Protein AF-A0A7V8E1P2-F1 (afdb_monomer)

Foldseek 3Di:
DVVVVVVVLVVLCPDLNVLLVVLLVVLLVVLVPDPVLVVLLVVLLVQLVVLVVDDDPDLQLSLLSSLLSNLVSLLVSLLLLLLQSLLAPLQVCVVVVVVVVVVVDVHDPLSNLSSSLSNSLVVSVVSLVVSLVSSVVVSVVSCVVRVHDLFFWAWAFFPDKDKDFDDPFWDFDFDQDPVFGFGGKTAFQGKMKIKGKHFQDDLVQADQKKKKKAFKQKDFPDDKDWFKKKKKKFQPAQDDDPVQLVVQVWDKDFPDPDDPPDDPPDDHTGIITIDIDTDIGRDMDMGIDGSNSQDPRRIIMMMMIGPGNRMIITDTRSRIIIIGDTDRNSVLSSLLSLLSSLLSSLLSLLLNLVSLPDHSVVSSVVSVCLVVVLQCLVVLVSCLVVLVVVLVVVVVVVVVVVVDDDDDDDDDDPSVVSVVVSVVSVVVSVPRHNSVLSDSSVSSSVSHRDDPVSSVVSNVSSVVSNVVSSVSSVVSNVVVVVD

pLDDT: mean 76.51, std 14.58, range [42.22, 97.56]

Solvent-accessible surface area (backbone atoms only — not comparable to full-atom values): 25573 Å² total; per-residue (Å²): 110,71,67,60,53,52,51,48,52,52,50,40,58,71,33,79,67,32,49,26,54,53,43,13,54,49,46,34,58,55,47,69,70,36,65,66,52,52,51,49,53,50,52,43,55,53,52,47,59,54,48,74,73,59,87,57,97,42,65,70,52,40,59,40,51,39,51,29,53,39,51,53,48,51,47,53,44,46,42,50,48,29,26,52,54,27,8,41,58,50,17,47,32,58,74,71,48,52,54,62,67,58,60,78,44,100,65,56,70,66,47,54,56,51,10,46,50,49,11,52,51,51,50,52,49,52,48,48,50,51,52,49,54,53,49,52,54,49,52,50,54,50,30,74,77,54,76,30,79,76,47,22,22,42,71,48,54,30,73,43,68,51,74,51,70,78,67,86,59,54,54,72,56,61,62,73,42,99,89,62,53,35,64,25,42,44,40,51,72,37,62,47,38,40,37,35,34,32,62,70,45,67,71,84,52,42,37,71,66,28,38,36,43,35,44,44,49,43,47,41,97,49,94,86,40,76,42,52,34,36,38,37,37,42,48,62,34,91,78,67,62,68,68,63,44,45,74,62,60,37,50,75,42,65,78,41,79,74,64,94,80,62,56,101,84,56,86,73,54,53,47,39,34,40,37,81,44,82,43,47,54,71,46,74,47,77,48,64,46,57,41,60,31,38,24,98,61,24,26,38,40,43,33,43,30,68,69,47,45,72,49,30,42,49,43,40,47,76,26,42,23,40,41,36,39,75,40,65,37,69,60,41,50,49,52,35,49,51,29,42,50,40,50,30,46,32,49,25,26,45,14,45,22,39,18,58,80,32,52,34,73,57,13,34,53,46,25,49,49,51,51,54,52,10,52,44,40,56,64,54,59,69,47,47,60,62,55,54,50,49,53,53,50,51,56,50,49,57,63,51,48,79,70,73,64,92,79,86,86,76,95,72,73,56,69,71,56,51,53,49,50,52,52,52,50,53,53,53,60,69,73,44,63,56,50,59,69,33,62,45,47,68,41,37,60,69,41,29,46,69,58,67,65,55,49,52,52,37,49,56,53,28,51,53,48,28,54,50,23,48,52,50,21,51,52,48,53,58,59,62,71,82,110

Mean predicted aligned error: 12.34 Å

Radius of gyration: 29.22 Å; Cα contacts (8 Å, |Δi|>4): 752; chains: 1; bounding box: 78×69×92 Å

Nearest PDB structures (foldseek):
  7znq-assembly1_Y  TM=6.546E-01  e=1.662E-03  Stutzerimonas stutzeri ATCC 14405 = CCUG 16156
  7o0y-assembly1_E  TM=6.973E-01  e=4.235E-03  Stutzerimonas stutzeri ATCC 14405 = CCUG 16156
  7znq-assembly1_y  TM=6.523E-01  e=2.856E-03  Stutzerimonas stutzeri ATCC 14405 = CCUG 16156
  7o12-assembly1_E  TM=7.010E-01  e=1.948E-02  Stutzerimonas stutzeri ATCC 14405 = CCUG 16156
  7qba-assembly1_E  TM=6.867E-01  e=3.187E-02  Stutzerimonas stutzeri

Secondary structure (DSSP, 8-state):
-HHHHHHHHHHHHHSHHHHHHHHHHHHHHHHHTSHHHHHHHHHHHHHHHHGGGPPPSSTTTHHHHHHHHHHHHHHHHHHHHHHHHHHHHHHHHHHTTHHHHHTTS---HHHHHHHHHHHHHHHHHHHHHHHHHHHHHHHHHHHHHH----EEB-EEE-SEEEEEESSS--EEE--EETTEE--EEEESSS-EEEEEEE-S--TTSS-SEEEEEE---EE-SSTT--EEEEEEEE---S---HHHHHHTT-EEEESSPPPTT--TTSPPPPEEEEEEEEE-TT--EEEEEEGGGS-TTS-EEEEEEESSTT-EEEE-GGGEEEE-SPEEHHHHHHHHHHHHHHHHHHHHHHHHHHTTTS-HHHHHHHHHHHHHHHHHHHHHHHHHHHHHHHHHHHHHHHHHHTTS-----S-PPPHHHHHHHHHHHHHHHHHS--GGGG--HHHHHTTBPPPHHHHHHHHHHHHHHHHHHHHHHHHHHHHGGG-

Sequence (483 aa):
MKQRLASLALALRRSPLGALGALSGLTMRESVRKKVFIVLVVFTVVMLGATALLPSIRPEDRVILIETWALRAITFFGVLIAVFLAGVSLPDDIEERRVFTLLTKPLARWQLLAGRFAGFASLLAAFALAAFVICSVFVRIVALGGGGTLASRTEYAAREVRVEEEDGLSKVEARSTEADPLIGIITGGGQTIAFWAFRGVDLTDLPETVTARCTLEVQGRAMMSFGELEVFLRPISHDVPAPEAAALGWNVRFVKEPDPNAGPNEPLPLRLATRKITVKHMIPFEIQFPRGWLGETGGLDIAVKRAKPNLTVSVRPKSVVLLSSPHNFEWNFAKAIASTYLLWMVVLALTIAGSTVLSAPVNLLFGLAVFVTGSMVGYVRESLPTVAERIKVAESEEKEADHGHKHGGGEDFPIPVLRFSQFVSRISLAAIPDMNTFDASTPILRGVDIPADKIYEGLKFALAYVVGALLAGLAFLRMREFR

Structure (mmCIF, N/CA/C/O backbone):
data_AF-A0A7V8E1P2-F1
#
_entry.id   AF-A0A7V8E1P2-F1
#
loop_
_atom_site.group_PDB
_atom_site.id
_atom_site.type_symbol
_atom_site.label_atom_id
_atom_site.label_alt_id
_atom_site.label_comp_id
_atom_site.label_asym_id
_atom_site.label_entity_id
_atom_site.label_seq_id
_atom_site.pdbx_PDB_ins_code
_atom_site.Cartn_x
_atom_site.Cartn_y
_atom_site.Cartn_z
_atom_site.occupancy
_atom_site.B_iso_or_equiv
_atom_site.auth_seq_id
_atom_site.auth_comp_id
_atom_site.auth_asym_id
_atom_site.auth_atom_id
_atom_site.pdbx_PDB_model_num
ATOM 1 N N . MET A 1 1 ? -42.521 20.546 -0.109 1.00 55.53 1 MET A N 1
ATOM 2 C CA . MET A 1 1 ? -41.134 20.020 -0.208 1.00 55.53 1 MET A CA 1
ATOM 3 C C . MET A 1 1 ? -40.335 20.162 1.097 1.00 55.53 1 MET A C 1
ATOM 5 O O . MET A 1 1 ? -39.860 19.151 1.596 1.00 55.53 1 MET A O 1
ATOM 9 N N . LYS A 1 2 ? -40.251 21.354 1.717 1.00 50.09 2 LYS A N 1
ATOM 10 C CA . LYS A 1 2 ? -39.526 21.581 2.992 1.00 50.09 2 LYS A CA 1
ATOM 11 C C . LYS A 1 2 ? -40.005 20.725 4.183 1.00 50.09 2 LYS A C 1
ATOM 13 O O . LYS A 1 2 ? -39.173 20.188 4.901 1.00 50.09 2 LYS A O 1
ATOM 18 N N . GLN A 1 3 ? -41.315 20.519 4.357 1.00 50.34 3 GLN A N 1
ATOM 19 C CA . GLN A 1 3 ? -41.850 19.644 5.419 1.00 50.34 3 GLN A CA 1
ATOM 20 C C . GLN A 1 3 ? -41.509 18.159 5.220 1.00 50.34 3 GLN A C 1
ATOM 22 O O . GLN A 1 3 ? -41.218 17.480 6.197 1.00 50.34 3 GLN A O 1
ATOM 27 N N . ARG A 1 4 ? -41.471 17.669 3.969 1.00 47.28 4 ARG A N 1
ATOM 28 C CA . ARG A 1 4 ? -41.064 16.286 3.661 1.00 47.28 4 ARG A CA 1
ATOM 29 C C . ARG A 1 4 ? -39.571 16.059 3.906 1.00 47.28 4 ARG A C 1
ATOM 31 O O . ARG A 1 4 ? -39.207 15.008 4.408 1.00 47.28 4 ARG A O 1
ATOM 38 N N . LEU A 1 5 ? -38.723 17.049 3.615 1.00 52.59 5 LEU A N 1
ATOM 39 C CA . LEU A 1 5 ? -37.290 17.009 3.942 1.00 52.59 5 LEU A CA 1
ATOM 40 C C . LEU A 1 5 ? -37.046 17.065 5.458 1.00 52.59 5 LEU A C 1
ATOM 42 O O . LEU A 1 5 ? -36.206 16.329 5.965 1.00 52.59 5 LEU A O 1
ATOM 46 N N . ALA A 1 6 ? -37.818 17.871 6.194 1.00 51.16 6 ALA A N 1
ATOM 47 C CA . ALA A 1 6 ? -37.743 17.936 7.653 1.00 51.16 6 ALA A CA 1
ATOM 48 C C . ALA A 1 6 ? -38.215 16.633 8.325 1.00 51.16 6 ALA A C 1
ATOM 50 O O . ALA A 1 6 ? -37.576 16.169 9.269 1.00 51.16 6 ALA A O 1
ATOM 51 N N . SER A 1 7 ? -39.277 15.997 7.814 1.00 48.47 7 SER A N 1
ATOM 52 C CA . SER A 1 7 ? -39.746 14.696 8.306 1.00 48.47 7 SER A CA 1
ATOM 53 C C . SER A 1 7 ? -38.794 13.553 7.942 1.00 48.47 7 SER A C 1
ATOM 55 O O . SER A 1 7 ? -38.588 12.665 8.764 1.00 48.47 7 SER A O 1
ATOM 57 N N . LEU A 1 8 ? -38.159 13.590 6.761 1.00 52.31 8 LEU A N 1
ATOM 58 C CA . LEU A 1 8 ? -37.125 12.619 6.373 1.00 52.31 8 LEU A CA 1
ATOM 59 C C . LEU A 1 8 ? -35.859 12.776 7.222 1.00 52.31 8 LEU A C 1
ATOM 61 O O . LEU A 1 8 ? -35.289 11.779 7.647 1.00 52.31 8 LEU A O 1
ATOM 65 N N . ALA A 1 9 ? -35.455 14.011 7.532 1.00 50.72 9 ALA A N 1
ATOM 66 C CA . ALA A 1 9 ? -34.338 14.291 8.431 1.00 50.72 9 ALA A CA 1
ATOM 67 C C . ALA A 1 9 ? -34.621 13.810 9.866 1.00 50.72 9 ALA A C 1
ATOM 69 O O . ALA A 1 9 ? -33.733 13.266 10.519 1.00 50.72 9 ALA A O 1
ATOM 70 N N . LEU A 1 10 ? -35.863 13.942 10.347 1.00 53.22 10 LEU A N 1
ATOM 71 C CA . LEU A 1 10 ? -36.303 13.412 11.646 1.00 53.22 10 LEU A CA 1
ATOM 72 C C . LEU A 1 10 ? -36.401 11.878 11.666 1.00 53.22 10 LEU A C 1
ATOM 74 O O . LEU A 1 10 ? -36.042 11.262 12.670 1.00 53.22 10 LEU A O 1
ATOM 78 N N . ALA A 1 11 ? -36.840 11.260 10.567 1.00 52.78 11 ALA A N 1
ATOM 79 C CA . ALA A 1 11 ? -36.903 9.807 10.412 1.00 52.78 11 ALA A CA 1
ATOM 80 C C . ALA A 1 11 ? -35.504 9.179 10.289 1.00 52.78 11 ALA A C 1
ATOM 82 O O . ALA A 1 11 ? -35.214 8.187 10.955 1.00 52.78 11 ALA A O 1
ATOM 83 N N . LEU A 1 12 ? -34.597 9.807 9.531 1.00 51.62 12 LEU A N 1
ATOM 84 C CA . LEU A 1 12 ? -33.180 9.438 9.476 1.00 51.62 12 LEU A CA 1
ATOM 85 C C . LEU A 1 12 ? -32.524 9.586 10.851 1.00 51.62 12 LEU A C 1
ATOM 87 O O . LEU A 1 12 ? -31.797 8.692 11.259 1.00 51.62 12 LEU A O 1
ATOM 91 N N . ARG A 1 13 ? -32.844 10.638 11.616 1.00 52.75 13 ARG A N 1
ATOM 92 C CA . ARG A 1 13 ? -32.340 10.846 12.987 1.00 52.75 13 ARG A CA 1
ATOM 93 C C . ARG A 1 13 ? -32.822 9.795 14.000 1.00 52.75 13 ARG A C 1
ATOM 95 O O . ARG A 1 13 ? -32.188 9.642 15.039 1.00 52.75 13 ARG A O 1
ATOM 102 N N . ARG A 1 14 ? -33.916 9.077 13.714 1.00 60.06 14 ARG A N 1
ATOM 103 C CA . ARG A 1 14 ? -34.409 7.934 14.510 1.00 60.06 14 ARG A CA 1
ATOM 104 C C . ARG A 1 14 ? -33.876 6.577 14.031 1.00 60.06 14 ARG A C 1
ATOM 106 O O . ARG A 1 14 ? -34.045 5.594 14.745 1.00 60.06 14 ARG A O 1
ATOM 113 N N . SER A 1 15 ? -33.247 6.499 12.856 1.00 67.94 15 SER A N 1
ATOM 114 C CA . SER A 1 15 ? -32.712 5.246 12.314 1.00 67.94 15 SER A CA 1
ATOM 115 C C . SER A 1 15 ? -31.332 4.915 12.912 1.00 67.94 15 SER A C 1
ATOM 117 O O . SER A 1 15 ? -30.585 5.827 13.287 1.00 67.94 15 SER A O 1
ATOM 119 N N . PRO A 1 16 ? -30.939 3.626 12.976 1.00 68.12 16 PRO A N 1
ATOM 120 C CA . PRO A 1 16 ? -29.612 3.231 13.459 1.00 68.12 16 PRO A CA 1
ATOM 121 C C . PRO A 1 16 ? -28.472 3.867 12.644 1.00 68.12 16 PRO A C 1
ATOM 123 O O . PRO A 1 16 ? -27.403 4.133 13.186 1.00 68.12 16 PRO A O 1
ATOM 126 N N . LEU A 1 17 ? -28.713 4.175 11.364 1.00 72.94 17 LEU A N 1
ATOM 127 C CA . LEU A 1 17 ? -27.755 4.834 10.472 1.00 72.94 17 LEU A CA 1
ATOM 128 C C . LEU A 1 17 ? -27.603 6.335 10.765 1.00 72.94 17 LEU A C 1
ATOM 130 O O . LEU A 1 17 ? -26.493 6.861 10.703 1.00 72.94 17 LEU A O 1
ATOM 134 N N . GLY A 1 18 ? -28.680 7.036 11.137 1.00 74.25 18 GLY A N 1
ATOM 135 C CA . GLY A 1 18 ? -28.576 8.446 11.528 1.00 74.25 18 GLY A CA 1
ATOM 136 C C . GLY A 1 18 ? -27.898 8.646 12.880 1.00 74.25 18 GLY A C 1
ATOM 137 O O . GLY A 1 18 ? -27.178 9.630 13.058 1.00 74.25 18 GLY A O 1
ATOM 138 N N . ALA A 1 19 ? -28.058 7.698 13.809 1.00 73.50 19 ALA A N 1
ATOM 139 C CA . ALA A 1 19 ? -27.315 7.688 15.070 1.00 73.50 19 ALA A CA 1
ATOM 140 C C . ALA A 1 19 ? -25.800 7.527 14.840 1.00 73.50 19 ALA A C 1
ATOM 142 O O . ALA A 1 19 ? -25.011 8.268 15.429 1.00 73.50 19 ALA A O 1
ATOM 143 N N . LEU A 1 20 ? -25.399 6.631 13.928 1.00 81.56 20 LEU A N 1
ATOM 144 C CA . LEU A 1 20 ? -24.001 6.459 13.512 1.00 81.56 20 LEU A CA 1
ATOM 145 C C . LEU A 1 20 ? -23.416 7.739 12.909 1.00 81.56 20 LEU A C 1
ATOM 147 O O . LEU A 1 20 ? -22.348 8.180 13.331 1.00 81.56 20 LEU A O 1
ATOM 151 N N . GLY A 1 21 ? -24.123 8.358 11.959 1.00 78.75 21 GLY A N 1
ATOM 152 C CA . GLY A 1 21 ? -23.668 9.595 11.318 1.00 78.75 21 GLY A CA 1
ATOM 153 C C . GLY A 1 21 ? -23.524 10.755 12.307 1.00 78.75 21 GLY A C 1
ATOM 154 O O . GLY A 1 21 ? -22.536 11.488 12.270 1.00 78.75 21 GLY A O 1
ATOM 155 N N . ALA A 1 22 ? -24.464 10.891 13.247 1.00 78.69 22 ALA A N 1
ATOM 156 C CA . ALA A 1 22 ? -24.389 11.908 14.294 1.00 78.69 22 ALA A CA 1
ATOM 157 C C . ALA A 1 22 ? -23.196 11.684 15.241 1.00 78.69 22 ALA A C 1
ATOM 159 O O . ALA A 1 22 ? -22.500 12.641 15.587 1.00 78.69 22 ALA A O 1
ATOM 160 N N . LEU A 1 23 ? -22.937 10.433 15.637 1.00 79.06 23 LEU A N 1
ATOM 161 C CA . LEU A 1 23 ? -21.823 10.085 16.521 1.00 79.06 23 LEU A CA 1
ATOM 162 C C . LEU A 1 23 ? -20.461 10.251 15.833 1.00 79.06 23 LEU A C 1
ATOM 164 O O . LEU A 1 23 ? -19.524 10.783 16.432 1.00 79.06 23 LEU A O 1
ATOM 168 N N . SER A 1 24 ? -20.365 9.840 14.569 1.00 81.69 24 SER A N 1
ATOM 169 C CA . SER A 1 24 ? -19.184 10.056 13.731 1.00 81.69 24 SER A CA 1
ATOM 170 C C . SER A 1 24 ? -18.881 11.551 13.594 1.00 81.69 24 SER A C 1
ATOM 172 O O . SER A 1 24 ? -17.767 11.980 13.892 1.00 81.69 24 SER A O 1
ATOM 174 N N . GLY A 1 25 ? -19.888 12.371 13.270 1.00 80.81 25 GLY A N 1
ATOM 175 C CA . GLY A 1 25 ? -19.733 13.823 13.158 1.00 80.81 25 GLY A CA 1
ATOM 176 C C . GLY A 1 25 ? -19.333 14.507 14.470 1.00 80.81 25 GLY A C 1
ATOM 177 O O . GLY A 1 25 ? -18.552 15.462 14.457 1.00 80.81 25 GLY A O 1
ATOM 178 N N . LEU A 1 26 ? -19.824 14.016 15.612 1.00 82.31 26 LEU A N 1
ATOM 179 C CA . LEU A 1 26 ? -19.397 14.494 16.929 1.00 82.31 26 LEU A CA 1
ATOM 180 C C . LEU A 1 26 ? -17.925 14.156 17.187 1.00 82.31 26 LEU A C 1
ATOM 182 O O . LEU A 1 26 ? -17.136 15.053 17.478 1.00 82.31 26 LEU A O 1
ATOM 186 N N . THR A 1 27 ? -17.563 12.884 17.014 1.00 83.19 27 THR A N 1
ATOM 187 C CA . THR A 1 27 ? -16.198 12.375 17.224 1.00 83.19 27 THR A CA 1
ATOM 188 C C . THR A 1 27 ? -15.197 13.111 16.331 1.00 83.19 27 THR A C 1
ATOM 190 O O . THR A 1 27 ? -14.114 13.496 16.777 1.00 83.19 27 THR A O 1
ATOM 193 N N . MET A 1 28 ? -15.583 13.377 15.081 1.00 83.69 28 MET A N 1
ATOM 194 C CA . MET A 1 28 ? -14.797 14.149 14.124 1.00 83.69 28 MET A CA 1
ATOM 195 C C . MET A 1 28 ? -14.518 15.567 14.643 1.00 83.69 28 MET A C 1
ATOM 197 O O . MET A 1 28 ? -13.367 15.995 14.707 1.00 83.69 28 MET A O 1
ATOM 201 N N . ARG A 1 29 ? -15.562 16.295 15.060 1.00 83.50 29 ARG A N 1
ATOM 202 C CA . ARG A 1 29 ? -15.434 17.672 15.573 1.00 83.50 29 ARG A CA 1
ATOM 203 C C . ARG A 1 29 ? -14.625 17.754 16.860 1.00 83.50 29 ARG A C 1
ATOM 205 O O . ARG A 1 29 ? -13.888 18.718 17.048 1.00 83.50 29 ARG A O 1
ATOM 212 N N . GLU A 1 30 ? -14.781 16.774 17.739 1.00 83.50 30 GLU A N 1
ATOM 213 C CA . GLU A 1 30 ? -14.018 16.686 18.980 1.00 83.50 30 GLU A CA 1
ATOM 214 C C . GLU A 1 30 ? -12.526 16.494 18.695 1.00 83.50 30 GLU A C 1
ATOM 216 O O . GLU A 1 30 ? -11.682 17.211 19.227 1.00 83.50 30 GLU A O 1
ATOM 221 N N . SER A 1 31 ? -12.205 15.578 17.788 1.00 85.06 31 SER A N 1
ATOM 222 C CA . SER A 1 31 ? -10.826 15.199 17.484 1.00 85.06 31 SER A CA 1
ATOM 223 C C . SER A 1 31 ? -10.041 16.285 16.755 1.00 85.06 31 SER A C 1
ATOM 225 O O . SER A 1 31 ? -8.878 16.501 17.078 1.00 85.06 31 SER A O 1
ATOM 227 N N . VAL A 1 32 ? -10.671 17.026 15.835 1.00 86.75 32 VAL A N 1
ATOM 228 C CA . VAL A 1 32 ? -10.026 18.157 15.129 1.00 86.75 32 VAL A CA 1
ATOM 229 C C . VAL A 1 32 ? -9.571 19.248 16.097 1.00 86.75 32 VAL A C 1
ATOM 231 O O . VAL A 1 32 ? -8.596 19.944 15.835 1.00 86.75 32 VAL A O 1
ATOM 234 N N . ARG A 1 33 ? -10.258 19.401 17.235 1.00 86.25 33 ARG A N 1
ATOM 235 C CA . ARG A 1 33 ? -9.908 20.391 18.262 1.00 86.25 33 ARG A CA 1
ATOM 236 C C . ARG A 1 33 ? -8.771 19.929 19.171 1.00 86.25 33 ARG A C 1
ATOM 238 O O . ARG A 1 33 ? -8.229 20.745 19.918 1.00 86.25 33 ARG A O 1
ATOM 245 N N . LYS A 1 34 ? -8.400 18.644 19.140 1.00 85.56 34 LYS A N 1
ATOM 246 C CA . LYS A 1 34 ? -7.286 18.131 19.942 1.00 85.56 34 LYS A CA 1
ATOM 247 C C . LYS A 1 34 ? -5.970 18.636 19.348 1.00 85.56 34 LYS A C 1
ATOM 249 O O . LYS A 1 34 ? -5.667 18.397 18.182 1.00 85.56 34 LYS A O 1
ATOM 254 N N . LYS A 1 35 ? -5.154 19.292 20.183 1.00 87.94 35 LYS A N 1
ATOM 255 C CA . LYS A 1 35 ? -3.849 19.858 19.788 1.00 87.94 35 LYS A CA 1
ATOM 256 C C . LYS A 1 35 ? -2.941 18.820 19.122 1.00 87.94 35 LYS A C 1
ATOM 258 O O . LYS A 1 35 ? -2.278 19.143 18.148 1.00 87.94 35 LYS A O 1
ATOM 263 N N . VAL A 1 36 ? -2.961 17.574 19.605 1.00 87.31 36 VAL A N 1
ATOM 264 C CA . VAL A 1 36 ? -2.139 16.470 19.079 1.00 87.31 36 VAL A CA 1
ATOM 265 C C . VAL A 1 36 ? -2.385 16.232 17.585 1.00 87.31 36 VAL A C 1
ATOM 267 O O . VAL A 1 36 ? -1.426 16.112 16.831 1.00 87.31 36 VAL A O 1
ATOM 270 N N . PHE A 1 37 ? -3.646 16.232 17.137 1.00 86.88 37 PHE A N 1
ATOM 271 C CA . PHE A 1 37 ? -3.982 16.046 15.722 1.00 86.88 37 PHE A CA 1
ATOM 272 C C . PHE A 1 37 ? -3.387 17.164 14.858 1.00 86.88 37 PHE A C 1
ATOM 274 O O . PHE A 1 37 ? -2.703 16.891 13.876 1.00 86.88 37 PHE A O 1
ATOM 281 N N . ILE A 1 38 ? -3.589 18.421 15.266 1.00 90.69 38 ILE A N 1
ATOM 282 C CA . ILE A 1 38 ? -3.070 19.592 14.547 1.00 90.69 38 ILE A CA 1
ATOM 283 C C . ILE A 1 38 ? -1.540 19.549 14.480 1.00 90.69 38 ILE A C 1
ATOM 285 O O . ILE A 1 38 ? -0.975 19.771 13.414 1.00 90.69 38 ILE A O 1
ATOM 289 N N . VAL A 1 39 ? -0.873 19.220 15.591 1.00 93.50 39 VAL A N 1
ATOM 290 C CA . VAL A 1 39 ? 0.591 19.105 15.647 1.00 93.50 39 VAL A CA 1
ATOM 291 C C . VAL A 1 39 ? 1.092 18.060 14.646 1.00 93.50 39 VAL A C 1
ATOM 293 O O . VAL A 1 39 ? 1.977 18.372 13.856 1.00 93.50 39 VAL A O 1
ATOM 296 N N . LEU A 1 40 ? 0.501 16.861 14.603 1.00 92.81 40 LEU A N 1
ATOM 297 C CA . LEU A 1 40 ? 0.911 15.809 13.660 1.00 92.81 40 LEU A CA 1
ATOM 298 C C . LEU A 1 40 ? 0.703 16.213 12.190 1.00 92.81 40 LEU A C 1
ATOM 300 O O . LEU A 1 40 ? 1.565 15.951 11.348 1.00 92.81 40 LEU A O 1
ATOM 304 N N . VAL A 1 41 ? -0.401 16.898 11.875 1.00 92.81 41 VAL A N 1
ATOM 305 C CA . VAL A 1 41 ? -0.648 17.427 10.522 1.00 92.81 41 VAL A CA 1
ATOM 306 C C . VAL A 1 41 ? 0.394 18.483 10.148 1.00 92.81 41 VAL A C 1
ATOM 308 O O . VAL A 1 41 ? 0.956 18.423 9.057 1.00 92.81 41 VAL A O 1
ATOM 311 N N . VAL A 1 42 ? 0.706 19.415 11.053 1.00 94.88 42 VAL A N 1
ATOM 312 C CA . VAL A 1 42 ? 1.736 20.441 10.824 1.00 94.88 42 VAL A CA 1
ATOM 313 C C . VAL A 1 42 ? 3.103 19.800 10.592 1.00 94.88 42 VAL A C 1
ATOM 315 O O . VAL A 1 42 ? 3.768 20.143 9.618 1.00 94.88 42 VAL A O 1
ATOM 318 N N . PHE A 1 43 ? 3.501 18.828 11.417 1.00 94.69 43 PHE A N 1
ATOM 319 C CA . PHE A 1 43 ? 4.750 18.087 11.219 1.00 94.69 43 PHE A CA 1
ATOM 320 C C . PHE A 1 43 ? 4.791 17.362 9.871 1.00 94.69 43 PHE A C 1
ATOM 322 O O . PHE A 1 43 ? 5.834 17.364 9.220 1.00 94.69 43 PHE A O 1
ATOM 329 N N . THR A 1 44 ? 3.660 16.818 9.410 1.00 92.88 44 THR A N 1
ATOM 330 C CA . THR A 1 44 ? 3.564 16.220 8.070 1.00 92.88 44 THR A CA 1
ATOM 331 C C . THR A 1 44 ? 3.878 17.255 6.994 1.00 92.88 44 THR A C 1
ATOM 333 O O . THR A 1 44 ? 4.731 17.015 6.149 1.00 92.88 44 THR A O 1
ATOM 336 N N . VAL A 1 45 ? 3.236 18.427 7.035 1.00 93.38 45 VAL A N 1
ATOM 337 C CA . VAL A 1 45 ? 3.449 19.492 6.038 1.00 93.38 45 VAL A CA 1
ATOM 338 C C . VAL A 1 45 ? 4.889 20.003 6.062 1.00 93.38 45 VAL A C 1
ATOM 340 O O . VAL A 1 45 ? 5.493 20.182 5.006 1.00 93.38 45 VAL A O 1
ATOM 343 N N . VAL A 1 46 ? 5.464 20.192 7.252 1.00 93.81 46 VAL A N 1
ATOM 344 C CA . VAL A 1 46 ? 6.867 20.603 7.413 1.00 93.81 46 VAL A CA 1
ATOM 345 C C . VAL A 1 46 ? 7.811 19.560 6.817 1.00 93.81 46 VAL A C 1
ATOM 347 O O . VAL A 1 46 ? 8.723 19.915 6.074 1.00 93.81 46 VAL A O 1
ATOM 350 N N . MET A 1 47 ? 7.579 18.274 7.090 1.00 91.31 47 MET A N 1
ATOM 351 C CA . MET A 1 47 ? 8.419 17.195 6.573 1.00 91.31 47 MET A CA 1
ATOM 352 C C . MET A 1 47 ? 8.283 17.037 5.056 1.00 91.31 47 MET A C 1
ATOM 354 O O . MET A 1 47 ? 9.291 16.850 4.381 1.00 91.31 47 MET A O 1
ATOM 358 N N . LEU A 1 48 ? 7.074 17.203 4.508 1.00 89.69 48 LEU A N 1
ATOM 359 C CA . LEU A 1 48 ? 6.851 17.277 3.062 1.00 89.69 48 LEU A CA 1
ATOM 360 C C . LEU A 1 48 ? 7.632 18.440 2.440 1.00 89.69 48 LEU A C 1
ATOM 362 O O . LEU A 1 48 ? 8.342 18.234 1.461 1.00 89.69 48 LEU A O 1
ATOM 366 N N . GLY A 1 49 ? 7.584 19.633 3.038 1.00 87.06 49 GLY A N 1
ATOM 367 C CA . GLY A 1 49 ? 8.372 20.780 2.581 1.00 87.06 49 GLY A CA 1
ATOM 368 C C . GLY A 1 49 ? 9.884 20.539 2.653 1.00 87.06 49 GLY A C 1
ATOM 369 O O . GLY A 1 49 ? 10.613 20.916 1.737 1.00 87.06 49 GLY A O 1
ATOM 370 N N . ALA A 1 50 ? 10.363 19.846 3.690 1.00 88.56 50 ALA A N 1
ATOM 371 C CA . ALA A 1 50 ? 11.777 19.509 3.846 1.00 88.56 50 ALA A CA 1
ATOM 372 C C . ALA A 1 50 ? 12.298 18.576 2.737 1.00 88.56 50 ALA A C 1
ATOM 374 O O . ALA A 1 50 ? 13.473 18.666 2.378 1.00 88.56 50 ALA A O 1
ATOM 375 N N . THR A 1 51 ? 11.439 17.743 2.131 1.00 84.44 51 THR A N 1
ATOM 376 C CA . THR A 1 51 ? 11.841 16.898 0.989 1.00 84.44 51 THR A CA 1
ATOM 377 C C . THR A 1 51 ? 12.324 17.710 -0.221 1.00 84.44 51 THR A C 1
ATOM 379 O O . THR A 1 51 ? 13.127 17.203 -1.001 1.00 84.44 51 THR A O 1
ATOM 382 N N . ALA A 1 52 ? 11.934 18.989 -0.344 1.00 76.44 52 ALA A N 1
ATOM 383 C CA . ALA A 1 52 ? 12.405 19.902 -1.395 1.00 76.44 52 ALA A CA 1
ATOM 384 C C . ALA A 1 52 ? 13.928 20.085 -1.408 1.00 76.44 52 ALA A C 1
ATOM 386 O O . ALA A 1 52 ? 14.521 20.347 -2.460 1.00 76.44 52 ALA A O 1
ATOM 387 N N . LEU A 1 53 ? 14.531 19.990 -0.220 1.00 80.38 53 LEU A N 1
ATOM 388 C CA . LEU A 1 53 ? 15.944 20.249 0.027 1.00 80.38 53 LEU A CA 1
ATOM 389 C C . LEU A 1 53 ? 16.819 19.021 -0.247 1.00 80.38 53 LEU A C 1
ATOM 391 O O . LEU A 1 53 ? 18.041 19.128 -0.177 1.00 80.38 53 LEU A O 1
ATOM 395 N N . LEU A 1 54 ? 16.220 17.862 -0.545 1.00 78.50 54 LEU A N 1
ATOM 396 C CA . LEU A 1 54 ? 16.974 16.646 -0.823 1.00 78.50 54 LEU A CA 1
ATOM 397 C C . LEU A 1 54 ? 17.722 16.778 -2.163 1.00 78.50 54 LEU A C 1
ATOM 399 O O . LEU A 1 54 ? 17.086 16.996 -3.201 1.00 78.50 54 LEU A O 1
ATOM 403 N N . PRO A 1 55 ? 19.062 16.639 -2.169 1.00 69.75 55 PRO A N 1
ATOM 404 C CA . PRO A 1 55 ? 19.835 16.664 -3.400 1.00 69.75 55 PRO A CA 1
ATOM 405 C C . PRO A 1 55 ? 19.594 15.375 -4.194 1.00 69.75 55 PRO A C 1
ATOM 407 O O . PRO A 1 55 ? 19.687 14.271 -3.658 1.00 69.75 55 PRO A O 1
ATOM 410 N N . SER A 1 56 ? 19.313 15.510 -5.488 1.00 65.31 56 SER A N 1
ATOM 411 C CA . SER A 1 56 ? 19.217 14.387 -6.422 1.00 65.31 56 SER A CA 1
ATOM 412 C C . SER A 1 56 ? 20.468 14.323 -7.293 1.00 65.31 56 SER A C 1
ATOM 414 O O . SER A 1 56 ? 20.889 15.334 -7.850 1.00 65.31 56 SER A O 1
ATOM 416 N N . ILE A 1 57 ? 21.037 13.126 -7.449 1.00 61.06 57 ILE A N 1
ATOM 417 C CA . ILE A 1 57 ? 22.223 12.892 -8.294 1.00 61.06 57 ILE A CA 1
ATOM 418 C C . ILE A 1 57 ? 21.880 13.075 -9.783 1.00 61.06 57 ILE A C 1
ATOM 420 O O . ILE A 1 57 ? 22.740 13.459 -10.572 1.00 61.06 57 ILE A O 1
ATOM 424 N N . ARG A 1 58 ? 20.621 12.824 -10.162 1.00 64.88 58 ARG A N 1
ATOM 425 C CA . ARG A 1 58 ? 20.099 12.985 -11.521 1.00 64.88 58 ARG A CA 1
ATOM 426 C C . ARG A 1 58 ? 18.844 13.861 -11.509 1.00 64.88 58 ARG A C 1
ATOM 428 O O . ARG A 1 58 ? 18.000 13.658 -10.632 1.00 64.88 58 ARG A O 1
ATOM 435 N N . PRO A 1 59 ? 18.711 14.834 -12.427 1.00 62.53 59 PRO A N 1
ATOM 436 C CA . PRO A 1 59 ? 17.529 15.690 -12.496 1.00 62.53 59 PRO A CA 1
ATOM 437 C C . PRO A 1 59 ? 16.263 14.899 -12.858 1.00 62.53 59 PRO A C 1
ATOM 439 O O . PRO A 1 59 ? 15.198 15.211 -12.323 1.00 62.53 59 PRO A O 1
ATOM 442 N N . GLU A 1 60 ? 16.377 13.840 -13.669 1.00 65.31 60 GLU A N 1
ATOM 443 C CA . GLU A 1 60 ? 15.255 12.959 -14.022 1.00 65.31 60 GLU A CA 1
ATOM 444 C C . GLU A 1 60 ? 14.654 12.202 -12.820 1.00 65.31 60 GLU A C 1
ATOM 446 O O . GLU A 1 60 ? 13.436 12.052 -12.736 1.00 65.31 60 GLU A O 1
ATOM 451 N N . ASP A 1 61 ? 15.472 11.810 -11.838 1.00 73.06 61 ASP A N 1
ATOM 452 C CA . ASP A 1 61 ? 15.033 10.995 -10.691 1.00 73.06 61 ASP A CA 1
ATOM 453 C C . ASP A 1 61 ? 14.476 11.835 -9.529 1.00 73.06 61 ASP A C 1
ATOM 455 O O . ASP A 1 61 ? 13.939 11.304 -8.550 1.00 73.06 61 ASP A O 1
ATOM 459 N N . ARG A 1 62 ? 14.600 13.166 -9.608 1.00 78.88 62 ARG A N 1
ATOM 460 C CA . ARG A 1 62 ? 14.253 14.073 -8.506 1.00 78.88 62 ARG A CA 1
ATOM 461 C C . ARG A 1 62 ? 12.781 13.977 -8.112 1.00 78.88 62 ARG A C 1
ATOM 463 O O . ARG A 1 62 ? 12.460 13.988 -6.925 1.00 78.88 62 ARG A O 1
ATOM 470 N N . VAL A 1 63 ? 11.898 13.879 -9.102 1.00 80.62 63 VAL A N 1
ATOM 471 C CA . VAL A 1 63 ? 10.444 13.808 -8.898 1.00 80.62 63 VAL A CA 1
ATOM 472 C C . VAL A 1 63 ? 10.057 12.513 -8.181 1.00 80.62 63 VAL A C 1
ATOM 474 O O . VAL A 1 63 ? 9.365 12.562 -7.166 1.00 80.62 63 VAL A O 1
ATOM 477 N N . ILE A 1 64 ? 10.573 11.378 -8.658 1.00 80.88 64 ILE A N 1
ATOM 478 C CA . ILE A 1 64 ? 10.310 10.048 -8.093 1.00 80.88 64 ILE A CA 1
ATOM 479 C C . ILE A 1 64 ? 10.813 9.958 -6.645 1.00 80.88 64 ILE A C 1
ATOM 481 O O . ILE A 1 64 ? 10.141 9.406 -5.768 1.00 80.88 64 ILE A O 1
ATOM 485 N N . LEU A 1 65 ? 11.987 10.536 -6.368 1.00 83.81 65 LEU A N 1
ATOM 486 C CA . LEU A 1 65 ? 12.547 10.568 -5.020 1.00 83.81 65 LEU A CA 1
ATOM 487 C C . LEU A 1 65 ? 11.643 11.357 -4.065 1.00 83.81 65 LEU A C 1
ATOM 489 O O . LEU A 1 65 ? 11.282 10.846 -3.004 1.00 83.81 65 LEU A O 1
ATOM 493 N N . ILE A 1 66 ? 11.243 12.571 -4.450 1.00 85.56 66 ILE A N 1
ATOM 494 C CA . ILE A 1 66 ? 10.348 13.419 -3.651 1.00 85.56 66 ILE A CA 1
ATOM 495 C C . ILE A 1 66 ? 9.031 12.697 -3.359 1.00 85.56 66 ILE A C 1
ATOM 497 O O . ILE A 1 66 ? 8.604 12.661 -2.207 1.00 85.56 66 ILE A O 1
ATOM 501 N N . GLU A 1 67 ? 8.418 12.085 -4.371 1.00 86.31 67 GLU A N 1
ATOM 502 C CA . GLU A 1 67 ? 7.163 11.344 -4.227 1.00 86.31 67 GLU A CA 1
ATOM 503 C C . GLU A 1 67 ? 7.302 10.173 -3.245 1.00 86.31 67 GLU A C 1
ATOM 505 O O . GLU A 1 67 ? 6.480 10.008 -2.340 1.00 86.31 67 GLU A O 1
ATOM 510 N N . THR A 1 68 ? 8.378 9.391 -3.369 1.00 89.50 68 THR A N 1
ATOM 511 C CA . THR A 1 68 ? 8.640 8.237 -2.497 1.00 89.50 68 THR A CA 1
ATOM 512 C C . THR A 1 68 ? 8.783 8.668 -1.037 1.00 89.50 68 THR A C 1
ATOM 514 O O . THR A 1 68 ? 8.168 8.077 -0.142 1.00 89.50 68 THR A O 1
ATOM 517 N N . TRP A 1 69 ? 9.574 9.712 -0.779 1.00 89.50 69 TRP A N 1
ATOM 518 C CA . TRP A 1 69 ? 9.773 10.247 0.569 1.00 89.50 69 TRP A CA 1
ATOM 519 C C . TRP A 1 69 ? 8.503 10.882 1.127 1.00 89.50 69 TRP A C 1
ATOM 521 O O . TRP A 1 69 ? 8.173 10.661 2.294 1.00 89.50 69 TRP A O 1
ATOM 531 N N . ALA A 1 70 ? 7.765 11.618 0.296 1.00 91.06 70 ALA A N 1
ATOM 532 C CA . ALA A 1 70 ? 6.491 12.208 0.667 1.00 91.06 70 ALA A CA 1
ATOM 533 C C . ALA A 1 70 ? 5.486 11.134 1.087 1.00 91.06 70 ALA A C 1
ATOM 535 O O . ALA A 1 70 ? 4.907 11.225 2.170 1.00 91.06 70 ALA A O 1
ATOM 536 N N . LEU A 1 71 ? 5.336 10.074 0.290 1.00 93.69 71 LEU A N 1
ATOM 537 C CA . LEU A 1 71 ? 4.458 8.957 0.619 1.00 93.69 71 LEU A CA 1
ATOM 538 C C . LEU A 1 71 ? 4.874 8.278 1.929 1.00 93.69 71 LEU A C 1
ATOM 540 O O . LEU A 1 71 ? 4.022 8.025 2.778 1.00 93.69 71 LEU A O 1
ATOM 544 N N . ARG A 1 72 ? 6.172 8.018 2.134 1.00 93.75 72 ARG A N 1
ATOM 545 C CA . ARG A 1 72 ? 6.686 7.420 3.381 1.00 93.75 72 ARG A CA 1
ATOM 546 C C . ARG A 1 72 ? 6.396 8.306 4.598 1.00 93.75 72 ARG A C 1
ATOM 548 O O . ARG A 1 72 ? 5.952 7.787 5.623 1.00 93.75 72 ARG A O 1
ATOM 555 N N . ALA A 1 73 ? 6.582 9.621 4.480 1.00 93.69 73 ALA A N 1
ATOM 556 C CA . ALA A 1 73 ? 6.258 10.579 5.536 1.00 93.69 73 ALA A CA 1
ATOM 557 C C . ALA A 1 73 ? 4.750 10.608 5.835 1.00 93.69 73 ALA A C 1
ATOM 559 O O . ALA A 1 73 ? 4.352 10.521 6.997 1.00 93.69 73 ALA A O 1
ATOM 560 N N . ILE A 1 74 ? 3.906 10.658 4.798 1.00 95.56 74 ILE A N 1
ATOM 561 C CA . ILE A 1 74 ? 2.443 10.618 4.929 1.00 95.56 74 ILE A CA 1
ATOM 562 C C . ILE A 1 74 ? 2.017 9.334 5.643 1.00 95.56 74 ILE A C 1
ATOM 564 O O . ILE A 1 74 ? 1.280 9.409 6.625 1.00 95.56 74 ILE A O 1
ATOM 568 N N . THR A 1 75 ? 2.518 8.171 5.213 1.00 96.06 75 THR A N 1
ATOM 569 C CA . THR A 1 75 ? 2.230 6.877 5.847 1.00 96.06 75 THR A CA 1
ATOM 570 C C . THR A 1 75 ? 2.600 6.887 7.327 1.00 96.06 75 THR A C 1
ATOM 572 O O . THR A 1 75 ? 1.767 6.514 8.153 1.00 96.06 75 THR A O 1
ATOM 575 N N . PHE A 1 76 ? 3.804 7.356 7.671 1.00 95.75 76 PHE A N 1
ATOM 576 C CA . PHE A 1 76 ? 4.286 7.432 9.051 1.00 95.75 76 PHE A CA 1
ATOM 577 C C . PHE A 1 76 ? 3.389 8.309 9.935 1.00 95.75 76 PHE A C 1
ATOM 579 O O . PHE A 1 76 ? 2.888 7.851 10.965 1.00 95.75 76 PHE A O 1
ATOM 586 N N . PHE A 1 77 ? 3.123 9.552 9.524 1.00 96.44 77 PHE A N 1
ATOM 587 C CA . PHE A 1 77 ? 2.296 10.459 10.321 1.00 96.44 77 PHE A CA 1
ATOM 588 C C . PHE A 1 77 ? 0.828 10.044 10.360 1.00 96.44 77 PHE A C 1
ATOM 590 O O . PHE A 1 77 ? 0.190 10.197 11.398 1.00 96.44 77 PHE A O 1
ATOM 597 N N . GLY A 1 78 ? 0.282 9.476 9.286 1.00 96.62 78 GLY A N 1
ATOM 598 C CA . GLY A 1 78 ? -1.090 8.977 9.288 1.00 96.62 78 GLY A CA 1
ATOM 599 C C . GLY A 1 78 ? -1.291 7.778 10.216 1.00 96.62 78 GLY A C 1
ATOM 600 O O . GLY A 1 78 ? -2.314 7.707 10.896 1.00 96.62 78 GLY A O 1
ATOM 601 N N . VAL A 1 79 ? -0.289 6.899 10.350 1.00 96.94 79 VAL A N 1
ATOM 602 C CA . VAL A 1 79 ? -0.282 5.843 11.377 1.00 96.94 79 VAL A CA 1
ATOM 603 C C . VAL A 1 79 ? -0.266 6.453 12.774 1.00 96.94 79 VAL A C 1
ATOM 605 O O . VAL A 1 79 ? -1.084 6.066 13.606 1.00 96.94 79 VAL A O 1
ATOM 608 N N . LEU A 1 80 ? 0.608 7.433 13.033 1.00 96.31 80 LEU A N 1
ATOM 609 C CA . LEU A 1 80 ? 0.627 8.125 14.325 1.00 96.31 80 LEU A CA 1
ATOM 610 C C . LEU A 1 80 ? -0.730 8.766 14.624 1.00 96.31 80 LEU A C 1
ATOM 612 O O . LEU A 1 80 ? -1.266 8.575 15.710 1.00 96.31 80 LEU A O 1
ATOM 616 N N . ILE A 1 81 ? -1.332 9.463 13.660 1.00 95.50 81 ILE A N 1
ATOM 617 C CA . ILE A 1 81 ? -2.664 10.055 13.812 1.00 95.50 81 ILE A CA 1
ATOM 618 C C . ILE A 1 81 ? -3.697 8.973 14.149 1.00 95.50 81 ILE A C 1
ATOM 620 O O . ILE A 1 81 ? -4.460 9.150 15.097 1.00 95.50 81 ILE A O 1
ATOM 624 N N . ALA A 1 82 ? -3.712 7.847 13.431 1.00 96.00 82 ALA A N 1
ATOM 625 C CA . ALA A 1 82 ? -4.632 6.741 13.693 1.00 96.00 82 ALA A CA 1
ATOM 626 C C . ALA A 1 82 ? -4.472 6.181 15.118 1.00 96.00 82 ALA A C 1
ATOM 628 O O . ALA A 1 82 ? -5.463 6.032 15.841 1.00 96.00 82 ALA A O 1
ATOM 629 N N . VAL A 1 83 ? -3.227 5.936 15.537 1.00 95.62 83 VAL A N 1
ATOM 630 C CA . VAL A 1 83 ? -2.891 5.408 16.864 1.00 95.62 83 VAL A CA 1
ATOM 631 C C . VAL A 1 83 ? -3.234 6.408 17.962 1.00 95.62 83 VAL A C 1
ATOM 633 O O . VAL A 1 83 ? -3.837 6.015 18.949 1.00 95.62 83 VAL A O 1
ATOM 636 N N . PHE A 1 84 ? -2.936 7.699 17.808 1.00 93.75 84 PHE A N 1
ATOM 637 C CA . PHE A 1 84 ? -3.266 8.709 18.820 1.00 93.75 84 PHE A CA 1
ATOM 638 C C . PHE A 1 84 ? -4.768 8.975 18.926 1.00 93.75 84 PHE A C 1
ATOM 640 O O . PHE A 1 84 ? -5.290 9.119 20.036 1.00 93.75 84 PHE A O 1
ATOM 647 N N . LEU A 1 85 ? -5.476 9.017 17.793 1.00 92.00 85 LEU A N 1
ATOM 648 C CA . LEU A 1 85 ? -6.925 9.198 17.779 1.00 92.00 85 LEU A CA 1
ATOM 649 C C . LEU A 1 85 ? -7.620 8.056 18.519 1.00 92.00 85 LEU A C 1
ATOM 651 O O . LEU A 1 85 ? -8.394 8.327 19.433 1.00 92.00 85 LEU A O 1
ATOM 655 N N . ALA A 1 86 ? -7.323 6.799 18.190 1.00 91.31 86 ALA A N 1
ATOM 656 C CA . ALA A 1 86 ? -7.935 5.647 18.855 1.00 91.31 86 ALA A CA 1
ATOM 657 C C . ALA A 1 86 ? -7.351 5.356 20.249 1.00 91.31 86 ALA A C 1
ATOM 659 O O . ALA A 1 86 ? -8.076 4.947 21.154 1.00 91.31 86 ALA A O 1
ATOM 660 N N . GLY A 1 87 ? -6.052 5.584 20.417 1.00 88.31 87 GLY A N 1
ATOM 661 C CA . GLY A 1 87 ? -5.262 5.282 21.608 1.00 88.31 87 GLY A CA 1
ATOM 662 C C . GLY A 1 87 ? -5.706 6.045 22.841 1.00 88.31 87 GLY A C 1
ATOM 663 O O . GLY A 1 87 ? -5.793 5.462 23.912 1.00 88.31 87 GLY A O 1
ATOM 664 N N . VAL A 1 88 ? -6.016 7.330 22.669 1.00 85.06 88 VAL A N 1
ATOM 665 C CA . VAL A 1 88 ? -6.319 8.244 23.779 1.00 85.06 88 VAL A CA 1
ATOM 666 C C . VAL A 1 88 ? -7.819 8.477 23.915 1.00 85.06 88 VAL A C 1
ATOM 668 O O . VAL A 1 88 ? -8.359 8.447 25.010 1.00 85.06 88 VAL A O 1
ATOM 671 N N . SER A 1 89 ? -8.536 8.671 22.803 1.00 80.69 89 SER A N 1
ATOM 672 C CA . SER A 1 89 ? -9.936 9.111 22.879 1.00 80.69 89 SER A CA 1
ATOM 673 C C . SER A 1 89 ? -10.877 8.128 23.574 1.00 80.69 89 SER A C 1
ATOM 675 O O . SER A 1 89 ? -11.756 8.567 24.303 1.00 80.69 89 SER A O 1
ATOM 677 N N . LEU A 1 90 ? -10.745 6.822 23.325 1.00 77.50 90 LEU A N 1
ATOM 678 C CA . LEU A 1 90 ? -11.692 5.842 23.845 1.00 77.50 90 LEU A CA 1
ATOM 679 C C . LEU A 1 90 ? -11.374 5.441 25.292 1.00 77.50 90 LEU A C 1
ATOM 681 O O . LEU A 1 90 ? -12.316 5.422 26.084 1.00 77.50 90 LEU A O 1
ATOM 685 N N . PRO A 1 91 ? -10.110 5.174 25.676 1.00 78.00 91 PRO A N 1
ATOM 686 C CA . PRO A 1 91 ? -9.793 4.868 27.066 1.00 78.00 91 PRO A CA 1
ATOM 687 C C . PRO A 1 91 ? -10.073 6.043 28.003 1.00 78.00 91 PRO A C 1
ATOM 689 O O . PRO A 1 91 ? -10.700 5.820 29.034 1.00 78.00 91 PRO A O 1
ATOM 692 N N . ASP A 1 92 ? -9.738 7.281 27.615 1.00 77.50 92 ASP A N 1
ATOM 693 C CA . ASP A 1 92 ? -10.031 8.473 28.428 1.00 77.50 92 ASP A CA 1
ATOM 694 C C . ASP A 1 92 ? -11.536 8.606 28.698 1.00 77.50 92 ASP A C 1
ATOM 696 O O . ASP A 1 92 ? -11.959 8.869 29.821 1.00 77.50 92 ASP A O 1
ATOM 700 N N . ASP A 1 93 ? -12.380 8.361 27.692 1.00 75.31 93 ASP A N 1
ATOM 701 C CA . ASP A 1 93 ? -13.830 8.444 27.874 1.00 75.31 93 ASP A CA 1
ATOM 702 C C . ASP A 1 93 ? -14.386 7.360 28.805 1.00 75.31 93 ASP A C 1
ATOM 704 O O . ASP A 1 93 ? -15.412 7.575 29.469 1.00 75.31 93 ASP A O 1
ATOM 708 N N . ILE A 1 94 ? -13.740 6.190 28.831 1.00 72.62 94 ILE A N 1
ATOM 709 C CA . ILE A 1 94 ? -14.077 5.086 29.733 1.00 72.62 94 ILE A CA 1
ATOM 710 C C . ILE A 1 94 ? -13.613 5.422 31.157 1.00 72.62 94 ILE A C 1
ATOM 712 O O . ILE A 1 94 ? -14.393 5.259 32.099 1.00 72.62 94 ILE A O 1
ATOM 716 N N . GLU A 1 95 ? -12.382 5.913 31.316 1.00 71.50 95 GLU A N 1
ATOM 717 C CA . GLU A 1 95 ? -11.783 6.285 32.604 1.00 71.50 95 GLU A CA 1
ATOM 718 C C . GLU A 1 95 ? -12.523 7.467 33.255 1.00 71.50 95 GLU A C 1
ATOM 720 O O . GLU A 1 95 ? -12.904 7.392 34.426 1.00 71.50 95 GLU A O 1
ATOM 725 N N . GLU A 1 96 ? -12.850 8.510 32.488 1.00 72.38 96 GLU A N 1
ATOM 726 C CA . GLU A 1 96 ? -13.580 9.697 32.962 1.00 72.38 96 GLU A CA 1
ATOM 727 C C . GLU A 1 96 ? -15.100 9.477 33.113 1.00 72.38 96 GLU A C 1
ATOM 729 O O . GLU A 1 96 ? -15.853 10.419 33.375 1.00 72.38 96 GLU A O 1
ATOM 734 N N . ARG A 1 97 ? -15.595 8.243 32.931 1.00 66.25 97 ARG A N 1
ATOM 735 C CA . ARG A 1 97 ? -17.026 7.872 32.978 1.00 66.25 97 ARG A CA 1
ATOM 736 C C . ARG A 1 97 ? -17.930 8.644 32.004 1.00 66.25 97 ARG A C 1
ATOM 738 O O . ARG A 1 97 ? -19.158 8.560 32.105 1.00 66.25 97 ARG A O 1
ATOM 745 N N . ARG A 1 98 ? -17.372 9.340 31.009 1.00 61.22 98 ARG A N 1
ATOM 746 C CA . ARG A 1 98 ? -18.151 10.081 30.000 1.00 61.22 98 ARG A CA 1
ATOM 747 C C . ARG A 1 98 ? -19.035 9.149 29.173 1.00 61.22 98 ARG A C 1
ATOM 749 O O . ARG A 1 98 ? -20.172 9.515 28.861 1.00 61.22 98 ARG A O 1
ATOM 756 N N . VAL A 1 99 ? -18.584 7.917 28.911 1.00 60.47 99 VAL A N 1
ATOM 757 C CA . VAL A 1 99 ? -19.376 6.881 28.212 1.00 60.47 99 VAL A CA 1
ATOM 758 C C . VAL A 1 99 ? -20.728 6.622 28.896 1.00 60.47 99 VAL A C 1
ATOM 760 O O . VAL A 1 99 ? -21.733 6.437 28.208 1.00 60.47 99 VAL A O 1
ATOM 763 N N . PHE A 1 100 ? -20.808 6.693 30.230 1.00 57.47 100 PHE A N 1
ATOM 764 C CA . PHE A 1 100 ? -22.054 6.433 30.965 1.00 57.47 100 PHE A CA 1
ATOM 765 C C . PHE A 1 100 ? -23.113 7.523 30.767 1.00 57.47 100 PHE A C 1
ATOM 767 O O . PHE A 1 100 ? -24.305 7.225 30.776 1.00 57.47 100 PHE A O 1
ATOM 774 N N . THR A 1 101 ? -22.709 8.767 30.491 1.00 63.16 101 THR A N 1
ATOM 775 C CA . THR A 1 101 ? -23.668 9.831 30.144 1.00 63.16 101 THR A CA 1
ATOM 776 C C . THR A 1 101 ? -24.266 9.645 28.749 1.00 63.16 101 THR A C 1
ATOM 778 O O . THR A 1 101 ? -25.436 9.964 28.533 1.00 63.16 101 THR A O 1
ATOM 781 N N . LEU A 1 102 ? -23.514 9.051 27.816 1.00 57.75 102 LEU A N 1
ATOM 782 C CA . LEU A 1 102 ? -23.990 8.712 26.470 1.00 57.75 102 LEU A CA 1
ATOM 783 C C . LEU A 1 102 ? -24.924 7.489 26.464 1.00 57.75 102 LEU A C 1
ATOM 785 O O . LEU A 1 102 ? -25.856 7.454 25.660 1.00 57.75 102 LEU A O 1
ATOM 789 N N . LEU A 1 103 ? -24.723 6.537 27.385 1.00 54.69 103 LEU A N 1
ATOM 790 C CA . LEU A 1 103 ? -25.562 5.339 27.556 1.00 54.69 103 LEU A CA 1
ATOM 791 C C . LEU A 1 103 ? -26.971 5.628 28.106 1.00 54.69 103 LEU A C 1
ATOM 793 O O . LEU A 1 103 ? -27.837 4.761 28.042 1.00 54.69 103 LEU A O 1
ATOM 797 N N . THR A 1 104 ? -27.238 6.842 28.601 1.00 58.44 104 THR A N 1
ATOM 798 C CA . THR A 1 104 ? -28.604 7.261 28.980 1.00 58.44 104 THR A CA 1
ATOM 799 C C . THR A 1 104 ? -29.537 7.405 27.770 1.00 58.44 104 THR A C 1
ATOM 801 O O . THR A 1 104 ? -30.759 7.419 27.916 1.00 58.44 104 THR A O 1
ATOM 804 N N . LYS A 1 105 ? -28.974 7.485 26.557 1.00 60.28 105 LYS A N 1
ATOM 805 C CA . LYS A 1 105 ? -29.708 7.410 25.289 1.00 60.28 105 LYS A CA 1
ATOM 806 C C . LYS A 1 105 ? -29.698 5.964 24.781 1.00 60.28 105 LYS A C 1
ATOM 808 O O . LYS A 1 105 ? -28.695 5.283 24.974 1.00 60.28 105 LYS A O 1
ATOM 813 N N . PRO A 1 106 ? -30.752 5.495 24.083 1.00 60.44 106 PRO A N 1
ATOM 814 C CA . PRO A 1 106 ? -30.848 4.121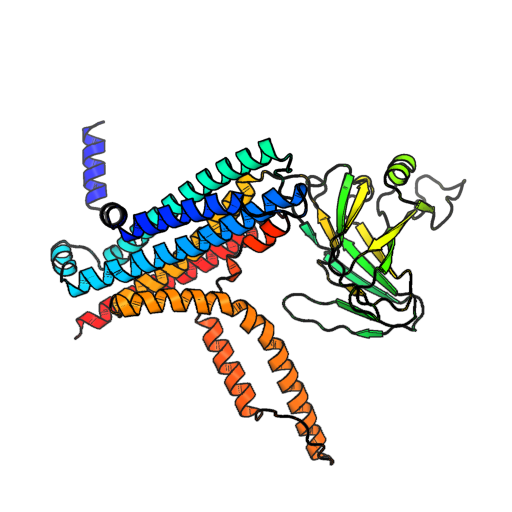 23.585 1.00 60.44 106 PRO A CA 1
ATOM 815 C C . PRO A 1 106 ? -29.884 3.881 22.406 1.00 60.44 106 PRO A C 1
ATOM 817 O O . PRO A 1 106 ? -30.301 3.776 21.254 1.00 60.44 106 PRO A O 1
ATOM 820 N N . LEU A 1 107 ? -28.580 3.845 22.685 1.00 67.88 107 LEU A N 1
ATOM 821 C CA . LEU A 1 107 ? -27.508 3.591 21.727 1.00 67.88 107 LEU A CA 1
ATOM 822 C C . LEU A 1 107 ? -26.984 2.171 21.918 1.00 67.88 107 LEU A C 1
ATOM 824 O O . LEU A 1 107 ? -26.558 1.781 23.005 1.00 67.88 107 LEU A O 1
ATOM 828 N N . ALA A 1 108 ? -26.988 1.390 20.842 1.00 76.94 108 ALA A N 1
ATOM 829 C CA . ALA A 1 108 ? -26.396 0.063 20.869 1.00 76.94 108 ALA A CA 1
ATOM 830 C C . ALA A 1 108 ? -24.862 0.168 20.898 1.00 76.94 108 ALA A C 1
ATOM 832 O O . ALA A 1 108 ? -24.264 1.024 20.251 1.00 76.94 108 ALA A O 1
ATOM 833 N N . ARG A 1 109 ? -24.190 -0.748 21.599 1.00 78.88 109 ARG A N 1
ATOM 834 C CA . ARG A 1 109 ? -22.720 -0.721 21.777 1.00 78.88 109 ARG A CA 1
ATOM 835 C C . ARG A 1 109 ? -21.950 -0.799 20.462 1.00 78.88 109 ARG A C 1
ATOM 837 O O . ARG A 1 109 ? -20.924 -0.148 20.302 1.00 78.88 109 ARG A O 1
ATOM 844 N N . TRP A 1 110 ? -22.483 -1.550 19.498 1.00 80.56 110 TRP A N 1
ATOM 845 C CA . TRP A 1 110 ? -21.907 -1.621 18.159 1.00 80.56 110 TRP A CA 1
ATOM 846 C C . TRP A 1 110 ? -21.973 -0.265 17.445 1.00 80.56 110 TRP A C 1
ATOM 848 O O . TRP A 1 110 ? -21.058 0.061 16.697 1.00 80.56 110 TRP A O 1
ATOM 858 N N . GLN A 1 111 ? -22.999 0.556 17.716 1.00 83.69 111 GLN A N 1
ATOM 859 C CA . GLN A 1 111 ? -23.118 1.903 17.152 1.00 83.69 111 GLN A CA 1
ATOM 860 C C . GLN A 1 111 ? -22.073 2.844 17.744 1.00 83.69 111 GLN A C 1
ATOM 862 O O . GLN A 1 111 ? -21.540 3.677 17.017 1.00 83.69 111 GLN A O 1
ATOM 867 N N . LEU A 1 112 ? -21.745 2.688 19.033 1.00 81.81 112 LEU A N 1
ATOM 868 C CA . LEU A 1 112 ? -20.678 3.455 19.673 1.00 81.81 112 LEU A CA 1
ATOM 869 C C . LEU A 1 112 ? -19.329 3.181 18.994 1.00 81.81 112 LEU A C 1
ATOM 871 O O . LEU A 1 112 ? -18.664 4.112 18.539 1.00 81.81 112 LEU A O 1
ATOM 875 N N . LEU A 1 113 ? -18.960 1.901 18.883 1.00 87.50 113 LEU A N 1
ATOM 876 C CA . LEU A 1 113 ? -17.675 1.486 18.318 1.00 87.50 113 LEU A CA 1
ATOM 877 C C . LEU A 1 113 ? -17.576 1.805 16.818 1.00 87.50 113 LEU A C 1
ATOM 879 O O . LEU A 1 113 ? -16.590 2.388 16.371 1.00 87.50 113 LEU A O 1
ATOM 883 N N . ALA A 1 114 ? -18.620 1.490 16.044 1.00 88.81 114 ALA A N 1
ATOM 884 C CA . ALA A 1 114 ? -18.652 1.756 14.608 1.00 88.81 114 ALA A CA 1
ATOM 885 C C . ALA A 1 114 ? -18.704 3.260 14.292 1.00 88.81 114 ALA A C 1
ATOM 887 O O . ALA A 1 114 ? -18.042 3.708 13.360 1.00 88.81 114 ALA A O 1
ATOM 888 N N . GLY A 1 115 ? -19.438 4.062 15.073 1.00 87.06 115 GLY A N 1
ATOM 889 C CA . GLY A 1 115 ? -19.479 5.516 14.894 1.00 87.06 115 GLY A CA 1
ATOM 890 C C . GLY A 1 115 ? -18.152 6.195 15.244 1.00 87.06 115 GLY A C 1
ATOM 891 O O . GLY A 1 115 ? -17.734 7.110 14.533 1.00 87.06 115 GLY A O 1
ATOM 892 N N . ARG A 1 116 ? -17.449 5.707 16.278 1.00 89.25 116 ARG A N 1
ATOM 893 C CA . ARG A 1 116 ? -16.070 6.110 16.615 1.00 89.25 116 ARG A CA 1
ATOM 894 C C . ARG A 1 116 ? -15.106 5.807 15.477 1.00 89.25 116 ARG A C 1
ATOM 896 O O . ARG A 1 116 ? -14.428 6.714 14.998 1.00 89.25 116 ARG A O 1
ATOM 903 N N . PHE A 1 117 ? -15.098 4.556 15.016 1.00 93.69 117 PHE A N 1
ATOM 904 C CA . PHE A 1 117 ? -14.276 4.137 13.886 1.00 93.69 117 PHE A CA 1
ATOM 905 C C . PHE A 1 117 ? -14.558 4.997 12.654 1.00 93.69 117 PHE A C 1
ATOM 907 O O . PHE A 1 117 ? -13.628 5.573 12.104 1.00 93.69 117 PHE A O 1
ATOM 914 N N . ALA A 1 118 ? -15.827 5.183 12.279 1.00 93.88 118 ALA A N 1
ATOM 915 C CA . ALA A 1 118 ? -16.207 6.003 11.131 1.00 93.88 118 ALA A CA 1
ATOM 916 C C . ALA A 1 118 ? -15.766 7.472 11.268 1.00 93.88 118 ALA A C 1
ATOM 918 O O . ALA A 1 118 ? -15.328 8.069 10.290 1.00 93.88 118 ALA A O 1
ATOM 919 N N . GLY A 1 119 ? -15.855 8.064 12.466 1.00 91.81 119 GLY A N 1
ATOM 920 C CA . GLY A 1 119 ? -15.392 9.434 12.728 1.00 91.81 119 GLY A CA 1
ATOM 921 C C . GLY A 1 119 ? -13.873 9.608 12.616 1.00 91.81 119 GLY A C 1
ATOM 922 O O . GLY A 1 119 ? -13.404 10.595 12.049 1.00 91.81 119 GLY A O 1
ATOM 923 N N . PHE A 1 120 ? -13.084 8.650 13.109 1.00 94.56 120 PHE A N 1
ATOM 924 C CA . PHE A 1 120 ? -11.627 8.674 12.918 1.00 94.56 120 PHE A CA 1
ATOM 925 C C . PHE A 1 120 ? -11.234 8.329 11.479 1.00 94.56 120 PHE A C 1
ATOM 927 O O . PHE A 1 120 ? -10.340 8.960 10.919 1.00 94.56 120 PHE A O 1
ATOM 934 N N . ALA A 1 121 ? -11.948 7.400 10.844 1.00 96.06 121 ALA A N 1
ATOM 935 C CA . ALA A 1 121 ? -11.762 7.042 9.445 1.00 96.06 121 ALA A CA 1
ATOM 936 C C . ALA A 1 121 ? -12.019 8.228 8.508 1.00 96.06 121 ALA A C 1
ATOM 938 O O . ALA A 1 121 ? -11.245 8.436 7.572 1.00 96.06 121 ALA A O 1
ATOM 939 N N . SER A 1 122 ? -13.047 9.044 8.770 1.00 94.62 122 SER A N 1
ATOM 940 C CA . SER A 1 122 ? -13.313 10.256 7.987 1.00 94.62 122 SER A CA 1
ATOM 941 C C . SER A 1 122 ? -12.243 11.329 8.188 1.00 94.62 122 SER A C 1
ATOM 943 O O . SER A 1 122 ? -11.917 12.052 7.250 1.00 94.62 122 SER A O 1
ATOM 945 N N . LEU A 1 123 ? -11.658 11.429 9.387 1.00 94.06 123 LEU A N 1
ATOM 946 C CA . LEU A 1 123 ? -10.535 12.340 9.636 1.00 94.06 123 LEU A CA 1
ATOM 947 C C . LEU A 1 123 ? -9.267 11.917 8.913 1.00 94.06 123 LEU A C 1
ATOM 949 O O . LEU A 1 123 ? -8.616 12.751 8.291 1.00 94.06 123 LEU A O 1
ATOM 953 N N . LEU A 1 124 ? -8.947 10.627 8.956 1.00 96.25 124 LEU A N 1
ATOM 954 C CA . LEU A 1 124 ? -7.836 10.066 8.197 1.00 96.25 124 LEU A CA 1
ATOM 955 C C . LEU A 1 124 ? -8.055 10.225 6.687 1.00 96.25 124 LEU A C 1
ATOM 957 O O . LEU A 1 124 ? -7.099 10.493 5.970 1.00 96.25 124 LEU A O 1
ATOM 961 N N . ALA A 1 125 ? -9.300 10.145 6.205 1.00 96.88 125 ALA A N 1
ATOM 962 C CA . ALA A 1 125 ? -9.622 10.386 4.799 1.00 96.88 125 ALA A CA 1
ATOM 963 C C . ALA A 1 125 ? -9.415 11.860 4.416 1.00 96.88 125 ALA A C 1
ATOM 965 O O . ALA A 1 125 ? -8.840 12.155 3.372 1.00 96.88 125 ALA A O 1
ATOM 966 N N . ALA A 1 126 ? -9.828 12.794 5.279 1.00 95.50 126 ALA A N 1
ATOM 967 C CA . ALA A 1 126 ? -9.572 14.218 5.077 1.00 95.50 126 ALA A CA 1
ATOM 968 C C . ALA A 1 126 ? -8.067 14.535 5.092 1.00 95.50 126 ALA A C 1
ATOM 970 O O . ALA A 1 126 ? -7.597 15.317 4.267 1.00 95.50 126 ALA A O 1
ATOM 971 N N . PHE A 1 127 ? -7.305 13.900 5.986 1.00 95.56 127 PHE A N 1
ATOM 972 C CA . PHE A 1 127 ? -5.847 14.002 6.020 1.00 95.56 127 PHE A CA 1
ATOM 973 C C . PHE A 1 127 ? -5.201 13.431 4.749 1.00 95.56 127 PHE A C 1
ATOM 975 O O . PHE A 1 127 ? -4.379 14.114 4.146 1.00 95.56 127 PHE A O 1
ATOM 982 N N . ALA A 1 128 ? -5.614 12.242 4.295 1.00 96.44 128 ALA A N 1
ATOM 983 C CA . ALA A 1 128 ? -5.164 11.645 3.035 1.00 96.44 128 ALA A CA 1
ATOM 984 C C . ALA A 1 128 ? -5.423 12.574 1.841 1.00 96.44 128 ALA A C 1
ATOM 986 O O . ALA A 1 128 ? -4.529 12.801 1.031 1.00 96.44 128 ALA A O 1
ATOM 987 N N . LEU A 1 129 ? -6.626 13.152 1.757 1.00 95.94 129 LEU A N 1
ATOM 988 C CA . LEU A 1 129 ? -6.993 14.077 0.687 1.00 95.94 129 LEU A CA 1
ATOM 989 C C . LEU A 1 129 ? -6.157 15.362 0.733 1.00 95.94 129 LEU A C 1
ATOM 991 O O . LEU A 1 129 ? -5.663 15.809 -0.298 1.00 95.94 129 LEU A O 1
ATOM 995 N N . ALA A 1 130 ? -5.969 15.946 1.919 1.00 94.50 130 ALA A N 1
ATOM 996 C CA . ALA A 1 130 ? -5.128 17.127 2.082 1.00 94.50 130 ALA A CA 1
ATOM 997 C C . ALA A 1 130 ? -3.671 16.833 1.693 1.00 94.50 130 ALA A C 1
ATOM 999 O O . ALA A 1 130 ? -3.069 17.605 0.953 1.00 94.50 130 ALA A O 1
ATOM 1000 N N . ALA A 1 131 ? -3.125 15.697 2.131 1.00 93.81 131 ALA A N 1
ATOM 1001 C CA . ALA A 1 131 ? -1.780 15.258 1.781 1.00 93.81 131 ALA A CA 1
ATOM 1002 C C . ALA A 1 131 ? -1.627 15.013 0.270 1.00 93.81 131 ALA A C 1
ATOM 1004 O O . ALA A 1 131 ? -0.631 15.433 -0.315 1.00 93.81 131 ALA A O 1
ATOM 1005 N N . PHE A 1 132 ? -2.635 14.412 -0.371 1.00 94.25 132 PHE A N 1
ATOM 1006 C CA . PHE A 1 132 ? -2.693 14.239 -1.822 1.00 94.25 132 PHE A CA 1
ATOM 1007 C C . PHE A 1 132 ? -2.649 15.585 -2.558 1.00 94.25 132 PHE A C 1
ATOM 1009 O O . PHE A 1 132 ? -1.817 15.778 -3.442 1.00 94.25 132 PHE A O 1
ATOM 1016 N N . VAL A 1 133 ? -3.494 16.545 -2.168 1.00 94.12 133 VAL A N 1
ATOM 1017 C CA . VAL A 1 133 ? -3.530 17.883 -2.785 1.00 94.12 133 VAL A CA 1
ATOM 1018 C C . VAL A 1 133 ? -2.216 18.638 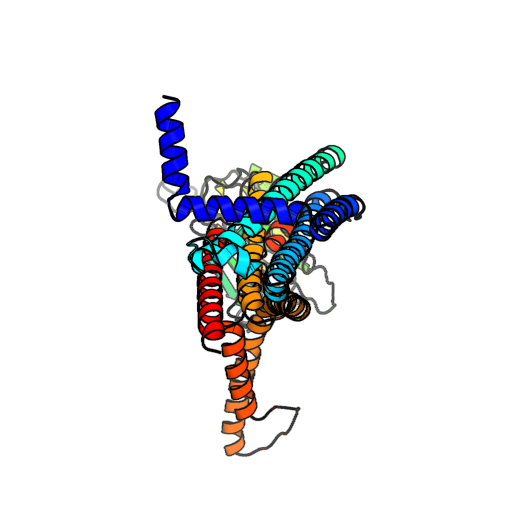-2.569 1.00 94.12 133 VAL A C 1
ATOM 1020 O O . VAL A 1 133 ? -1.672 19.209 -3.508 1.00 94.12 133 VAL A O 1
ATOM 1023 N N . ILE A 1 134 ? -1.669 18.629 -1.352 1.00 92.00 134 ILE A N 1
ATOM 1024 C CA . ILE A 1 134 ? -0.409 19.320 -1.047 1.00 92.00 134 ILE A CA 1
ATOM 1025 C C . ILE A 1 134 ? 0.746 18.710 -1.846 1.00 92.00 134 ILE A C 1
ATOM 1027 O O . ILE A 1 134 ? 1.516 19.445 -2.460 1.00 92.00 134 ILE A O 1
ATOM 1031 N N . CYS A 1 135 ? 0.854 17.380 -1.875 1.00 90.19 135 CYS A N 1
ATOM 1032 C CA . CYS A 1 135 ? 1.935 16.694 -2.576 1.00 90.19 135 CYS A CA 1
ATOM 1033 C C . CYS A 1 135 ? 1.815 16.830 -4.101 1.00 90.19 135 CYS A C 1
ATOM 1035 O O . CYS A 1 135 ? 2.817 17.104 -4.751 1.00 90.19 135 CYS A O 1
ATOM 1037 N N . SER A 1 136 ? 0.614 16.720 -4.677 1.00 88.69 136 SER A N 1
ATOM 1038 C CA . SER A 1 136 ? 0.396 16.928 -6.121 1.00 88.69 136 SER A CA 1
ATOM 1039 C C . SER A 1 136 ? 0.760 18.348 -6.561 1.00 88.69 136 SER A C 1
ATOM 1041 O O . SER A 1 136 ? 1.508 18.532 -7.523 1.00 88.69 136 SER A O 1
ATOM 1043 N N . VAL A 1 137 ? 0.316 19.369 -5.817 1.00 89.75 137 VAL A N 1
ATOM 1044 C CA . VAL A 1 137 ? 0.701 20.769 -6.065 1.00 89.75 137 VAL A CA 1
ATOM 1045 C C . VAL A 1 137 ? 2.214 20.939 -5.953 1.00 89.75 137 VAL A C 1
ATOM 1047 O O . VAL A 1 137 ? 2.836 21.544 -6.825 1.00 89.75 137 VAL A O 1
ATOM 1050 N N . PHE A 1 138 ? 2.818 20.377 -4.908 1.00 85.88 138 PHE A N 1
ATOM 1051 C CA . PHE A 1 138 ? 4.252 20.467 -4.672 1.00 85.88 138 PHE A CA 1
ATOM 1052 C C . PHE A 1 138 ? 5.074 19.811 -5.792 1.00 85.88 138 PHE A C 1
ATOM 1054 O O . PHE A 1 138 ? 5.981 20.437 -6.340 1.00 85.88 138 PHE A O 1
ATOM 1061 N N . VAL A 1 139 ? 4.713 18.594 -6.199 1.00 84.69 139 VAL A N 1
ATOM 1062 C CA . VAL A 1 139 ? 5.368 17.868 -7.293 1.00 84.69 139 VAL A CA 1
ATOM 1063 C C . VAL A 1 139 ? 5.234 18.624 -8.618 1.00 84.69 139 VAL A C 1
ATOM 1065 O O . VAL A 1 139 ? 6.218 18.735 -9.347 1.00 84.69 139 VAL A O 1
ATOM 1068 N N . ARG A 1 140 ? 4.075 19.231 -8.911 1.00 84.81 140 ARG A N 1
ATOM 1069 C CA . ARG A 1 140 ? 3.904 20.082 -10.105 1.00 84.81 140 ARG A CA 1
ATOM 1070 C C . ARG A 1 140 ? 4.820 21.299 -10.096 1.00 84.81 140 ARG A C 1
ATOM 1072 O O . ARG A 1 140 ? 5.416 21.609 -11.123 1.00 84.81 140 ARG A O 1
ATOM 1079 N N . ILE A 1 141 ? 4.959 21.973 -8.955 1.00 84.88 141 ILE A N 1
ATOM 1080 C CA . ILE A 1 141 ? 5.868 23.122 -8.820 1.00 84.88 141 ILE A CA 1
ATOM 1081 C C . ILE A 1 141 ? 7.311 22.691 -9.108 1.00 84.88 141 ILE A C 1
ATOM 1083 O O . ILE A 1 141 ? 8.022 23.360 -9.857 1.00 84.88 141 ILE A O 1
ATOM 1087 N N . VAL A 1 142 ? 7.735 21.550 -8.561 1.00 81.06 142 VAL A N 1
ATOM 1088 C CA . VAL A 1 142 ? 9.087 21.018 -8.786 1.00 81.06 142 VAL A CA 1
ATOM 1089 C C . VAL A 1 142 ? 9.290 20.587 -10.240 1.00 81.06 142 VAL A C 1
ATOM 1091 O O . VAL A 1 142 ? 10.343 20.871 -10.811 1.00 81.06 142 VAL A O 1
ATOM 1094 N N . ALA A 1 143 ? 8.294 19.953 -10.859 1.00 78.19 143 ALA A N 1
ATOM 1095 C CA . ALA A 1 143 ? 8.359 19.535 -12.256 1.00 78.19 143 ALA A CA 1
ATOM 1096 C C . ALA A 1 143 ? 8.508 20.733 -13.208 1.00 78.19 143 ALA A C 1
ATOM 1098 O O . ALA A 1 143 ? 9.342 20.691 -14.111 1.00 78.19 143 ALA A O 1
ATOM 1099 N N . LEU A 1 144 ? 7.780 21.830 -12.957 1.00 79.50 144 LEU A N 1
ATOM 1100 C CA . LEU A 1 144 ? 7.887 23.071 -13.734 1.00 79.50 144 LEU A CA 1
ATOM 1101 C C . LEU A 1 144 ? 9.274 23.722 -13.624 1.00 79.50 144 LEU A C 1
ATOM 1103 O O . LEU A 1 144 ? 9.764 24.280 -14.600 1.00 79.50 144 LEU A O 1
ATOM 1107 N N . GLY A 1 145 ? 9.911 23.651 -12.451 1.00 70.88 145 GLY A N 1
ATOM 1108 C CA . GLY A 1 145 ? 11.240 24.227 -12.226 1.00 70.88 145 GLY A CA 1
ATOM 1109 C C . GLY A 1 145 ? 12.418 23.332 -12.634 1.00 70.88 145 GLY A C 1
ATOM 1110 O O . GLY A 1 145 ? 13.532 23.835 -12.751 1.00 70.88 145 GLY A O 1
ATOM 1111 N N . GLY A 1 146 ? 12.202 22.022 -12.808 1.00 65.38 146 GLY A N 1
ATOM 1112 C CA . GLY A 1 146 ? 13.271 21.023 -12.962 1.00 65.38 146 GLY A CA 1
ATOM 1113 C C . GLY A 1 146 ? 13.209 20.142 -14.213 1.00 65.38 146 GLY A C 1
ATOM 1114 O O . GLY A 1 146 ? 14.103 19.320 -14.389 1.00 65.38 146 GLY A O 1
ATOM 1115 N N . GLY A 1 147 ? 12.183 20.270 -15.065 1.00 58.31 147 GLY A N 1
ATOM 1116 C CA . GLY A 1 147 ? 12.072 19.517 -16.326 1.00 58.31 147 GLY A CA 1
ATOM 1117 C C . GLY A 1 147 ? 11.816 18.009 -16.173 1.00 58.31 147 GLY A C 1
ATOM 1118 O O . GLY A 1 147 ? 11.955 17.265 -17.141 1.00 58.31 147 GLY A O 1
ATOM 1119 N N . GLY A 1 148 ? 11.452 17.542 -14.974 1.00 60.81 148 GLY A N 1
ATOM 1120 C CA . GLY A 1 148 ? 11.167 16.130 -14.707 1.00 60.81 148 GLY A CA 1
ATOM 1121 C C . GLY A 1 148 ? 9.870 15.659 -15.372 1.00 60.81 148 GLY A C 1
ATOM 1122 O O . GLY A 1 148 ? 8.870 16.379 -15.388 1.00 60.81 148 GLY A O 1
ATOM 1123 N N . THR A 1 149 ? 9.868 14.441 -15.915 1.00 62.12 149 THR A N 1
ATOM 1124 C CA . THR A 1 149 ? 8.688 13.856 -16.568 1.00 62.12 149 THR A CA 1
ATOM 1125 C C . THR A 1 149 ? 7.729 13.277 -15.523 1.00 62.12 149 THR A C 1
ATOM 1127 O O . THR A 1 149 ? 8.093 12.386 -14.761 1.00 62.12 149 THR A O 1
ATOM 1130 N N . LEU A 1 150 ? 6.487 13.767 -15.492 1.00 63.84 150 LEU A N 1
ATOM 1131 C CA . LEU A 1 150 ? 5.421 13.296 -14.597 1.00 63.84 150 LEU A CA 1
ATOM 1132 C C . LEU A 1 150 ? 4.663 12.121 -15.229 1.00 63.84 150 LEU A C 1
ATOM 1134 O O . LEU A 1 150 ? 3.515 12.269 -15.644 1.00 63.84 150 LEU A O 1
ATOM 1138 N N . ALA A 1 151 ? 5.319 10.971 -15.356 1.00 66.69 151 ALA A N 1
ATOM 1139 C CA . ALA A 1 151 ? 4.741 9.794 -15.995 1.00 66.69 151 ALA A CA 1
ATOM 1140 C C . ALA A 1 151 ? 4.989 8.536 -15.163 1.00 66.69 151 ALA A C 1
ATOM 1142 O O . ALA A 1 151 ? 6.141 8.180 -14.922 1.00 66.69 151 ALA A O 1
ATOM 1143 N N . SER A 1 152 ? 3.919 7.837 -14.780 1.00 72.62 152 SER A N 1
ATOM 1144 C CA . SER A 1 152 ? 4.017 6.440 -14.346 1.00 72.62 152 SER A CA 1
ATOM 1145 C C . SER A 1 152 ? 3.936 5.527 -15.567 1.00 72.62 152 SER A C 1
ATOM 1147 O O . SER A 1 152 ? 3.270 5.856 -16.548 1.00 72.62 152 SER A O 1
ATOM 1149 N N . ARG A 1 153 ? 4.624 4.386 -15.547 1.00 78.88 153 ARG A N 1
ATOM 1150 C CA . ARG A 1 153 ? 4.534 3.375 -16.614 1.00 78.88 153 ARG A CA 1
ATOM 1151 C C . ARG A 1 153 ? 4.187 2.021 -16.022 1.00 78.88 153 ARG A C 1
ATOM 1153 O O . ARG A 1 153 ? 4.667 1.685 -14.951 1.00 78.88 153 ARG A O 1
ATOM 1160 N N . THR A 1 154 ? 3.386 1.219 -16.694 1.00 75.81 154 THR A N 1
ATOM 1161 C CA . THR A 1 154 ? 3.139 -0.166 -16.291 1.00 75.81 154 THR A CA 1
ATOM 1162 C C . THR A 1 154 ? 4.331 -1.028 -16.705 1.00 75.81 154 THR A C 1
ATOM 1164 O O . THR A 1 154 ? 4.846 -0.882 -17.814 1.00 75.81 154 THR A O 1
ATOM 1167 N N . GLU A 1 155 ? 4.784 -1.916 -15.817 1.00 81.38 155 GLU A N 1
ATOM 1168 C CA . GLU A 1 155 ? 5.810 -2.919 -16.121 1.00 81.38 155 GLU A CA 1
ATOM 1169 C C . GLU A 1 155 ? 5.143 -4.252 -16.481 1.00 81.38 155 GLU A C 1
ATOM 1171 O O . GLU A 1 155 ? 4.501 -4.886 -15.642 1.00 81.38 155 GLU A O 1
ATOM 1176 N N . TYR A 1 156 ? 5.338 -4.712 -17.715 1.00 79.19 156 TYR A N 1
ATOM 1177 C CA . TYR A 1 156 ? 4.999 -6.071 -18.126 1.00 79.19 156 TYR A CA 1
ATOM 1178 C C . TYR A 1 156 ? 6.219 -6.963 -17.923 1.00 79.19 156 TYR A C 1
ATOM 1180 O O . TYR A 1 156 ? 7.216 -6.819 -18.629 1.00 79.19 156 TYR A O 1
ATOM 1188 N N . ALA A 1 157 ? 6.158 -7.875 -16.955 1.00 79.38 157 ALA A N 1
ATOM 1189 C CA . ALA A 1 157 ? 7.201 -8.875 -16.745 1.00 79.38 157 ALA A CA 1
ATOM 1190 C C . ALA A 1 157 ? 7.081 -10.033 -17.746 1.00 79.38 157 ALA A C 1
ATOM 1192 O O . ALA A 1 157 ? 6.003 -10.307 -18.281 1.00 79.38 157 ALA A O 1
ATOM 1193 N N . ALA A 1 158 ? 8.191 -10.734 -17.979 1.00 71.12 158 ALA A N 1
ATOM 1194 C CA . ALA A 1 158 ? 8.183 -11.930 -18.811 1.00 71.12 158 ALA A CA 1
ATOM 1195 C C . ALA A 1 158 ? 7.301 -13.018 -18.181 1.00 71.12 158 ALA A C 1
ATOM 1197 O O . ALA A 1 158 ? 7.375 -13.273 -16.975 1.00 71.12 158 ALA A O 1
ATOM 1198 N N . ARG A 1 159 ? 6.472 -13.669 -19.004 1.00 72.50 159 ARG A N 1
ATOM 1199 C CA . ARG A 1 159 ? 5.580 -14.746 -18.549 1.00 72.50 159 ARG A CA 1
ATOM 1200 C C . ARG A 1 159 ? 6.346 -16.042 -18.332 1.00 72.50 159 ARG A C 1
ATOM 1202 O O . ARG A 1 159 ? 5.996 -16.834 -17.464 1.00 72.50 159 ARG A O 1
ATOM 1209 N N . GLU A 1 160 ? 7.376 -16.248 -19.136 1.00 70.25 160 GLU A N 1
ATOM 1210 C CA . GLU A 1 160 ? 8.238 -17.408 -19.064 1.00 70.25 160 GLU A CA 1
ATOM 1211 C C . GLU A 1 160 ? 9.686 -16.972 -19.245 1.00 70.25 160 GLU A C 1
ATOM 1213 O O . GLU A 1 160 ? 9.992 -16.098 -20.057 1.00 70.25 160 GLU A O 1
ATOM 1218 N N . VAL A 1 161 ? 10.575 -17.576 -18.465 1.00 66.31 161 VAL A N 1
ATOM 1219 C CA . VAL A 1 161 ? 12.005 -17.320 -18.551 1.00 66.31 161 VAL A CA 1
ATOM 1220 C C . VAL A 1 161 ? 12.730 -18.651 -18.518 1.00 66.31 161 VAL A C 1
ATOM 1222 O O . VAL A 1 161 ? 12.457 -19.494 -17.664 1.00 66.31 161 VAL A O 1
ATOM 1225 N N . ARG A 1 162 ? 13.629 -18.842 -19.478 1.00 69.81 162 ARG A N 1
ATOM 1226 C CA . ARG A 1 162 ? 14.384 -20.079 -19.668 1.00 69.81 162 ARG A CA 1
ATOM 1227 C C . ARG A 1 162 ? 15.860 -19.750 -19.798 1.00 69.81 162 ARG A C 1
ATOM 1229 O O . ARG A 1 162 ? 16.227 -18.664 -20.233 1.00 69.81 162 ARG A O 1
ATOM 1236 N N . VAL A 1 163 ? 16.707 -20.691 -19.422 1.00 67.50 163 VAL A N 1
ATOM 1237 C CA . VAL A 1 163 ? 18.147 -20.608 -19.651 1.00 67.50 163 VAL A CA 1
ATOM 1238 C C . VAL A 1 163 ? 18.487 -21.787 -20.543 1.00 67.50 163 VAL A C 1
ATOM 1240 O O . VAL A 1 163 ? 18.290 -22.927 -20.129 1.00 67.50 163 VAL A O 1
ATOM 1243 N N . GLU A 1 164 ? 18.923 -21.513 -21.770 1.00 65.00 164 GLU A N 1
ATOM 1244 C CA . GLU A 1 164 ? 19.400 -22.560 -22.673 1.00 65.00 164 GLU A CA 1
ATOM 1245 C C . GLU A 1 164 ? 20.924 -22.533 -22.711 1.00 65.00 164 GLU A C 1
ATOM 1247 O O . GLU A 1 164 ? 21.575 -21.478 -22.680 1.00 65.00 164 GLU A O 1
ATOM 1252 N N . GLU A 1 165 ? 21.489 -23.729 -22.741 1.00 63.56 165 GLU A N 1
ATOM 1253 C CA . GLU A 1 165 ? 22.916 -23.957 -22.733 1.00 63.56 165 GLU A CA 1
ATOM 1254 C C . GLU A 1 165 ? 23.366 -24.365 -24.134 1.00 63.56 165 GLU A C 1
ATOM 1256 O O . GLU A 1 165 ? 22.883 -25.357 -24.672 1.00 63.56 165 GLU A O 1
ATOM 1261 N N . GLU A 1 166 ? 24.265 -23.585 -24.735 1.00 57.09 166 GLU A N 1
ATOM 1262 C CA . GLU A 1 166 ? 24.699 -23.805 -26.120 1.00 57.09 166 GLU A CA 1
ATOM 1263 C C . GLU A 1 166 ? 25.761 -24.925 -26.209 1.00 57.09 166 GLU A C 1
ATOM 1265 O O . GLU A 1 166 ? 25.774 -25.676 -27.179 1.00 57.09 166 GLU A O 1
ATOM 1270 N N . ASP A 1 167 ? 26.586 -25.101 -25.159 1.00 52.41 167 ASP A N 1
ATOM 1271 C CA . ASP A 1 167 ? 27.827 -25.901 -25.222 1.00 52.41 167 ASP A CA 1
ATOM 1272 C C . ASP A 1 167 ? 27.975 -27.031 -24.167 1.00 52.41 167 ASP A C 1
ATOM 1274 O O . ASP A 1 167 ? 28.988 -27.729 -24.162 1.00 52.41 167 ASP A O 1
ATOM 1278 N N . GLY A 1 168 ? 27.035 -27.210 -23.228 1.00 46.56 168 GLY A N 1
ATOM 1279 C CA . GLY A 1 168 ? 27.104 -28.266 -22.189 1.00 46.56 168 GLY A CA 1
ATOM 1280 C C . GLY A 1 168 ? 28.218 -28.129 -21.119 1.00 46.56 168 GLY A C 1
ATOM 1281 O O . GLY A 1 168 ? 28.547 -29.108 -20.449 1.00 46.56 168 GLY A O 1
ATOM 1282 N N . LEU A 1 169 ? 28.836 -26.947 -20.973 1.00 45.53 169 LEU A N 1
ATOM 1283 C CA . LEU A 1 169 ? 29.976 -26.630 -20.082 1.00 45.53 169 LEU A CA 1
ATOM 1284 C C . LEU A 1 169 ? 29.656 -25.646 -18.926 1.00 45.53 169 LEU A C 1
ATOM 1286 O O . LEU A 1 169 ? 30.559 -25.167 -18.232 1.00 45.53 169 LEU A O 1
ATOM 1290 N N . SER A 1 170 ? 28.391 -25.297 -18.724 1.00 43.41 170 SER A N 1
ATOM 1291 C CA . SER A 1 170 ? 27.882 -24.287 -17.788 1.00 43.41 170 SER A CA 1
ATOM 1292 C C . SER A 1 170 ? 27.075 -24.953 -16.672 1.00 43.41 170 SER A C 1
ATOM 1294 O O . SER A 1 170 ? 26.300 -25.871 -16.908 1.00 43.41 170 SER A O 1
ATOM 1296 N N . LYS A 1 171 ? 27.212 -24.475 -15.431 1.00 48.12 171 LYS A N 1
ATOM 1297 C CA . LYS A 1 171 ? 26.350 -24.921 -14.327 1.00 48.12 171 LYS A CA 1
ATOM 1298 C C . LYS A 1 171 ? 25.252 -23.888 -14.105 1.00 48.12 171 LYS A C 1
ATOM 1300 O O . LYS A 1 171 ? 25.541 -22.745 -13.745 1.00 48.12 171 LYS A O 1
ATOM 1305 N N . VAL A 1 172 ? 23.999 -24.294 -14.311 1.00 51.97 172 VAL A N 1
ATOM 1306 C CA . VAL A 1 172 ? 22.819 -23.522 -13.903 1.00 51.97 172 VAL A CA 1
ATOM 1307 C C . VAL A 1 172 ? 22.424 -23.989 -12.508 1.00 51.97 172 VAL A C 1
ATOM 1309 O O . VAL A 1 172 ? 21.757 -25.007 -12.342 1.00 51.97 172 VAL A O 1
ATOM 1312 N N . GLU A 1 173 ? 22.862 -23.259 -11.487 1.00 52.03 173 GLU A N 1
ATOM 1313 C CA . GLU A 1 173 ? 22.377 -23.478 -10.125 1.00 52.03 173 GLU A CA 1
ATOM 1314 C C . GLU A 1 173 ? 21.070 -22.691 -9.949 1.00 52.03 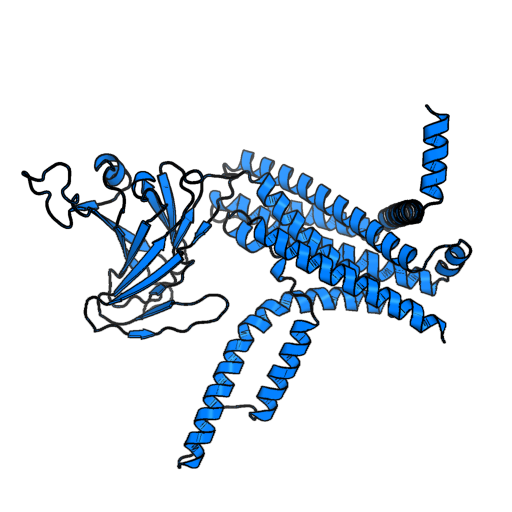173 GLU A C 1
ATOM 1316 O O . GLU A 1 173 ? 21.060 -21.456 -9.929 1.00 52.03 173 GLU A O 1
ATOM 1321 N N . ALA A 1 174 ? 19.948 -23.411 -9.890 1.00 47.28 174 ALA A N 1
ATOM 1322 C CA . ALA A 1 174 ? 18.629 -22.853 -9.610 1.00 47.28 174 ALA A CA 1
ATOM 1323 C C . ALA A 1 174 ? 18.378 -22.885 -8.097 1.00 47.28 174 ALA A C 1
ATOM 1325 O O . ALA A 1 174 ? 18.389 -23.951 -7.483 1.00 47.28 174 ALA A O 1
ATOM 1326 N N . ARG A 1 175 ? 18.128 -21.722 -7.487 1.00 47.06 175 ARG A N 1
ATOM 1327 C CA . ARG A 1 175 ? 17.733 -21.626 -6.076 1.00 47.06 175 ARG A CA 1
ATOM 1328 C C . ARG A 1 175 ? 16.422 -20.859 -5.993 1.00 47.06 175 ARG A C 1
ATOM 1330 O O . ARG A 1 175 ? 16.423 -19.634 -5.972 1.00 47.06 175 ARG A O 1
ATOM 1337 N N . SER A 1 176 ? 15.296 -21.571 -6.009 1.00 44.84 176 SER A N 1
ATOM 1338 C CA . SER A 1 176 ? 13.984 -20.924 -5.971 1.00 44.84 176 SER A CA 1
ATOM 1339 C C . SER A 1 176 ? 13.628 -20.489 -4.550 1.00 44.84 176 SER A C 1
ATOM 1341 O O . SER A 1 176 ? 13.533 -21.331 -3.656 1.00 44.84 176 SER A O 1
ATOM 1343 N N . THR A 1 177 ? 13.323 -19.208 -4.369 1.00 46.12 177 THR A N 1
ATOM 1344 C CA . THR A 1 177 ? 12.545 -18.726 -3.223 1.00 46.12 177 THR A CA 1
ATOM 1345 C C . THR A 1 177 ? 11.125 -18.428 -3.709 1.00 46.12 177 THR A C 1
ATOM 1347 O O . THR A 1 177 ? 10.947 -17.860 -4.783 1.00 46.12 177 THR A O 1
ATOM 1350 N N . GLU A 1 178 ? 10.110 -18.805 -2.930 1.00 46.88 178 GLU A N 1
ATOM 1351 C CA . GLU A 1 178 ? 8.680 -18.761 -3.299 1.00 46.88 178 GLU A CA 1
ATOM 1352 C C . GLU A 1 178 ? 8.156 -17.338 -3.621 1.00 46.88 178 GLU A C 1
ATOM 1354 O O . GLU A 1 178 ? 7.160 -17.191 -4.322 1.00 46.88 178 GLU A O 1
ATOM 1359 N N . ALA A 1 179 ? 8.844 -16.282 -3.161 1.00 42.91 179 ALA A N 1
ATOM 1360 C CA . ALA A 1 179 ? 8.438 -14.879 -3.332 1.00 42.91 179 ALA A CA 1
ATOM 1361 C C . ALA A 1 179 ? 9.068 -14.154 -4.548 1.00 42.91 179 ALA A C 1
ATOM 1363 O O . ALA A 1 179 ? 8.496 -13.186 -5.052 1.00 42.91 179 ALA A O 1
ATOM 1364 N N . ASP A 1 180 ? 10.227 -14.611 -5.034 1.00 53.09 180 ASP A N 1
ATOM 1365 C CA . ASP A 1 180 ? 10.899 -14.101 -6.239 1.00 53.09 180 ASP A CA 1
ATOM 1366 C C . ASP A 1 180 ? 11.755 -15.236 -6.823 1.00 53.09 180 ASP A C 1
ATOM 1368 O O . ASP A 1 180 ? 12.871 -15.467 -6.344 1.00 53.09 180 ASP A O 1
ATOM 1372 N N . PRO A 1 181 ? 11.228 -16.018 -7.786 1.00 56.12 181 PRO A N 1
ATOM 1373 C CA . PRO A 1 181 ? 11.910 -17.207 -8.262 1.00 56.12 181 PRO A CA 1
ATOM 1374 C C . PRO A 1 1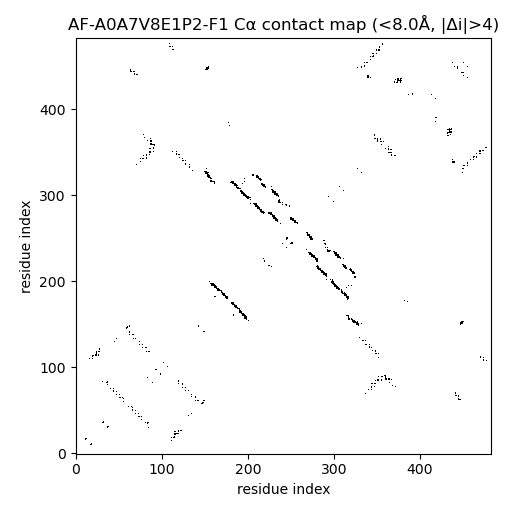81 ? 13.156 -16.786 -9.040 1.00 56.12 181 PRO A C 1
ATOM 1376 O O . PRO A 1 181 ? 13.092 -16.360 -10.194 1.00 56.12 181 PRO A O 1
ATOM 1379 N N . LEU A 1 182 ? 14.311 -16.900 -8.392 1.00 54.25 182 LEU A N 1
ATOM 1380 C CA . LEU A 1 182 ? 15.598 -16.897 -9.061 1.00 54.25 182 LEU A CA 1
ATOM 1381 C C . LEU A 1 182 ? 15.678 -18.175 -9.901 1.00 54.25 182 LEU A C 1
ATOM 1383 O O . LEU A 1 182 ? 15.753 -19.281 -9.368 1.00 54.25 182 LEU A O 1
ATOM 1387 N N . ILE A 1 183 ? 15.615 -18.008 -11.219 1.00 58.25 183 ILE A N 1
ATOM 1388 C CA . ILE A 1 183 ? 15.529 -19.126 -12.168 1.00 58.25 183 ILE A CA 1
ATOM 1389 C C . ILE A 1 183 ? 16.889 -19.782 -12.343 1.00 58.25 183 ILE A C 1
ATOM 1391 O O . ILE A 1 183 ? 16.987 -20.999 -12.463 1.00 58.25 183 ILE A O 1
ATOM 1395 N N . GLY A 1 184 ? 17.949 -18.985 -12.295 1.00 60.38 184 GLY A N 1
ATOM 1396 C CA . GLY A 1 184 ? 19.300 -19.502 -12.298 1.00 60.38 184 GLY A CA 1
ATOM 1397 C C . GLY A 1 184 ? 20.322 -18.400 -12.118 1.00 60.38 184 GLY A C 1
ATOM 1398 O O . GLY A 1 184 ? 20.112 -17.248 -12.516 1.00 60.38 184 GLY A O 1
ATOM 1399 N N . ILE A 1 185 ? 21.444 -18.775 -11.520 1.00 62.34 185 ILE A N 1
ATOM 1400 C CA . ILE A 1 185 ? 22.674 -18.001 -11.595 1.00 62.34 185 ILE A CA 1
ATOM 1401 C C . ILE A 1 185 ? 23.515 -18.633 -12.697 1.00 62.34 185 ILE A C 1
ATOM 1403 O O . ILE A 1 185 ? 23.935 -19.784 -12.590 1.00 62.34 185 ILE A O 1
ATOM 1407 N N . ILE A 1 186 ? 23.750 -17.888 -13.773 1.00 65.12 186 ILE A N 1
ATOM 1408 C CA . ILE A 1 186 ? 24.579 -18.371 -14.874 1.00 65.12 186 ILE A CA 1
ATOM 1409 C C . ILE A 1 186 ? 26.041 -18.248 -14.445 1.00 65.12 186 ILE A C 1
ATOM 1411 O O . ILE A 1 186 ? 26.569 -17.136 -14.359 1.00 65.12 186 ILE A O 1
ATOM 1415 N N . THR A 1 187 ? 26.687 -19.387 -14.181 1.00 57.78 187 THR A N 1
ATOM 1416 C CA . THR A 1 187 ? 28.112 -19.480 -13.829 1.00 57.78 187 THR A CA 1
ATOM 1417 C C . THR A 1 187 ? 28.870 -20.391 -14.802 1.00 57.78 187 THR A C 1
ATOM 1419 O O . THR A 1 187 ? 28.294 -21.271 -15.440 1.00 57.78 187 THR A O 1
ATOM 1422 N N . GLY A 1 188 ? 30.186 -20.186 -14.921 1.00 55.53 188 GLY A N 1
ATOM 1423 C CA . GLY A 1 188 ? 31.066 -21.033 -15.738 1.00 55.53 188 GLY A CA 1
ATOM 1424 C C . GLY A 1 188 ? 31.447 -20.437 -17.096 1.00 55.53 188 GLY A C 1
ATOM 1425 O O . GLY A 1 188 ? 30.975 -19.365 -17.476 1.00 55.53 188 GLY A O 1
ATOM 1426 N N . GLY A 1 189 ? 32.349 -21.130 -17.801 1.00 51.62 189 GLY A N 1
ATOM 1427 C CA . GLY A 1 189 ? 33.039 -20.639 -19.001 1.00 51.62 189 GLY A CA 1
ATOM 1428 C C . GLY A 1 189 ? 32.312 -20.832 -20.341 1.00 51.62 189 GLY A C 1
ATOM 1429 O O . GLY A 1 189 ? 32.835 -20.386 -21.359 1.00 51.62 189 GLY A O 1
ATOM 1430 N N . GLY A 1 190 ? 31.154 -21.500 -20.354 1.00 57.19 190 GLY A N 1
ATOM 1431 C CA . GLY A 1 190 ? 30.388 -21.795 -21.571 1.00 57.19 190 GLY A CA 1
ATOM 1432 C C . GLY A 1 190 ? 29.517 -20.636 -22.066 1.00 57.19 190 GLY A C 1
ATOM 1433 O O . GLY A 1 190 ? 29.263 -19.663 -21.341 1.00 57.19 190 GLY A O 1
ATOM 1434 N N . GLN A 1 191 ? 29.044 -20.733 -23.311 1.00 60.12 191 GLN A N 1
ATOM 1435 C CA . GLN A 1 191 ? 28.089 -19.779 -23.868 1.00 60.12 191 GLN A CA 1
ATOM 1436 C C . GLN A 1 191 ? 26.671 -20.145 -23.409 1.00 60.12 191 GLN A C 1
ATOM 1438 O O . GLN A 1 191 ? 26.093 -21.152 -23.803 1.00 60.12 191 GLN A O 1
ATOM 1443 N N . THR A 1 192 ? 26.118 -19.335 -22.506 1.00 60.69 192 THR A N 1
ATOM 1444 C CA . THR A 1 192 ? 24.764 -19.523 -21.966 1.00 60.69 192 THR A CA 1
ATOM 1445 C C . THR A 1 192 ? 23.900 -18.338 -22.361 1.00 60.69 192 THR A C 1
ATOM 1447 O O . THR A 1 192 ? 24.343 -17.187 -22.238 1.00 60.69 192 THR A O 1
ATOM 1450 N N . ILE A 1 193 ? 22.676 -18.618 -22.802 1.00 66.44 193 ILE A N 1
ATOM 1451 C CA . ILE A 1 193 ? 21.714 -17.603 -23.223 1.00 66.44 193 ILE A CA 1
ATOM 1452 C C . ILE A 1 193 ? 20.505 -17.665 -22.290 1.00 66.44 193 ILE A C 1
ATOM 1454 O O . ILE A 1 193 ? 19.865 -18.703 -22.127 1.00 66.44 193 ILE A O 1
ATOM 1458 N N . ALA A 1 194 ? 20.201 -16.537 -21.654 1.00 69.25 194 ALA A N 1
ATOM 1459 C CA . ALA A 1 194 ? 18.978 -16.367 -20.880 1.00 69.25 194 ALA A CA 1
ATOM 1460 C C . ALA A 1 194 ? 17.883 -15.805 -21.783 1.00 69.25 194 ALA A C 1
ATOM 1462 O O . ALA A 1 194 ? 18.119 -14.801 -22.449 1.00 69.25 194 ALA A O 1
ATOM 1463 N N . PHE A 1 195 ? 16.705 -16.418 -21.781 1.00 70.31 195 PHE A N 1
ATOM 1464 C CA . PHE A 1 195 ? 15.555 -16.053 -22.599 1.00 70.31 195 PHE A CA 1
ATOM 1465 C C . PHE A 1 195 ? 14.404 -15.564 -21.726 1.00 70.31 195 PHE A C 1
ATOM 1467 O O . PHE A 1 195 ? 13.990 -16.259 -20.802 1.00 70.31 195 PHE A O 1
ATOM 1474 N N . TRP A 1 196 ? 13.844 -14.406 -22.064 1.00 78.06 196 TRP A N 1
ATOM 1475 C CA . TRP A 1 196 ? 12.616 -13.850 -21.502 1.00 78.06 196 TRP A CA 1
ATOM 1476 C C . TRP A 1 196 ? 11.540 -13.828 -22.582 1.00 78.06 196 TRP A C 1
ATOM 1478 O O . TRP A 1 196 ? 11.647 -13.066 -23.543 1.00 78.06 196 TRP A O 1
ATOM 1488 N N . ALA A 1 197 ? 10.509 -14.654 -22.414 1.00 76.75 197 ALA A N 1
ATOM 1489 C CA . ALA A 1 197 ? 9.371 -14.745 -23.316 1.00 76.75 197 ALA A CA 1
ATOM 1490 C C . ALA A 1 197 ? 8.184 -13.940 -22.766 1.00 76.75 197 ALA A C 1
ATOM 1492 O O . ALA A 1 197 ? 7.579 -14.259 -21.732 1.00 76.75 197 ALA A O 1
ATOM 1493 N N . PHE A 1 198 ? 7.827 -12.890 -23.493 1.00 80.56 198 PHE A N 1
ATOM 1494 C CA . PHE A 1 198 ? 6.635 -12.082 -23.269 1.00 80.56 198 PHE A CA 1
ATOM 1495 C C . PHE A 1 198 ? 5.478 -12.679 -24.067 1.00 80.56 198 PHE A C 1
ATOM 1497 O O . PHE A 1 198 ? 5.652 -13.071 -25.220 1.00 80.56 198 PHE A O 1
ATOM 1504 N N . ARG A 1 199 ? 4.300 -12.799 -23.447 1.00 82.06 199 ARG A N 1
ATOM 1505 C CA . ARG A 1 199 ? 3.085 -13.352 -24.065 1.00 82.06 199 ARG A CA 1
ATOM 1506 C C . ARG A 1 199 ? 1.863 -12.621 -23.519 1.00 82.06 199 ARG A C 1
ATOM 1508 O O . ARG A 1 199 ? 1.754 -12.483 -22.303 1.00 82.06 199 ARG A O 1
ATOM 1515 N N . GLY A 1 200 ? 0.923 -12.244 -24.388 1.00 73.06 200 GLY A N 1
ATOM 1516 C CA . GLY A 1 200 ? -0.327 -11.596 -23.979 1.00 73.06 200 GLY A CA 1
ATOM 1517 C C . GLY A 1 200 ? -0.142 -10.162 -23.481 1.00 73.06 200 GLY A C 1
ATOM 1518 O O . GLY A 1 200 ? -0.902 -9.716 -22.629 1.00 73.06 200 GLY A O 1
ATOM 1519 N N . VAL A 1 201 ? 0.889 -9.464 -23.967 1.00 79.25 201 VAL A N 1
ATOM 1520 C CA . VAL A 1 201 ? 1.088 -8.039 -23.680 1.00 79.25 201 VAL A CA 1
ATOM 1521 C C . VAL A 1 201 ? 0.053 -7.232 -24.460 1.00 79.25 201 VAL A C 1
ATOM 1523 O O . VAL A 1 201 ? -0.120 -7.457 -25.658 1.00 79.25 201 VAL A O 1
ATOM 1526 N N . ASP A 1 202 ? -0.626 -6.300 -23.793 1.00 79.69 202 ASP A N 1
ATOM 1527 C CA . ASP A 1 202 ? -1.599 -5.428 -24.446 1.00 79.69 202 ASP A CA 1
ATOM 1528 C C . ASP A 1 202 ? -0.881 -4.443 -25.379 1.00 79.69 202 ASP A C 1
ATOM 1530 O O . ASP A 1 202 ? -0.187 -3.522 -24.950 1.00 79.69 202 ASP A O 1
ATOM 1534 N N . LEU A 1 203 ? -1.036 -4.660 -26.685 1.00 79.25 203 LEU A N 1
ATOM 1535 C CA . LEU A 1 203 ? -0.400 -3.857 -27.727 1.00 79.25 203 LEU A CA 1
ATOM 1536 C C . LEU A 1 203 ? -0.958 -2.430 -27.812 1.00 79.25 203 LEU A C 1
ATOM 1538 O O . LEU A 1 203 ? -0.328 -1.596 -28.469 1.00 79.25 203 LEU A O 1
ATOM 1542 N N . THR A 1 204 ? -2.123 -2.162 -27.206 1.00 83.00 204 THR A N 1
ATOM 1543 C CA . THR A 1 204 ? -2.756 -0.833 -27.201 1.00 83.00 204 THR A CA 1
ATOM 1544 C C . THR A 1 204 ? -2.156 0.105 -26.158 1.00 83.00 204 THR A C 1
ATOM 1546 O O . THR A 1 204 ? -2.127 1.312 -26.381 1.00 83.00 204 THR A O 1
ATOM 1549 N N . ASP A 1 205 ? -1.618 -0.441 -25.065 1.00 82.00 205 ASP A N 1
ATOM 1550 C CA . ASP A 1 205 ? -0.967 0.333 -24.001 1.00 82.00 205 ASP A CA 1
ATOM 1551 C C . ASP A 1 205 ? 0.522 0.603 -24.303 1.00 82.00 205 ASP A C 1
ATOM 1553 O O . ASP A 1 205 ? 1.188 1.380 -23.619 1.00 82.00 205 ASP A O 1
ATOM 1557 N N . LEU A 1 206 ? 1.081 -0.008 -25.353 1.00 83.38 206 LEU A N 1
ATOM 1558 C CA . LEU A 1 206 ? 2.482 0.160 -25.739 1.00 83.38 206 LEU A CA 1
ATOM 1559 C C . LEU A 1 206 ? 2.694 1.342 -26.710 1.00 83.38 206 LEU A C 1
ATOM 1561 O O . LEU A 1 206 ? 1.956 1.472 -27.688 1.00 83.38 206 LEU A O 1
ATOM 1565 N N . PRO A 1 207 ? 3.748 2.158 -26.511 1.00 84.31 207 PRO A N 1
ATOM 1566 C CA . PRO A 1 207 ? 4.116 3.223 -27.445 1.00 84.31 207 PRO A CA 1
ATOM 1567 C C . PRO A 1 207 ? 4.682 2.647 -28.753 1.00 84.31 207 PRO A C 1
ATOM 1569 O O . PRO A 1 207 ? 5.108 1.496 -28.791 1.00 84.31 207 PRO A O 1
ATOM 1572 N N . GLU A 1 208 ? 4.752 3.451 -29.823 1.00 84.19 208 GLU A N 1
ATOM 1573 C CA . GLU A 1 208 ? 5.342 3.030 -31.112 1.00 84.19 208 GLU A CA 1
ATOM 1574 C C . GLU A 1 208 ? 6.789 2.535 -30.977 1.00 84.19 208 GLU A C 1
ATOM 1576 O O . GLU A 1 208 ? 7.159 1.533 -31.590 1.00 84.19 208 GLU A O 1
ATOM 1581 N N . THR A 1 209 ? 7.576 3.182 -30.115 1.00 85.88 209 THR A N 1
ATOM 1582 C CA . THR A 1 209 ? 8.908 2.725 -29.705 1.00 85.88 209 THR A CA 1
ATOM 1583 C C . THR A 1 209 ? 8.828 2.154 -28.296 1.00 85.88 209 THR A C 1
ATOM 1585 O O . THR A 1 209 ? 8.789 2.894 -27.310 1.00 85.88 209 THR A O 1
ATOM 1588 N N . VAL A 1 210 ? 8.820 0.828 -28.190 1.00 85.81 210 VAL A N 1
ATOM 1589 C CA . VAL A 1 210 ? 8.740 0.111 -26.915 1.00 85.81 210 VAL A CA 1
ATOM 1590 C C . VAL A 1 210 ? 10.078 0.196 -26.196 1.00 85.81 210 VAL A C 1
ATOM 1592 O O . VAL A 1 210 ? 11.137 0.011 -26.792 1.00 85.81 210 VAL A O 1
ATOM 1595 N N . THR A 1 211 ? 10.028 0.470 -24.893 1.00 87.06 211 THR A N 1
ATOM 1596 C CA . THR A 1 211 ? 11.206 0.455 -24.021 1.00 87.06 211 THR A CA 1
ATOM 1597 C C . THR A 1 211 ? 11.161 -0.792 -23.147 1.00 87.06 211 THR A C 1
ATOM 1599 O O . THR A 1 211 ? 10.201 -0.976 -22.401 1.00 87.06 211 THR A O 1
ATOM 1602 N N . ALA A 1 212 ? 12.195 -1.628 -23.202 1.00 85.94 212 ALA A N 1
ATOM 1603 C CA . ALA A 1 212 ? 12.426 -2.661 -22.202 1.00 85.94 212 ALA A CA 1
ATOM 1604 C C . ALA A 1 212 ? 13.472 -2.187 -21.195 1.00 85.94 212 ALA A C 1
ATOM 1606 O O . ALA A 1 212 ? 14.577 -1.781 -21.564 1.00 85.94 212 ALA A O 1
ATOM 1607 N N . ARG A 1 213 ? 13.117 -2.249 -19.915 1.00 86.44 213 ARG A N 1
ATOM 1608 C CA . ARG A 1 213 ? 14.021 -1.979 -18.803 1.00 86.44 213 ARG A CA 1
ATOM 1609 C C . ARG A 1 213 ? 14.613 -3.293 -18.325 1.00 86.44 213 ARG A C 1
ATOM 1611 O O . ARG A 1 213 ? 13.893 -4.226 -17.971 1.00 86.44 213 ARG A O 1
ATOM 1618 N N . CYS A 1 214 ? 15.933 -3.339 -18.283 1.00 82.50 214 CYS A N 1
ATOM 1619 C CA . CYS A 1 214 ? 16.698 -4.504 -17.889 1.00 82.50 214 CYS A CA 1
ATOM 1620 C C . CYS A 1 214 ? 17.465 -4.191 -16.602 1.00 82.50 214 CYS A C 1
ATOM 1622 O O . CYS A 1 214 ? 18.298 -3.286 -16.564 1.00 82.50 214 CYS A O 1
ATOM 1624 N N . THR A 1 215 ? 17.195 -4.954 -15.546 1.00 81.12 215 THR A N 1
ATOM 1625 C CA . THR A 1 215 ? 17.918 -4.905 -14.272 1.00 81.12 215 THR A CA 1
ATOM 1626 C C . THR A 1 215 ? 18.512 -6.279 -14.006 1.00 81.12 215 THR A C 1
ATOM 1628 O O . THR A 1 215 ? 17.817 -7.215 -13.610 1.00 81.12 215 THR A O 1
ATOM 1631 N N . LEU A 1 216 ? 19.811 -6.402 -14.264 1.00 75.75 216 LEU A N 1
ATOM 1632 C CA . LEU A 1 216 ? 20.546 -7.651 -14.121 1.00 75.75 216 LEU A CA 1
ATOM 1633 C C . LEU A 1 216 ? 21.516 -7.545 -12.947 1.00 75.75 216 LEU A C 1
ATOM 1635 O O . LEU A 1 216 ? 22.266 -6.571 -12.818 1.00 75.75 216 LEU A O 1
ATOM 1639 N N . GLU A 1 217 ? 21.525 -8.568 -12.099 1.00 72.75 217 GLU A N 1
ATOM 1640 C CA . GLU A 1 217 ? 22.572 -8.717 -11.098 1.00 72.75 217 GLU A CA 1
ATOM 1641 C C . GLU A 1 217 ? 23.774 -9.358 -11.781 1.00 72.75 217 GLU A C 1
ATOM 1643 O O . GLU A 1 217 ? 23.740 -10.520 -12.189 1.00 72.75 217 GLU A O 1
ATOM 1648 N N . VAL A 1 218 ? 24.821 -8.559 -11.953 1.00 70.75 218 VAL A N 1
ATOM 1649 C CA . VAL A 1 218 ? 26.002 -8.944 -12.718 1.00 70.75 218 VAL A CA 1
ATOM 1650 C C . VAL A 1 218 ? 27.209 -8.964 -11.790 1.00 70.75 218 VAL A C 1
ATOM 1652 O O . VAL A 1 218 ? 27.695 -7.900 -11.418 1.00 70.75 218 VAL A O 1
ATOM 1655 N N . GLN A 1 219 ? 27.681 -10.133 -11.366 1.00 66.50 219 GLN A N 1
ATOM 1656 C CA . GLN A 1 219 ? 28.832 -10.247 -10.463 1.00 66.50 219 GLN A CA 1
ATOM 1657 C C . GLN A 1 219 ? 30.075 -10.720 -11.228 1.00 66.50 219 GLN A C 1
ATOM 1659 O O . GLN A 1 219 ? 30.038 -11.721 -11.936 1.00 66.50 219 GLN A O 1
ATOM 1664 N N . GLY A 1 220 ? 31.185 -9.992 -11.100 1.00 59.84 220 GLY A N 1
ATOM 1665 C CA . GLY A 1 220 ? 32.506 -10.429 -11.559 1.00 59.84 220 GLY A CA 1
ATOM 1666 C C . GLY A 1 220 ? 33.394 -10.847 -10.384 1.00 59.84 220 GLY A C 1
ATOM 1667 O O . GLY A 1 220 ? 33.022 -10.701 -9.224 1.00 59.84 220 GLY A O 1
ATOM 1668 N N . ARG A 1 221 ? 34.617 -11.313 -10.674 1.00 54.56 221 ARG A N 1
ATOM 1669 C CA . ARG A 1 221 ? 35.621 -11.687 -9.649 1.00 54.56 221 ARG A CA 1
ATOM 1670 C C . ARG A 1 221 ? 36.036 -10.519 -8.733 1.00 54.56 221 ARG A C 1
ATOM 1672 O O . ARG A 1 221 ? 36.584 -10.756 -7.664 1.00 54.56 221 ARG A O 1
ATOM 1679 N N . ALA A 1 222 ? 35.786 -9.280 -9.161 1.00 52.34 222 ALA A N 1
ATOM 1680 C CA . ALA A 1 222 ? 35.928 -8.063 -8.371 1.00 52.34 222 ALA A CA 1
ATOM 1681 C C . ALA A 1 222 ? 34.541 -7.439 -8.144 1.00 52.34 222 ALA A C 1
ATOM 1683 O O . ALA A 1 222 ? 33.764 -7.273 -9.090 1.00 52.34 222 ALA A O 1
ATOM 1684 N N . MET A 1 223 ? 34.241 -7.085 -6.893 1.00 49.78 223 MET A N 1
ATOM 1685 C CA . MET A 1 223 ? 33.024 -6.366 -6.515 1.00 49.78 223 MET A CA 1
ATOM 1686 C C . MET A 1 223 ? 33.032 -5.009 -7.250 1.00 49.78 223 MET A C 1
ATOM 1688 O O . MET A 1 223 ? 33.969 -4.239 -7.072 1.00 49.78 223 MET A O 1
ATOM 1692 N N . MET A 1 224 ? 32.029 -4.741 -8.101 1.00 52.53 224 MET A N 1
ATOM 1693 C CA . MET A 1 224 ? 31.928 -3.589 -9.034 1.00 52.53 224 MET A CA 1
ATOM 1694 C C . MET A 1 224 ? 32.659 -3.700 -10.394 1.00 52.53 224 MET A C 1
ATOM 1696 O O . MET A 1 224 ? 33.276 -2.741 -10.857 1.00 52.53 224 MET A O 1
ATOM 1700 N N . SER A 1 225 ? 32.559 -4.827 -11.106 1.00 55.09 225 SER A N 1
ATOM 1701 C CA . SER A 1 225 ? 33.003 -4.891 -12.512 1.00 55.09 225 SER A CA 1
ATOM 1702 C C . SER A 1 225 ? 31.937 -4.393 -13.500 1.00 55.09 225 SER A C 1
ATOM 1704 O O . SER A 1 225 ? 30.779 -4.805 -13.419 1.00 55.09 225 SER A O 1
ATOM 1706 N N . PHE A 1 226 ? 32.336 -3.587 -14.489 1.00 58.03 226 PHE A N 1
ATOM 1707 C CA . PHE A 1 226 ? 31.546 -3.355 -15.705 1.00 58.03 226 PHE A CA 1
ATOM 1708 C C . PHE A 1 226 ? 31.519 -4.643 -16.538 1.00 58.03 226 PHE A C 1
ATOM 1710 O O . PHE A 1 226 ? 32.573 -5.210 -16.836 1.00 58.03 226 PHE A O 1
ATOM 1717 N N . GLY A 1 227 ? 30.325 -5.115 -16.888 1.00 64.50 227 GLY A N 1
ATOM 1718 C CA . GLY A 1 227 ? 30.137 -6.276 -17.755 1.00 64.50 227 GLY A CA 1
ATOM 1719 C C . GLY A 1 227 ? 29.713 -5.832 -19.147 1.00 64.50 227 GLY A C 1
ATOM 1720 O O . GLY A 1 227 ? 28.901 -4.925 -19.280 1.00 64.50 227 GLY A O 1
ATOM 1721 N N . GLU A 1 228 ? 30.234 -6.463 -20.193 1.00 69.00 228 GLU A N 1
ATOM 1722 C CA . GLU A 1 228 ? 29.629 -6.360 -21.523 1.00 69.00 228 GLU A CA 1
ATOM 1723 C C . GLU A 1 228 ? 28.661 -7.528 -21.707 1.00 69.00 228 GLU A C 1
ATOM 1725 O O . GLU A 1 228 ? 29.006 -8.688 -21.453 1.00 69.00 228 GLU A O 1
ATOM 1730 N N . LEU A 1 229 ? 27.441 -7.209 -22.124 1.00 68.00 229 LEU A N 1
ATOM 1731 C CA . LEU A 1 229 ? 26.410 -8.173 -22.475 1.00 68.00 229 LEU A CA 1
ATOM 1732 C C . LEU A 1 229 ? 26.044 -8.008 -23.947 1.00 68.00 229 LEU A C 1
ATOM 1734 O O . LEU A 1 229 ? 25.958 -6.896 -24.474 1.00 68.00 229 LEU A O 1
ATOM 1738 N N . GLU A 1 230 ? 25.817 -9.135 -24.605 1.00 67.81 230 GLU A N 1
ATOM 1739 C CA . GLU A 1 230 ? 25.220 -9.191 -25.930 1.00 67.81 230 GLU A CA 1
ATOM 1740 C C . GLU A 1 230 ? 23.727 -9.461 -25.758 1.00 67.81 230 GLU A C 1
ATOM 1742 O O . GLU A 1 230 ? 23.323 -10.516 -25.269 1.00 67.81 230 GLU A O 1
ATOM 1747 N N . VAL A 1 231 ? 22.905 -8.477 -26.117 1.00 67.88 231 VAL A N 1
ATOM 1748 C CA . VAL A 1 231 ? 21.450 -8.604 -26.109 1.00 67.88 231 VAL A CA 1
ATOM 1749 C C . VAL A 1 231 ? 20.998 -8.985 -27.511 1.00 67.88 231 VAL A C 1
ATOM 1751 O O . VAL A 1 231 ? 21.315 -8.315 -28.497 1.00 67.88 231 VAL A O 1
ATOM 1754 N N . PHE A 1 232 ? 20.246 -10.069 -27.580 1.00 67.19 232 PHE A N 1
ATOM 1755 C CA . PHE A 1 232 ? 19.623 -10.601 -28.774 1.00 67.19 232 PHE A CA 1
ATOM 1756 C C . PHE A 1 232 ? 18.119 -10.411 -28.641 1.00 67.19 232 PHE A C 1
ATOM 1758 O O . PHE A 1 232 ? 17.509 -10.834 -27.667 1.00 67.19 232 PHE A O 1
ATOM 1765 N N . LEU A 1 233 ? 17.503 -9.779 -29.625 1.00 66.50 233 LEU A N 1
ATOM 1766 C CA . LEU A 1 233 ? 16.058 -9.771 -29.769 1.00 66.50 233 LEU A CA 1
ATOM 1767 C C . LEU A 1 233 ? 15.694 -10.694 -30.918 1.00 66.50 233 LEU A C 1
ATOM 1769 O O . LEU A 1 233 ? 16.245 -10.580 -32.020 1.00 66.50 233 LEU A O 1
ATOM 1773 N N . ARG A 1 234 ? 14.752 -11.597 -30.652 1.00 65.38 234 ARG A N 1
ATOM 1774 C CA . ARG A 1 234 ? 14.098 -12.398 -31.680 1.00 65.38 234 ARG A CA 1
ATOM 1775 C C . ARG A 1 234 ? 12.719 -11.783 -31.944 1.00 65.38 234 ARG A C 1
ATOM 1777 O O . ARG A 1 234 ? 11.756 -12.158 -31.274 1.00 65.38 234 ARG A O 1
ATOM 1784 N N . PRO A 1 235 ? 12.614 -10.793 -32.853 1.00 60.16 235 PRO A N 1
ATOM 1785 C CA . PRO A 1 235 ? 11.322 -10.252 -33.255 1.00 60.16 235 PRO A CA 1
ATOM 1786 C C . PRO A 1 235 ? 10.435 -11.373 -33.810 1.00 60.16 235 PRO A C 1
ATOM 1788 O O . PRO A 1 235 ? 10.898 -12.216 -34.579 1.00 60.16 235 PRO A O 1
ATOM 1791 N N . ILE A 1 236 ? 9.168 -11.391 -33.392 1.00 58.81 236 ILE A N 1
ATOM 1792 C CA . ILE A 1 236 ? 8.184 -12.388 -33.845 1.00 58.81 236 ILE A CA 1
ATOM 1793 C C . ILE A 1 236 ? 7.452 -11.887 -35.091 1.00 58.81 236 ILE A C 1
ATOM 1795 O O . ILE A 1 236 ? 7.035 -12.685 -35.922 1.00 58.81 236 ILE A O 1
ATOM 1799 N N . SER A 1 237 ? 7.318 -10.569 -35.237 1.00 53.34 237 SER A N 1
ATOM 1800 C CA . SER A 1 237 ? 6.640 -9.962 -36.377 1.00 53.34 237 SER A CA 1
ATOM 1801 C C . SER A 1 237 ? 7.550 -9.794 -37.599 1.00 53.34 237 SER A C 1
ATOM 1803 O O . SER A 1 237 ? 8.762 -9.572 -37.504 1.00 53.34 237 SER A O 1
ATOM 1805 N N . HIS A 1 238 ? 6.909 -9.911 -38.758 1.00 54.59 238 HIS A N 1
ATOM 1806 C CA . HIS A 1 238 ? 7.518 -10.176 -40.049 1.00 54.59 238 HIS A CA 1
ATOM 1807 C C . HIS A 1 238 ? 7.929 -8.923 -40.848 1.00 54.59 238 HIS A C 1
ATOM 1809 O O . HIS A 1 238 ? 8.678 -9.066 -41.813 1.00 54.59 238 HIS A O 1
ATOM 1815 N N . ASP A 1 239 ? 7.518 -7.712 -40.441 1.00 51.16 239 ASP A N 1
ATOM 1816 C CA . ASP A 1 239 ? 7.417 -6.579 -41.385 1.00 51.16 239 ASP A CA 1
ATOM 1817 C C . ASP A 1 239 ? 8.069 -5.251 -40.947 1.00 51.16 239 ASP A C 1
ATOM 1819 O O . ASP A 1 239 ? 7.740 -4.180 -41.448 1.00 51.16 239 ASP A O 1
ATOM 1823 N N . VAL A 1 240 ? 9.014 -5.267 -39.999 1.00 54.31 240 VAL A N 1
ATOM 1824 C CA . VAL A 1 240 ? 9.592 -3.998 -39.507 1.00 54.31 240 VAL A CA 1
ATOM 1825 C C . VAL A 1 240 ? 10.728 -3.473 -40.400 1.00 54.31 240 VAL A C 1
ATOM 1827 O O . VAL A 1 240 ? 11.637 -4.243 -40.734 1.00 54.31 240 VAL A O 1
ATOM 1830 N N . PRO A 1 241 ? 10.756 -2.175 -40.761 1.00 58.34 241 PRO A N 1
ATOM 1831 C CA . PRO A 1 241 ? 11.790 -1.609 -41.623 1.00 58.34 241 PRO A CA 1
ATOM 1832 C C . PRO A 1 241 ? 13.191 -1.672 -40.989 1.00 58.34 241 PRO A C 1
ATOM 1834 O O . PRO A 1 241 ? 13.417 -1.201 -39.874 1.00 58.34 241 PRO A O 1
ATOM 1837 N N . ALA A 1 242 ? 14.179 -2.180 -41.735 1.00 60.56 242 ALA A N 1
ATOM 1838 C CA . ALA A 1 242 ? 15.596 -2.130 -41.349 1.00 60.56 242 ALA A CA 1
ATOM 1839 C C . ALA A 1 242 ? 16.124 -0.714 -40.980 1.00 60.56 242 ALA A C 1
ATOM 1841 O O . ALA A 1 242 ? 16.962 -0.633 -40.078 1.00 60.56 242 ALA A O 1
ATOM 1842 N N . PRO A 1 243 ? 15.646 0.397 -41.591 1.00 64.19 243 PRO A N 1
ATOM 1843 C CA . PRO A 1 243 ? 16.081 1.751 -41.233 1.00 64.19 243 PRO A CA 1
ATOM 1844 C C . PRO A 1 243 ? 15.732 2.167 -39.797 1.00 64.19 243 PRO A C 1
ATOM 1846 O O . PRO A 1 243 ? 16.569 2.759 -39.119 1.00 64.19 243 PRO A O 1
ATOM 1849 N N . GLU A 1 244 ? 14.532 1.837 -39.309 1.00 70.38 244 GLU A N 1
ATOM 1850 C CA . GLU A 1 244 ? 14.081 2.198 -37.954 1.00 70.38 244 GLU A CA 1
ATOM 1851 C C . GLU A 1 244 ? 14.877 1.446 -36.882 1.00 70.38 244 GLU A C 1
ATOM 1853 O O . GLU A 1 244 ? 15.314 2.017 -35.882 1.00 70.38 244 GLU A O 1
ATOM 1858 N N . ALA A 1 245 ? 15.136 0.161 -37.126 1.00 70.81 245 ALA A N 1
ATOM 1859 C CA . ALA A 1 245 ? 15.960 -0.668 -36.256 1.00 70.81 245 ALA A CA 1
ATOM 1860 C C . ALA A 1 245 ? 17.413 -0.170 -36.186 1.00 70.81 245 ALA A C 1
ATOM 1862 O O . ALA A 1 245 ? 17.991 -0.082 -35.099 1.00 70.81 245 ALA A O 1
ATOM 1863 N N . ALA A 1 246 ? 17.990 0.194 -37.337 1.00 70.75 246 ALA A N 1
ATOM 1864 C CA . ALA A 1 246 ? 19.342 0.739 -37.421 1.00 70.75 246 ALA A CA 1
ATOM 1865 C C . ALA A 1 246 ? 19.460 2.094 -36.703 1.00 70.75 246 ALA A C 1
ATOM 1867 O O . ALA A 1 246 ? 20.445 2.320 -35.998 1.00 70.75 246 ALA A O 1
ATOM 1868 N N . ALA A 1 247 ? 18.441 2.958 -36.800 1.00 75.25 247 ALA A N 1
ATOM 1869 C CA . ALA A 1 247 ? 18.385 4.232 -36.076 1.00 75.25 247 ALA A CA 1
ATOM 1870 C C . ALA A 1 247 ? 18.393 4.051 -34.545 1.00 75.25 247 ALA A C 1
ATOM 1872 O O . ALA A 1 247 ? 18.966 4.865 -33.824 1.00 75.25 247 ALA A O 1
ATOM 1873 N N . LEU A 1 248 ? 17.824 2.949 -34.046 1.00 76.31 248 LEU A N 1
ATOM 1874 C CA . LEU A 1 248 ? 17.834 2.566 -32.628 1.00 76.31 248 LEU A CA 1
ATOM 1875 C C . LEU A 1 248 ? 19.097 1.780 -32.207 1.00 76.31 248 LEU A C 1
ATOM 1877 O O . LEU A 1 248 ? 19.208 1.342 -31.055 1.00 76.31 248 LEU A O 1
ATOM 1881 N N . GLY A 1 249 ? 20.064 1.609 -33.117 1.00 76.00 249 GLY A N 1
ATOM 1882 C CA . GLY A 1 249 ? 21.351 0.959 -32.856 1.00 76.00 249 GLY A CA 1
ATOM 1883 C C . GLY A 1 249 ? 21.319 -0.572 -32.891 1.00 76.00 249 GLY A C 1
ATOM 1884 O O . GLY A 1 249 ? 22.197 -1.207 -32.302 1.00 76.00 249 GLY A O 1
ATOM 1885 N N . TRP A 1 250 ? 20.322 -1.176 -33.543 1.00 79.25 250 TRP A N 1
ATOM 1886 C CA . TRP A 1 250 ? 20.239 -2.628 -33.718 1.00 79.25 250 TRP A CA 1
ATOM 1887 C C . TRP A 1 250 ? 20.949 -3.094 -34.990 1.00 79.25 250 TRP A C 1
ATOM 1889 O O . TRP A 1 250 ? 20.732 -2.550 -36.072 1.00 79.25 250 TRP A O 1
ATOM 1899 N N . ASN A 1 251 ? 21.750 -4.159 -34.881 1.00 74.94 251 ASN A N 1
ATOM 1900 C CA . ASN A 1 251 ? 22.268 -4.884 -36.040 1.00 74.94 251 ASN A CA 1
ATOM 1901 C C . ASN A 1 251 ? 21.296 -6.020 -36.383 1.00 74.94 251 ASN A C 1
ATOM 1903 O O . ASN A 1 251 ? 21.233 -7.010 -35.656 1.00 74.94 251 ASN A O 1
ATOM 1907 N N . VAL A 1 252 ? 20.513 -5.862 -37.451 1.00 71.44 252 VAL A N 1
ATOM 1908 C CA . VAL A 1 252 ? 19.544 -6.874 -37.893 1.00 71.44 252 VAL A CA 1
ATOM 1909 C C . VAL A 1 252 ? 20.207 -7.793 -38.915 1.00 71.44 252 VAL A C 1
ATOM 1911 O O . VAL A 1 252 ? 20.655 -7.332 -39.964 1.00 71.44 252 VAL A O 1
ATOM 1914 N N . ARG A 1 253 ? 20.261 -9.092 -38.617 1.00 67.00 253 ARG A N 1
ATOM 1915 C CA . ARG A 1 253 ? 20.733 -10.138 -39.534 1.00 67.00 253 ARG A CA 1
ATOM 1916 C C . ARG A 1 253 ? 19.634 -11.158 -39.790 1.00 67.00 253 ARG A C 1
ATOM 1918 O O . ARG A 1 253 ? 18.808 -11.431 -38.921 1.00 67.00 253 ARG A O 1
ATOM 1925 N N . PHE A 1 254 ? 19.644 -11.744 -40.979 1.00 60.38 254 PHE A N 1
ATOM 1926 C CA . PHE A 1 254 ? 18.770 -12.860 -41.315 1.00 60.38 254 PHE A CA 1
ATOM 1927 C C . PHE A 1 254 ? 19.413 -14.164 -40.829 1.00 60.38 254 PHE A C 1
ATOM 1929 O O . PHE A 1 254 ? 20.564 -14.445 -41.150 1.00 60.38 254 PHE A O 1
ATOM 1936 N N . VAL A 1 255 ? 18.684 -14.941 -40.025 1.00 57.19 255 VAL A N 1
ATOM 1937 C CA . VAL A 1 255 ? 19.111 -16.270 -39.541 1.00 57.19 255 VAL A CA 1
ATOM 1938 C C . VAL A 1 255 ? 19.084 -17.292 -40.682 1.00 57.19 255 VAL A C 1
ATOM 1940 O O . VAL A 1 255 ? 19.844 -18.255 -40.675 1.00 57.19 255 VAL A O 1
ATOM 1943 N N . LYS A 1 256 ? 18.232 -17.060 -41.686 1.00 55.75 256 LYS A N 1
ATOM 1944 C CA . LYS A 1 256 ? 18.191 -17.788 -42.955 1.00 55.75 256 LYS A CA 1
ATOM 1945 C C . LYS A 1 256 ? 18.009 -16.763 -44.070 1.00 55.75 256 LYS A C 1
ATOM 1947 O O . LYS A 1 256 ? 17.148 -15.900 -43.941 1.00 55.75 256 LYS A O 1
ATOM 1952 N N . GLU A 1 257 ? 18.837 -16.803 -45.106 1.00 51.78 257 GLU A N 1
ATOM 1953 C CA . GLU A 1 257 ? 18.721 -15.874 -46.235 1.00 51.78 257 GLU A CA 1
ATOM 1954 C C . GLU A 1 257 ? 17.356 -16.069 -46.929 1.00 51.78 257 GLU A C 1
ATOM 1956 O O . GLU A 1 257 ? 16.905 -17.216 -47.032 1.00 51.78 257 GLU A O 1
ATOM 1961 N N . PRO A 1 258 ? 16.650 -14.992 -47.331 1.00 51.66 258 PRO A N 1
ATOM 1962 C CA . PRO A 1 258 ? 15.377 -15.127 -48.033 1.00 51.66 258 PRO A CA 1
ATOM 1963 C C . PRO A 1 258 ? 15.596 -15.896 -49.342 1.00 51.66 258 PRO A C 1
ATOM 1965 O O . PRO A 1 258 ? 16.461 -15.507 -50.127 1.00 51.66 258 PRO A O 1
ATOM 1968 N N . ASP A 1 259 ? 14.829 -16.963 -49.586 1.00 56.31 259 ASP A N 1
ATOM 1969 C CA . ASP A 1 259 ? 14.853 -17.636 -50.887 1.00 56.31 259 ASP A CA 1
ATOM 1970 C C . ASP A 1 259 ? 14.273 -16.670 -51.941 1.00 56.31 259 ASP A C 1
ATOM 1972 O O . ASP A 1 259 ? 13.127 -16.232 -51.796 1.00 56.31 259 ASP A O 1
ATOM 1976 N N . PRO A 1 260 ? 15.034 -16.292 -52.985 1.00 57.97 260 PRO A N 1
ATOM 1977 C CA . PRO A 1 260 ? 14.558 -15.370 -54.015 1.00 57.97 260 PRO A CA 1
ATOM 1978 C C . PRO A 1 260 ? 13.356 -15.900 -54.819 1.00 57.97 260 PRO A C 1
ATOM 1980 O O . PRO A 1 260 ? 12.722 -15.112 -55.519 1.00 57.97 260 PRO A O 1
ATOM 1983 N N . ASN A 1 261 ? 13.025 -17.193 -54.715 1.00 57.12 261 ASN A N 1
ATOM 1984 C CA . ASN A 1 261 ? 11.890 -17.832 -55.392 1.00 57.12 261 ASN A CA 1
ATOM 1985 C C . ASN A 1 261 ? 10.730 -18.198 -54.446 1.00 57.12 261 ASN A C 1
ATOM 1987 O O . ASN A 1 261 ? 9.802 -18.895 -54.866 1.00 57.12 261 ASN A O 1
ATOM 1991 N N . ALA A 1 262 ? 10.768 -17.740 -53.192 1.00 56.06 262 ALA A N 1
ATOM 1992 C CA . ALA A 1 262 ? 9.741 -18.019 -52.197 1.00 56.06 262 ALA A CA 1
ATOM 1993 C C . ALA A 1 262 ? 8.350 -17.544 -52.653 1.00 56.06 262 ALA A C 1
ATOM 1995 O O . ALA A 1 262 ? 8.134 -16.366 -52.953 1.00 56.06 262 ALA A O 1
ATOM 1996 N N . GLY A 1 263 ? 7.378 -18.460 -52.686 1.00 55.06 263 GLY A N 1
ATOM 1997 C CA . GLY A 1 263 ? 5.975 -18.119 -52.930 1.00 55.06 263 GLY A CA 1
ATOM 1998 C C . GLY A 1 263 ? 5.359 -17.329 -51.760 1.00 55.06 263 GLY A C 1
ATOM 1999 O O . GLY A 1 263 ? 5.885 -17.363 -50.649 1.00 55.06 263 GLY A O 1
ATOM 2000 N N . PRO A 1 264 ? 4.194 -16.679 -51.942 1.00 54.59 264 PRO A N 1
ATOM 2001 C CA . PRO A 1 264 ? 3.553 -15.837 -50.917 1.00 54.59 264 PRO A CA 1
ATOM 2002 C C . PRO A 1 264 ? 3.169 -16.560 -49.608 1.00 54.59 264 PRO A C 1
ATOM 2004 O O . PRO A 1 264 ? 2.771 -15.905 -48.652 1.00 54.59 264 PRO A O 1
ATOM 2007 N N . ASN A 1 265 ? 3.291 -17.892 -49.557 1.00 51.31 265 ASN A N 1
ATOM 2008 C CA . ASN A 1 265 ? 2.968 -18.730 -48.399 1.00 51.31 265 ASN A CA 1
ATOM 2009 C C . ASN A 1 265 ? 4.203 -19.373 -47.735 1.00 51.31 265 ASN A C 1
ATOM 2011 O O . ASN A 1 265 ? 4.037 -20.198 -46.834 1.00 51.31 265 ASN A O 1
ATOM 2015 N N . GLU A 1 266 ? 5.428 -19.063 -48.172 1.00 49.88 266 GLU A N 1
ATOM 2016 C CA . GLU A 1 266 ? 6.630 -19.574 -47.505 1.00 49.88 266 GLU A CA 1
ATOM 2017 C C . GLU A 1 266 ? 6.943 -18.811 -46.206 1.00 49.88 266 GLU A C 1
ATOM 2019 O O . GLU A 1 266 ? 6.729 -17.599 -46.121 1.00 49.88 266 GLU A O 1
ATOM 2024 N N . PRO A 1 267 ? 7.459 -19.502 -45.170 1.00 48.38 267 PRO A N 1
ATOM 2025 C CA . PRO A 1 267 ? 7.797 -18.868 -43.906 1.00 48.38 267 PRO A CA 1
ATOM 2026 C C . PRO A 1 267 ? 8.931 -17.859 -44.108 1.00 48.38 267 PRO A C 1
ATOM 2028 O O . PRO A 1 267 ? 10.054 -18.220 -44.464 1.00 48.38 267 PRO A O 1
ATOM 2031 N N . LEU A 1 268 ? 8.627 -16.586 -43.847 1.00 51.50 268 LEU A N 1
ATOM 2032 C CA . LEU A 1 268 ? 9.576 -15.480 -43.940 1.00 51.50 268 LEU A CA 1
ATOM 2033 C C . LEU A 1 268 ? 10.827 -15.735 -43.076 1.00 51.50 268 LEU A C 1
ATOM 2035 O O . LEU A 1 268 ? 10.738 -16.346 -42.004 1.00 51.50 268 LEU A O 1
ATOM 2039 N N . PRO A 1 269 ? 12.004 -15.250 -43.507 1.00 52.50 269 PRO A N 1
ATOM 2040 C CA . PRO A 1 269 ? 13.256 -15.511 -42.815 1.00 52.50 269 PRO A CA 1
ATOM 2041 C C . PRO A 1 269 ? 13.249 -14.923 -41.400 1.00 52.50 269 PRO A C 1
ATOM 2043 O O . PRO A 1 269 ? 12.933 -13.751 -41.187 1.00 52.50 269 PRO A O 1
ATOM 2046 N N . LEU A 1 270 ? 13.647 -15.743 -40.424 1.00 53.81 270 LEU A N 1
ATOM 2047 C CA . LEU A 1 270 ? 13.823 -15.332 -39.032 1.00 53.81 270 LEU A CA 1
ATOM 2048 C C . LEU A 1 270 ? 14.855 -14.200 -38.955 1.00 53.81 270 LEU A C 1
ATOM 2050 O O . LEU A 1 270 ? 16.011 -14.381 -39.337 1.00 53.81 270 LEU A O 1
ATOM 2054 N N . ARG A 1 271 ? 14.445 -13.033 -38.454 1.00 61.53 271 ARG A N 1
ATOM 2055 C CA . ARG A 1 271 ? 15.349 -11.908 -38.194 1.00 61.53 271 ARG A CA 1
ATOM 2056 C C . ARG A 1 271 ? 15.880 -12.001 -36.769 1.00 61.53 271 ARG A C 1
ATOM 2058 O O . ARG A 1 271 ? 15.118 -12.231 -35.836 1.00 61.53 271 ARG A O 1
ATOM 2065 N N . LEU A 1 272 ? 17.182 -11.801 -36.607 1.00 65.06 272 LEU A N 1
ATOM 2066 C CA . LEU A 1 272 ? 17.847 -11.662 -35.317 1.00 65.06 272 LEU A CA 1
ATOM 2067 C C . LEU A 1 272 ? 18.372 -10.232 -35.219 1.00 65.06 272 LEU A C 1
ATOM 2069 O O . LEU A 1 272 ? 19.132 -9.793 -36.083 1.00 65.06 272 LEU A O 1
ATOM 2073 N N . ALA A 1 273 ? 17.964 -9.502 -34.187 1.00 69.94 273 ALA A N 1
ATOM 2074 C CA . ALA A 1 273 ? 18.496 -8.177 -33.907 1.00 69.94 273 ALA A CA 1
ATOM 2075 C C . ALA A 1 273 ? 19.479 -8.273 -32.738 1.00 69.94 273 ALA A C 1
ATOM 2077 O O . ALA A 1 273 ? 19.107 -8.678 -31.639 1.00 69.94 273 ALA A O 1
ATOM 2078 N N . THR A 1 274 ? 20.737 -7.901 -32.961 1.00 72.62 274 THR A N 1
ATOM 2079 C CA . THR A 1 274 ? 21.789 -7.974 -31.940 1.00 72.62 274 THR A CA 1
ATOM 2080 C C . THR A 1 274 ? 22.285 -6.584 -31.574 1.00 72.62 274 THR A C 1
ATOM 2082 O O . THR A 1 274 ? 22.514 -5.739 -32.445 1.00 72.62 274 THR A O 1
ATOM 2085 N N . ARG A 1 275 ? 22.498 -6.359 -30.276 1.00 78.94 275 ARG A N 1
ATOM 2086 C CA . ARG A 1 275 ? 23.100 -5.138 -29.742 1.00 78.94 275 ARG A CA 1
ATOM 2087 C C . ARG A 1 275 ? 24.034 -5.461 -28.577 1.00 78.94 275 ARG A C 1
ATOM 2089 O O . ARG A 1 275 ? 23.662 -6.169 -27.645 1.00 78.94 275 ARG A O 1
ATOM 2096 N N . LYS A 1 276 ? 25.251 -4.913 -28.615 1.00 79.94 276 LYS A N 1
ATOM 2097 C CA . LYS A 1 276 ? 26.209 -4.966 -27.499 1.00 79.94 276 LYS A CA 1
ATOM 2098 C C . LYS A 1 276 ? 25.941 -3.820 -26.535 1.00 79.94 276 LYS A C 1
ATOM 2100 O O . LYS A 1 276 ? 25.776 -2.682 -26.975 1.00 79.94 276 LYS A O 1
ATOM 2105 N N . ILE A 1 277 ? 25.893 -4.115 -25.239 1.00 78.62 277 ILE A N 1
ATOM 2106 C CA . ILE A 1 277 ? 25.609 -3.130 -24.193 1.00 78.62 277 ILE A CA 1
ATOM 2107 C C . ILE A 1 277 ? 26.564 -3.340 -23.022 1.00 78.62 277 ILE A C 1
ATOM 2109 O O . ILE A 1 277 ? 26.715 -4.446 -22.506 1.00 78.62 277 ILE A O 1
ATOM 2113 N N . THR A 1 278 ? 27.191 -2.256 -22.575 1.00 79.25 278 THR A N 1
ATOM 2114 C CA . THR A 1 278 ? 27.954 -2.240 -21.327 1.00 79.25 278 THR A CA 1
ATOM 2115 C C . THR A 1 278 ? 27.002 -1.997 -20.164 1.00 79.25 278 THR A C 1
ATOM 2117 O O . THR A 1 278 ? 26.317 -0.976 -20.111 1.00 79.25 278 THR A O 1
ATOM 2120 N N . VAL A 1 279 ? 26.973 -2.924 -19.215 1.00 75.50 279 VAL A N 1
ATOM 2121 C CA . VAL A 1 279 ? 26.097 -2.890 -18.047 1.00 75.50 279 VAL A CA 1
ATOM 2122 C C . VAL A 1 279 ? 26.906 -2.747 -16.767 1.00 75.50 279 VAL A C 1
ATOM 2124 O O . VAL A 1 279 ? 28.046 -3.208 -16.647 1.00 75.50 279 VAL A O 1
ATOM 2127 N N . LYS A 1 280 ? 26.294 -2.095 -15.784 1.00 74.19 280 LYS A N 1
ATOM 2128 C CA . LYS A 1 280 ? 26.832 -1.969 -14.432 1.00 74.19 280 LYS A CA 1
ATOM 2129 C C . LYS A 1 280 ? 26.015 -2.858 -13.505 1.00 74.19 280 LYS A C 1
ATOM 2131 O O . LYS A 1 280 ? 24.810 -3.003 -13.695 1.00 74.19 280 LYS A O 1
ATOM 2136 N N . HIS A 1 281 ? 26.666 -3.426 -12.497 1.00 76.50 281 HIS A N 1
ATOM 2137 C CA . HIS A 1 281 ? 25.991 -4.237 -11.490 1.00 76.50 281 HIS A CA 1
ATOM 2138 C C . HIS A 1 281 ? 24.827 -3.462 -10.850 1.00 76.50 281 HIS A C 1
ATOM 2140 O O . HIS A 1 281 ? 25.049 -2.377 -10.313 1.00 76.50 281 HIS A O 1
ATOM 2146 N N . MET A 1 282 ? 23.611 -4.020 -10.908 1.00 69.50 282 MET A N 1
ATOM 2147 C CA . MET A 1 282 ? 22.403 -3.490 -10.252 1.00 69.50 282 MET A CA 1
ATOM 2148 C C . MET A 1 282 ? 21.963 -2.081 -10.687 1.00 69.50 282 MET A C 1
ATOM 2150 O O . MET A 1 282 ? 21.128 -1.466 -10.027 1.00 69.50 282 MET A O 1
ATOM 2154 N N . ILE A 1 283 ? 22.475 -1.572 -11.811 1.00 76.44 283 ILE A N 1
ATOM 2155 C CA . ILE A 1 283 ? 22.003 -0.313 -12.395 1.00 76.44 283 ILE A CA 1
ATOM 2156 C C . ILE A 1 283 ? 21.115 -0.659 -13.593 1.00 76.44 283 ILE A C 1
ATOM 2158 O O . ILE A 1 283 ? 21.603 -1.312 -14.521 1.00 76.44 283 ILE A O 1
ATOM 2162 N N . PRO A 1 284 ? 19.834 -0.240 -13.595 1.00 78.06 284 PRO A N 1
ATOM 2163 C CA . PRO A 1 284 ? 18.937 -0.515 -14.704 1.00 78.06 284 PRO A CA 1
ATOM 2164 C C . PRO A 1 284 ? 19.454 0.153 -15.979 1.00 78.06 284 PRO A C 1
ATOM 2166 O O . PRO A 1 284 ? 19.929 1.292 -15.956 1.00 78.06 284 PRO A O 1
ATOM 2169 N N . PHE A 1 285 ? 19.345 -0.559 -17.094 1.00 81.31 285 PHE A N 1
ATOM 2170 C CA . PHE A 1 285 ? 19.580 -0.021 -18.429 1.00 81.31 285 PHE A CA 1
ATOM 2171 C C . PHE A 1 285 ? 18.340 -0.234 -19.289 1.00 81.31 285 PHE A C 1
ATOM 2173 O O . PHE A 1 285 ? 17.584 -1.184 -19.088 1.00 81.31 285 PHE A O 1
ATOM 2180 N N . GLU A 1 286 ? 18.122 0.661 -20.243 1.00 85.12 286 GLU A N 1
ATOM 2181 C CA . GLU A 1 286 ? 16.942 0.638 -21.100 1.00 85.12 286 GLU A CA 1
ATOM 2182 C C . GLU A 1 286 ? 17.348 0.342 -22.544 1.00 85.12 286 GLU A C 1
ATOM 2184 O O . GLU A 1 286 ? 18.316 0.901 -23.068 1.00 85.12 286 GLU A O 1
ATOM 2189 N N . ILE A 1 287 ? 16.607 -0.559 -23.183 1.00 85.50 287 ILE A N 1
ATOM 2190 C CA . ILE A 1 287 ? 16.718 -0.854 -24.610 1.00 85.50 287 ILE A CA 1
ATOM 2191 C C . ILE A 1 287 ? 15.413 -0.470 -25.291 1.00 85.50 287 ILE A C 1
ATOM 2193 O O . ILE A 1 287 ? 14.330 -0.728 -24.773 1.00 85.50 287 ILE A O 1
ATOM 2197 N N . GLN A 1 288 ? 15.516 0.153 -26.457 1.00 87.31 288 GLN A N 1
ATOM 2198 C CA . GLN A 1 288 ? 14.364 0.596 -27.230 1.00 87.31 288 GLN A CA 1
ATOM 2199 C C . GLN A 1 288 ? 14.284 -0.182 -28.531 1.00 87.31 288 GLN A C 1
ATOM 2201 O O . GLN A 1 288 ? 15.312 -0.420 -29.169 1.00 87.31 288 GLN A O 1
ATOM 2206 N N . PHE A 1 289 ? 13.079 -0.575 -28.922 1.00 84.81 289 PHE A N 1
ATOM 2207 C CA . PHE A 1 289 ? 12.824 -1.268 -30.177 1.00 84.81 289 PHE A CA 1
ATOM 2208 C C . PHE A 1 289 ? 11.423 -0.946 -30.717 1.00 84.81 289 PHE A C 1
ATOM 2210 O O . PHE A 1 289 ? 10.544 -0.553 -29.948 1.00 84.81 289 PHE A O 1
ATOM 2217 N N . PRO A 1 290 ? 11.185 -1.104 -32.030 1.00 83.69 290 PRO A N 1
ATOM 2218 C CA . PRO A 1 290 ? 9.877 -0.828 -32.616 1.00 83.69 290 PRO A CA 1
ATOM 2219 C C . PRO A 1 290 ? 8.799 -1.765 -32.056 1.00 83.69 290 PRO A C 1
ATOM 2221 O O . PRO A 1 290 ? 9.005 -2.979 -31.986 1.00 83.69 290 PRO A O 1
ATOM 2224 N N . ARG A 1 291 ? 7.617 -1.233 -31.716 1.00 81.62 291 ARG A N 1
ATOM 2225 C CA . ARG A 1 291 ? 6.447 -2.022 -31.270 1.00 81.62 291 ARG A CA 1
ATOM 2226 C C . ARG A 1 291 ? 6.065 -3.097 -32.274 1.00 81.62 291 ARG A C 1
ATOM 2228 O O . ARG A 1 291 ? 5.632 -4.176 -31.887 1.00 81.62 291 ARG A O 1
ATOM 2235 N N . GLY A 1 292 ? 6.301 -2.818 -33.554 1.00 73.88 292 GLY A N 1
ATOM 2236 C CA . GLY A 1 292 ? 6.117 -3.768 -34.634 1.00 73.88 292 GLY A CA 1
ATOM 2237 C C . GLY A 1 292 ? 6.944 -5.044 -34.491 1.00 73.88 292 GLY A C 1
ATOM 2238 O O . GLY A 1 292 ? 6.693 -5.951 -35.254 1.00 73.88 292 GLY A O 1
ATOM 2239 N N . TRP A 1 293 ? 7.911 -5.171 -33.574 1.00 76.50 293 TRP A N 1
ATOM 2240 C CA . TRP A 1 293 ? 8.608 -6.443 -33.314 1.00 76.50 293 TRP A CA 1
ATOM 2241 C C . TRP A 1 293 ? 7.818 -7.426 -32.447 1.00 76.50 293 TRP A C 1
ATOM 2243 O O . TRP A 1 293 ? 8.133 -8.622 -32.460 1.00 76.50 293 TRP A O 1
ATOM 2253 N N . LEU A 1 294 ? 6.792 -6.955 -31.732 1.00 75.94 294 LEU A N 1
ATOM 2254 C CA . LEU A 1 294 ? 5.869 -7.828 -31.016 1.00 75.94 294 LEU A CA 1
ATOM 2255 C C . LEU A 1 294 ? 4.898 -8.480 -32.011 1.00 75.94 294 LEU A C 1
ATOM 2257 O O . LEU A 1 294 ? 4.364 -7.812 -32.893 1.00 75.94 294 LEU A O 1
ATOM 2261 N N . GLY A 1 295 ? 4.666 -9.787 -31.876 1.00 70.00 295 GLY A N 1
ATOM 2262 C CA . GLY A 1 295 ? 3.633 -10.479 -32.662 1.00 70.00 295 GLY A CA 1
ATOM 2263 C C . GLY A 1 295 ? 2.219 -9.999 -32.302 1.00 70.00 295 GLY A C 1
ATOM 2264 O O . GLY A 1 295 ? 2.029 -9.400 -31.245 1.00 70.00 295 GLY A O 1
ATOM 2265 N N . GLU A 1 296 ? 1.213 -10.327 -33.122 1.00 67.38 296 GLU A N 1
ATOM 2266 C CA . GLU A 1 296 ? -0.202 -9.942 -32.906 1.00 67.38 296 GLU A CA 1
ATOM 2267 C C . GLU A 1 296 ? -0.748 -10.348 -31.525 1.00 67.38 296 GLU A C 1
ATOM 2269 O O . GLU A 1 296 ? -1.634 -9.703 -30.974 1.00 67.38 296 GLU A O 1
ATOM 2274 N N . THR A 1 297 ? -0.173 -11.388 -30.919 1.00 65.31 297 THR A N 1
ATOM 2275 C CA . THR A 1 297 ? -0.509 -11.869 -29.571 1.00 65.31 297 THR A CA 1
ATOM 2276 C C . THR A 1 297 ? 0.326 -11.216 -28.452 1.00 65.31 297 THR A C 1
ATOM 2278 O O . THR A 1 297 ? 0.416 -11.769 -27.349 1.00 65.31 297 THR A O 1
ATOM 2281 N N . GLY A 1 298 ? 1.036 -10.116 -28.729 1.00 65.56 298 GLY A N 1
ATOM 2282 C CA . GLY A 1 298 ? 1.950 -9.456 -27.786 1.00 65.56 298 GLY A CA 1
ATOM 2283 C C . GLY A 1 298 ? 3.164 -10.316 -27.422 1.00 65.56 298 GLY A C 1
ATOM 2284 O O . GLY A 1 298 ? 3.592 -10.338 -26.269 1.00 65.56 298 GLY A O 1
ATOM 2285 N N . GLY A 1 299 ? 3.650 -11.111 -28.380 1.00 72.31 299 GLY A N 1
ATOM 2286 C CA . GLY A 1 299 ? 4.753 -12.049 -28.185 1.00 72.31 299 GLY A CA 1
ATOM 2287 C C . GLY A 1 299 ? 6.121 -11.437 -28.492 1.00 72.31 299 GLY A C 1
ATOM 2288 O O . GLY A 1 299 ? 6.275 -10.863 -29.569 1.00 72.31 299 GLY A O 1
ATOM 2289 N N . LEU A 1 300 ? 7.113 -11.615 -27.614 1.00 77.00 300 LEU A N 1
ATOM 2290 C CA . LEU A 1 300 ? 8.510 -11.219 -27.859 1.00 77.00 300 LEU A CA 1
ATOM 2291 C C . LEU A 1 300 ? 9.467 -12.096 -27.049 1.00 77.00 300 LEU A C 1
ATOM 2293 O O . LEU A 1 300 ? 9.227 -12.295 -25.861 1.00 77.00 300 LEU A O 1
ATOM 2297 N N . ASP A 1 301 ? 10.568 -12.539 -27.659 1.00 72.38 301 ASP A N 1
ATOM 2298 C CA . ASP A 1 301 ? 11.630 -13.251 -26.948 1.00 72.38 301 ASP A CA 1
ATOM 2299 C C . ASP A 1 301 ? 12.891 -12.371 -26.884 1.00 72.38 301 ASP A C 1
ATOM 2301 O O . ASP A 1 301 ? 13.469 -11.987 -27.909 1.00 72.38 301 ASP A O 1
ATOM 2305 N N . ILE A 1 302 ? 13.306 -12.034 -25.662 1.00 74.19 302 ILE A N 1
ATOM 2306 C CA . ILE A 1 302 ? 14.533 -11.283 -25.378 1.00 74.19 302 ILE A CA 1
ATOM 2307 C C . ILE A 1 302 ? 15.569 -12.264 -24.857 1.00 74.19 302 ILE A C 1
ATOM 2309 O O . ILE A 1 302 ? 15.352 -12.910 -23.840 1.00 74.19 302 ILE A O 1
ATOM 2313 N N . ALA A 1 303 ? 16.695 -12.364 -25.543 1.00 73.31 303 ALA A N 1
ATOM 2314 C CA . ALA A 1 303 ? 17.818 -13.199 -25.172 1.00 73.31 303 ALA A CA 1
ATOM 2315 C C . ALA A 1 303 ? 18.995 -12.340 -24.694 1.00 73.31 303 ALA A C 1
ATOM 2317 O O . ALA A 1 303 ? 19.334 -11.326 -25.301 1.00 73.31 303 ALA A O 1
ATOM 2318 N N . VAL A 1 304 ? 19.649 -12.739 -23.608 1.00 74.38 304 VAL A N 1
ATOM 2319 C CA . VAL A 1 304 ? 20.864 -12.083 -23.111 1.00 74.38 304 VAL A CA 1
ATOM 2320 C C . VAL A 1 304 ? 21.970 -13.118 -23.004 1.00 74.38 304 VAL A C 1
ATOM 2322 O O . VAL A 1 304 ? 21.826 -14.133 -22.323 1.00 74.38 304 VAL A O 1
ATOM 2325 N N . LYS A 1 305 ? 23.089 -12.831 -23.665 1.00 74.25 305 LYS A N 1
ATOM 2326 C CA . LYS A 1 305 ? 24.315 -13.627 -23.654 1.00 74.25 305 LYS A CA 1
ATOM 2327 C C . LYS A 1 305 ? 25.439 -12.821 -23.021 1.00 74.25 305 LYS A C 1
ATOM 2329 O O . LYS A 1 305 ? 25.534 -11.599 -23.165 1.00 74.25 305 LYS A O 1
ATOM 2334 N N . ARG A 1 306 ? 26.333 -13.516 -22.330 1.00 75.81 306 ARG A N 1
ATOM 2335 C CA . ARG A 1 306 ? 27.522 -12.907 -21.727 1.00 75.81 306 ARG A CA 1
ATOM 2336 C C . ARG A 1 306 ? 28.584 -12.684 -22.803 1.00 75.81 306 ARG A C 1
ATOM 2338 O O . ARG A 1 306 ? 28.940 -13.631 -23.494 1.00 75.81 306 ARG A O 1
ATOM 2345 N N . ALA A 1 307 ? 29.135 -11.471 -22.906 1.00 69.38 307 ALA A N 1
ATOM 2346 C CA . ALA A 1 307 ? 30.250 -11.218 -23.826 1.00 69.38 307 ALA A CA 1
ATOM 2347 C C . ALA A 1 307 ? 31.589 -11.763 -23.290 1.00 69.38 307 ALA A C 1
ATOM 2349 O O . ALA A 1 307 ? 32.529 -11.963 -24.055 1.00 69.38 307 ALA A O 1
ATOM 2350 N N . LYS A 1 308 ? 31.691 -12.002 -21.970 1.00 68.50 308 LYS A N 1
ATOM 2351 C CA . LYS A 1 308 ? 32.866 -12.598 -21.317 1.00 68.50 308 LYS A CA 1
ATOM 2352 C C . LYS A 1 308 ? 32.462 -13.766 -20.401 1.00 68.50 308 LYS A C 1
ATOM 2354 O O . LYS A 1 308 ? 31.483 -13.626 -19.666 1.00 68.50 308 LYS A O 1
ATOM 2359 N N . PRO A 1 309 ? 33.220 -14.881 -20.367 1.00 64.44 309 PRO A N 1
ATOM 2360 C CA . PRO A 1 309 ? 32.820 -16.087 -19.628 1.00 64.44 309 PRO A CA 1
ATOM 2361 C C . PRO A 1 309 ? 32.883 -15.960 -18.096 1.00 64.44 309 PRO A C 1
ATOM 2363 O O . PRO A 1 309 ? 32.260 -16.725 -17.372 1.00 64.44 309 PRO A O 1
ATOM 2366 N N . ASN A 1 310 ? 33.639 -14.995 -17.574 1.00 67.75 310 ASN A N 1
ATOM 2367 C CA . ASN A 1 310 ? 33.862 -14.793 -16.138 1.00 67.75 310 ASN A CA 1
ATOM 2368 C C . ASN A 1 310 ? 32.781 -13.944 -15.445 1.00 67.75 310 ASN A C 1
ATOM 2370 O O . ASN A 1 310 ? 32.968 -13.539 -14.297 1.00 67.75 310 ASN A O 1
ATOM 2374 N N . LEU A 1 311 ? 31.699 -13.627 -16.155 1.00 68.88 311 LEU A N 1
ATOM 2375 C CA . LEU A 1 311 ? 30.605 -12.814 -15.656 1.00 68.88 311 LEU A CA 1
ATOM 2376 C C . LEU A 1 311 ? 29.494 -13.717 -15.124 1.00 68.88 311 LEU A C 1
ATOM 2378 O O . LEU A 1 311 ? 29.003 -14.583 -15.844 1.00 68.88 311 LEU A O 1
ATOM 2382 N N . THR A 1 312 ? 29.068 -13.496 -13.893 1.00 70.31 312 THR A N 1
ATOM 2383 C CA . THR A 1 312 ? 27.898 -14.159 -13.328 1.00 70.31 312 THR A CA 1
ATOM 2384 C C . THR A 1 312 ? 26.680 -13.277 -13.554 1.00 70.31 312 THR A C 1
ATOM 2386 O O . THR A 1 312 ? 26.718 -12.098 -13.208 1.00 70.31 312 THR A O 1
ATOM 2389 N N . VAL A 1 313 ? 25.610 -13.826 -14.131 1.00 72.25 313 VAL A N 1
ATOM 2390 C CA . VAL A 1 313 ? 24.354 -13.095 -14.369 1.00 72.25 313 VAL A CA 1
ATOM 2391 C C . VAL A 1 313 ? 23.215 -13.835 -13.683 1.00 72.25 313 VAL A C 1
ATOM 2393 O O . VAL A 1 313 ? 23.017 -15.024 -13.937 1.00 72.25 313 VAL A O 1
ATOM 2396 N N . SER A 1 314 ? 22.472 -13.143 -12.817 1.00 72.62 314 SER A N 1
ATOM 2397 C CA . SER A 1 314 ? 21.238 -13.689 -12.252 1.00 72.62 314 SER A CA 1
ATOM 2398 C C . SER A 1 314 ? 20.069 -13.490 -13.214 1.00 72.62 314 SER A C 1
ATOM 2400 O O . SER A 1 314 ? 19.911 -12.432 -13.831 1.00 72.62 314 SER A O 1
ATOM 2402 N N . VAL A 1 315 ? 19.251 -14.530 -13.347 1.00 72.50 315 VAL A N 1
ATOM 2403 C CA . VAL A 1 315 ? 18.092 -14.544 -14.237 1.00 72.50 315 VAL A CA 1
ATOM 2404 C C . VAL A 1 315 ? 16.828 -14.625 -13.390 1.00 72.50 315 VAL A C 1
ATOM 2406 O O . VAL A 1 315 ? 16.592 -15.619 -12.700 1.00 72.50 315 VAL A O 1
ATOM 2409 N N . ARG A 1 316 ? 16.011 -13.568 -13.435 1.00 76.25 316 ARG A N 1
ATOM 2410 C CA . ARG A 1 316 ? 14.694 -13.507 -12.784 1.00 76.25 316 ARG A CA 1
ATOM 2411 C C . ARG A 1 316 ? 13.625 -13.072 -13.792 1.00 76.25 316 ARG A C 1
ATOM 2413 O O . ARG A 1 316 ? 13.939 -12.302 -14.704 1.00 76.25 316 ARG A O 1
ATOM 2420 N N . PRO A 1 317 ? 12.349 -13.460 -13.619 1.00 74.25 317 PRO A N 1
ATOM 2421 C CA . PRO A 1 317 ? 11.246 -12.975 -14.458 1.00 74.25 317 PRO A CA 1
ATOM 2422 C C . PRO A 1 317 ? 11.158 -11.451 -14.551 1.00 74.25 317 PRO A C 1
ATOM 2424 O O . PRO A 1 317 ? 10.920 -10.905 -15.623 1.00 74.25 317 PRO A O 1
ATOM 2427 N N . LYS A 1 318 ? 11.410 -10.760 -13.433 1.00 77.50 318 LYS A N 1
ATOM 2428 C CA . LYS A 1 318 ? 11.377 -9.292 -13.329 1.00 77.50 318 LYS A CA 1
ATOM 2429 C C . LYS A 1 318 ? 12.691 -8.610 -13.726 1.00 77.50 318 LYS A C 1
ATOM 2431 O O . LYS A 1 318 ? 12.781 -7.390 -13.646 1.00 77.50 318 LYS A O 1
ATOM 2436 N N . SER A 1 319 ? 13.713 -9.367 -14.136 1.00 79.00 319 SER A N 1
ATOM 2437 C CA . SER A 1 319 ? 14.981 -8.791 -14.603 1.00 79.00 319 SER A CA 1
ATOM 2438 C C . SER A 1 319 ? 14.834 -8.044 -15.923 1.00 79.00 319 SER A C 1
ATOM 2440 O O . SER A 1 319 ? 15.630 -7.153 -16.198 1.00 79.00 319 SER A O 1
ATOM 2442 N N . VAL A 1 320 ? 13.834 -8.392 -16.734 1.00 81.62 320 VAL A N 1
ATOM 2443 C CA . VAL A 1 320 ? 13.512 -7.699 -17.981 1.00 81.62 320 VAL A CA 1
ATOM 2444 C C . VAL A 1 320 ? 12.016 -7.425 -17.993 1.00 81.62 320 VAL A C 1
ATOM 2446 O O . VAL A 1 320 ? 11.210 -8.347 -17.857 1.00 81.62 320 VAL A O 1
ATOM 2449 N N . VAL A 1 321 ? 11.649 -6.155 -18.137 1.00 84.94 321 VAL A N 1
ATOM 2450 C CA . VAL A 1 321 ? 10.255 -5.700 -18.145 1.00 84.94 321 VAL A CA 1
ATOM 2451 C C . VAL A 1 321 ? 10.010 -4.763 -19.322 1.00 84.94 321 VAL A C 1
ATOM 2453 O O . VAL A 1 321 ? 10.862 -3.933 -19.640 1.00 84.94 321 VAL A O 1
ATOM 2456 N N . LEU A 1 322 ? 8.853 -4.880 -19.974 1.00 84.94 322 LEU A N 1
ATOM 2457 C CA . LEU A 1 322 ? 8.413 -3.919 -20.989 1.00 84.94 322 LEU A CA 1
ATOM 2458 C C . LEU A 1 322 ? 7.658 -2.779 -20.313 1.00 84.94 322 LEU A C 1
ATOM 2460 O O . LEU A 1 322 ? 6.834 -3.024 -19.435 1.00 84.94 322 LEU A O 1
ATOM 2464 N N . LEU A 1 323 ? 7.931 -1.546 -20.728 1.00 84.62 323 LEU A N 1
ATOM 2465 C CA . LEU A 1 323 ? 7.275 -0.356 -20.198 1.00 84.62 323 LEU A CA 1
ATOM 2466 C C . LEU A 1 323 ? 6.119 0.070 -21.107 1.00 84.62 323 LEU A C 1
ATOM 2468 O O . LEU A 1 323 ? 6.305 0.221 -22.317 1.00 84.62 323 LEU A O 1
ATOM 2472 N N . SER A 1 324 ? 4.951 0.306 -20.510 1.00 83.88 324 SER A N 1
ATOM 2473 C CA . SER A 1 324 ? 3.803 0.900 -21.198 1.00 83.88 324 SER A CA 1
ATOM 2474 C C . SER A 1 324 ? 4.033 2.370 -21.559 1.00 83.88 324 SER A C 1
ATOM 2476 O O . SER A 1 324 ? 5.015 3.010 -21.155 1.00 83.88 324 SER A O 1
ATOM 2478 N N . SER A 1 325 ? 3.069 2.925 -22.287 1.00 80.75 325 SER A N 1
ATOM 2479 C CA . SER A 1 325 ? 2.937 4.359 -22.509 1.00 80.75 325 SER A CA 1
ATOM 2480 C C . SER A 1 325 ? 2.798 5.099 -21.171 1.00 80.75 325 SER A C 1
ATOM 2482 O O . SER A 1 325 ? 2.320 4.514 -20.200 1.00 80.75 325 SER A O 1
ATOM 2484 N N . PRO A 1 326 ? 3.219 6.371 -21.084 1.00 77.38 326 PRO A N 1
ATOM 2485 C CA . PRO A 1 326 ? 3.013 7.213 -19.907 1.00 77.38 326 PRO A CA 1
ATOM 2486 C C . PRO A 1 326 ? 1.545 7.273 -19.455 1.00 77.38 326 PRO A C 1
ATOM 2488 O O . PRO A 1 326 ? 0.681 7.717 -20.208 1.00 77.38 326 PRO A O 1
ATOM 2491 N N . HIS A 1 327 ? 1.278 6.893 -18.207 1.00 79.12 327 HIS A N 1
ATOM 2492 C CA . HIS A 1 327 ? -0.014 7.046 -17.537 1.00 79.12 327 HIS A CA 1
ATOM 2493 C C . HIS A 1 327 ? -0.053 8.316 -16.677 1.00 79.12 327 HIS A C 1
ATOM 2495 O O . HIS A 1 327 ? 0.972 8.918 -16.341 1.00 79.12 327 HIS A O 1
ATOM 2501 N N . ASN A 1 328 ? -1.270 8.721 -16.300 1.00 82.69 328 ASN A N 1
ATOM 2502 C CA . ASN A 1 328 ? -1.509 9.895 -15.464 1.00 82.69 328 ASN A CA 1
ATOM 2503 C C . ASN A 1 328 ? -0.905 9.720 -14.064 1.00 82.69 328 ASN A C 1
ATOM 2505 O O . ASN A 1 328 ? -1.451 9.000 -13.224 1.00 82.69 328 ASN A O 1
ATOM 2509 N N . PHE A 1 329 ? 0.152 10.484 -13.790 1.00 82.44 329 PHE A N 1
ATOM 2510 C CA . PHE A 1 329 ? 0.829 10.544 -12.495 1.00 82.44 329 PHE A CA 1
ATOM 2511 C C . PHE A 1 329 ? -0.134 10.707 -11.308 1.00 82.44 329 PHE A C 1
ATOM 2513 O O . PHE A 1 329 ? -0.085 9.934 -10.357 1.00 82.44 329 PHE A O 1
ATOM 2520 N N . GLU A 1 330 ? -1.056 11.674 -11.379 1.00 85.31 330 GLU A N 1
ATOM 2521 C CA . GLU A 1 330 ? -1.967 11.998 -10.268 1.00 85.31 330 GLU A CA 1
ATOM 2522 C C . GLU A 1 330 ? -2.857 10.818 -9.884 1.00 85.31 330 GLU A C 1
ATOM 2524 O O . GLU A 1 330 ? -3.173 10.612 -8.715 1.00 85.31 330 GLU A O 1
ATOM 2529 N N . TRP A 1 331 ? -3.259 10.022 -10.875 1.00 88.00 331 TRP A N 1
ATOM 2530 C CA . TRP A 1 331 ? -4.075 8.843 -10.636 1.00 88.00 331 TRP A CA 1
ATOM 2531 C C . TRP A 1 331 ? -3.262 7.729 -9.980 1.00 88.00 331 TRP A C 1
ATOM 2533 O O . TRP A 1 331 ? -3.748 7.071 -9.059 1.00 88.00 331 TRP A O 1
ATOM 2543 N N . ASN A 1 332 ? -2.005 7.553 -10.394 1.00 89.88 332 ASN A N 1
ATOM 2544 C CA . ASN A 1 332 ? -1.101 6.615 -9.739 1.00 89.88 332 ASN A CA 1
ATOM 2545 C C . ASN A 1 332 ? -0.812 7.014 -8.285 1.00 89.88 332 ASN A C 1
ATOM 2547 O O . ASN A 1 332 ? -0.913 6.197 -7.369 1.00 89.88 332 ASN A O 1
ATOM 2551 N N . PHE A 1 333 ? -0.550 8.295 -8.043 1.00 89.69 333 PHE A N 1
ATOM 2552 C CA . PHE A 1 333 ? -0.322 8.790 -6.693 1.00 89.69 333 PHE A CA 1
ATOM 2553 C C . PHE A 1 333 ? -1.590 8.705 -5.824 1.00 89.69 333 PHE A C 1
ATOM 2555 O O . PHE A 1 333 ? -1.523 8.317 -4.657 1.00 89.69 333 PHE A O 1
ATOM 2562 N N . ALA A 1 334 ? -2.777 8.960 -6.387 1.00 93.12 334 ALA A N 1
ATOM 2563 C CA . ALA A 1 334 ? -4.049 8.750 -5.690 1.00 93.12 334 ALA A CA 1
ATOM 2564 C C . ALA A 1 334 ? -4.246 7.281 -5.280 1.00 93.12 334 ALA A C 1
ATOM 2566 O O . ALA A 1 334 ? -4.684 7.006 -4.161 1.00 93.12 334 ALA A O 1
ATOM 2567 N N . LYS A 1 335 ? -3.867 6.333 -6.149 1.00 94.44 335 LYS A N 1
ATOM 2568 C CA . LYS A 1 335 ? -3.839 4.894 -5.845 1.00 94.44 335 LYS A CA 1
ATOM 2569 C C . LYS A 1 335 ? -2.895 4.573 -4.678 1.00 94.44 335 LYS A C 1
ATOM 2571 O O . LYS A 1 335 ? -3.268 3.804 -3.789 1.00 94.44 335 LYS A O 1
ATOM 2576 N N . ALA A 1 336 ? -1.723 5.207 -4.622 1.00 94.06 336 ALA A N 1
ATOM 2577 C CA . ALA A 1 336 ? -0.794 5.069 -3.501 1.00 94.06 336 ALA A CA 1
ATOM 2578 C C . ALA A 1 336 ? -1.384 5.586 -2.182 1.00 94.06 336 ALA A C 1
ATOM 2580 O O . ALA A 1 336 ? -1.365 4.879 -1.174 1.00 94.06 336 ALA A O 1
ATOM 2581 N N . ILE A 1 337 ? -1.975 6.784 -2.200 1.00 95.56 337 ILE A N 1
ATOM 2582 C CA . ILE A 1 337 ? -2.641 7.380 -1.035 1.00 95.56 337 ILE A CA 1
ATOM 2583 C C . ILE A 1 337 ? -3.824 6.521 -0.573 1.00 95.56 337 ILE A C 1
ATOM 2585 O O . ILE A 1 337 ? -4.002 6.326 0.630 1.00 95.56 337 ILE A O 1
ATOM 2589 N N . ALA A 1 338 ? -4.603 5.959 -1.500 1.00 96.06 338 ALA A N 1
ATOM 2590 C CA . ALA A 1 338 ? -5.691 5.040 -1.177 1.00 96.06 338 ALA A CA 1
ATOM 2591 C C . ALA A 1 338 ? -5.174 3.760 -0.498 1.00 96.06 338 ALA A C 1
ATOM 2593 O O . ALA A 1 338 ? -5.724 3.350 0.523 1.00 96.06 338 ALA A O 1
ATOM 2594 N N . SER A 1 339 ? -4.088 3.167 -1.005 1.00 96.25 339 SER A N 1
ATOM 2595 C CA . SER A 1 339 ? -3.430 2.012 -0.374 1.00 96.25 339 SER A CA 1
ATOM 2596 C C . SER A 1 339 ? -2.961 2.336 1.049 1.00 96.25 339 SER A C 1
ATOM 2598 O O . SER A 1 339 ? -3.257 1.606 1.996 1.00 96.25 339 SER A O 1
ATOM 2600 N N . THR A 1 340 ? -2.312 3.487 1.232 1.00 95.56 340 THR A N 1
ATOM 2601 C CA . THR A 1 340 ? -1.878 3.976 2.545 1.00 95.56 340 THR A CA 1
ATOM 2602 C C . THR A 1 340 ? -3.058 4.228 3.496 1.00 95.56 340 THR A C 1
ATOM 2604 O O . THR A 1 340 ? -2.984 3.904 4.681 1.00 95.56 340 THR A O 1
ATOM 2607 N N . TYR A 1 341 ? -4.177 4.756 2.998 1.00 97.56 341 TYR A N 1
ATOM 2608 C CA . TYR A 1 341 ? -5.386 4.949 3.798 1.00 97.56 341 TYR A CA 1
ATOM 2609 C C . TYR A 1 341 ? -5.953 3.619 4.316 1.00 97.56 341 TYR A C 1
ATOM 2611 O O . TYR A 1 341 ? -6.339 3.529 5.484 1.00 97.56 341 TYR A O 1
ATOM 2619 N N . LEU A 1 342 ? -5.956 2.569 3.487 1.00 97.50 342 LEU A N 1
ATOM 2620 C CA . LEU A 1 342 ? -6.388 1.230 3.901 1.00 97.50 342 LEU A CA 1
ATOM 2621 C C . LEU A 1 342 ? -5.500 0.656 5.015 1.00 97.50 342 LEU A C 1
ATOM 2623 O O . LEU A 1 342 ? -6.027 0.082 5.970 1.00 97.50 342 LEU A O 1
ATOM 2627 N N . LEU A 1 343 ? -4.184 0.886 4.957 1.00 96.88 343 LEU A N 1
ATOM 2628 C CA . LEU A 1 343 ? -3.270 0.544 6.051 1.00 96.88 343 LEU A CA 1
ATOM 2629 C C . LEU A 1 343 ? -3.681 1.241 7.353 1.00 96.88 343 LEU A C 1
ATOM 2631 O O . LEU A 1 343 ? -3.781 0.598 8.401 1.00 96.88 343 LEU A O 1
ATOM 2635 N N . TRP A 1 344 ? -3.969 2.545 7.303 1.00 97.56 344 TRP A N 1
ATOM 2636 C CA . TRP A 1 344 ? -4.404 3.278 8.494 1.00 97.56 344 TRP A CA 1
ATOM 2637 C C . TRP A 1 344 ? -5.725 2.753 9.047 1.00 97.56 344 TRP A C 1
ATOM 2639 O O . TRP A 1 344 ? -5.895 2.744 10.262 1.00 97.56 344 TRP A O 1
ATOM 2649 N N . MET A 1 345 ? -6.645 2.284 8.196 1.00 97.38 345 MET A N 1
ATOM 2650 C CA . MET A 1 345 ? -7.909 1.683 8.641 1.00 97.38 345 MET A CA 1
ATOM 2651 C C . MET A 1 345 ? -7.685 0.407 9.452 1.00 97.38 345 MET A C 1
ATOM 2653 O O . MET A 1 345 ? -8.335 0.224 10.482 1.00 97.38 345 MET A O 1
ATOM 2657 N N . VAL A 1 346 ? -6.742 -0.442 9.035 1.00 96.75 346 VAL A N 1
ATOM 2658 C CA . VAL A 1 346 ? -6.373 -1.660 9.775 1.00 96.75 346 VAL A CA 1
ATOM 2659 C C . VAL A 1 346 ? -5.794 -1.304 11.143 1.00 96.75 346 VAL A C 1
ATOM 2661 O O . VAL A 1 346 ? -6.273 -1.800 12.165 1.00 96.75 346 VAL A O 1
ATOM 2664 N N . VAL A 1 347 ? -4.809 -0.401 11.179 1.00 96.81 347 VAL A N 1
ATOM 2665 C CA . VAL A 1 347 ? -4.181 0.049 12.434 1.00 96.81 347 VAL A CA 1
ATOM 2666 C C . VAL A 1 347 ? -5.211 0.705 13.354 1.00 96.81 347 VAL A C 1
ATOM 2668 O O . VAL A 1 347 ? -5.257 0.408 14.551 1.00 96.81 347 VAL A O 1
ATOM 2671 N N . LEU A 1 348 ? -6.074 1.558 12.801 1.00 96.81 348 LEU A N 1
ATOM 2672 C CA . LEU A 1 348 ? -7.143 2.223 13.533 1.00 96.81 348 LEU A CA 1
ATOM 2673 C C . LEU A 1 348 ? -8.097 1.203 14.161 1.00 96.81 348 LEU A C 1
ATOM 2675 O O . LEU A 1 348 ? -8.366 1.287 15.355 1.00 96.81 348 LEU A O 1
ATOM 2679 N N . ALA A 1 349 ? -8.599 0.238 13.387 1.00 96.00 349 ALA A N 1
ATOM 2680 C CA . ALA A 1 349 ? -9.562 -0.743 13.880 1.00 96.00 349 ALA A CA 1
ATOM 2681 C C . ALA A 1 349 ? -8.976 -1.613 14.999 1.00 96.00 349 ALA A C 1
ATOM 2683 O O . ALA A 1 349 ? -9.634 -1.822 16.018 1.00 96.00 349 ALA A O 1
ATOM 2684 N N . LEU A 1 350 ? -7.724 -2.059 14.852 1.00 94.94 350 LEU A N 1
ATOM 2685 C CA . LEU A 1 350 ? -7.026 -2.823 15.887 1.00 94.94 350 LEU A CA 1
ATOM 2686 C C . LEU A 1 350 ? -6.805 -1.985 17.152 1.00 94.94 350 LEU A C 1
ATOM 2688 O O . LEU A 1 350 ? -7.088 -2.454 18.251 1.00 94.94 350 LEU A O 1
ATOM 2692 N N . THR A 1 351 ? -6.400 -0.722 17.014 1.00 95.62 351 THR A N 1
ATOM 2693 C CA . THR A 1 351 ? -6.207 0.188 18.160 1.00 95.62 351 THR A CA 1
ATOM 2694 C C . THR A 1 351 ? -7.535 0.539 18.851 1.00 95.62 351 THR A C 1
ATOM 2696 O O . THR A 1 351 ? -7.599 0.689 20.074 1.00 95.62 351 THR A O 1
ATOM 2699 N N . ILE A 1 352 ? -8.635 0.629 18.098 1.00 94.50 352 ILE A N 1
ATOM 2700 C CA . ILE A 1 352 ? -9.986 0.784 18.659 1.00 94.50 352 ILE A CA 1
ATOM 2701 C C . ILE A 1 352 ? -10.412 -0.480 19.413 1.00 94.50 352 ILE A C 1
ATOM 2703 O O . ILE A 1 352 ? -11.011 -0.387 20.480 1.00 94.50 352 ILE A O 1
ATOM 2707 N N . ALA A 1 353 ? -10.088 -1.667 18.900 1.00 93.38 353 ALA A N 1
ATOM 2708 C CA . ALA A 1 353 ? -10.353 -2.907 19.619 1.00 93.38 353 ALA A CA 1
ATOM 2709 C C . ALA A 1 353 ? -9.559 -2.956 20.936 1.00 93.38 353 ALA A C 1
ATOM 2711 O O . ALA A 1 353 ? -10.137 -3.228 21.989 1.00 93.38 353 ALA A O 1
ATOM 2712 N N . GLY A 1 354 ? -8.269 -2.605 20.899 1.00 92.06 354 GLY A N 1
ATOM 2713 C CA . GLY A 1 354 ? -7.396 -2.552 22.076 1.00 92.06 354 GLY A CA 1
ATOM 2714 C C . GLY A 1 354 ? -7.877 -1.579 23.157 1.00 92.06 354 GLY A C 1
ATOM 2715 O O . GLY A 1 354 ? -7.879 -1.926 24.337 1.00 92.06 354 GLY A O 1
ATOM 2716 N N . SER A 1 355 ? -8.400 -0.408 22.777 1.00 91.69 355 SER A N 1
ATOM 2717 C CA . SER A 1 355 ? -8.905 0.594 23.739 1.00 91.69 355 SER A CA 1
ATOM 2718 C C . SER A 1 355 ? -10.118 0.142 24.552 1.00 91.69 355 SER A C 1
ATOM 2720 O O . SER A 1 355 ? -10.456 0.775 25.548 1.00 91.69 355 SER A O 1
ATOM 2722 N N . THR A 1 356 ? -10.781 -0.951 24.169 1.00 89.62 356 THR A N 1
ATOM 2723 C CA . THR A 1 356 ? -11.876 -1.515 24.975 1.00 89.62 356 THR A CA 1
ATOM 2724 C C . THR A 1 356 ? -11.380 -2.216 26.248 1.00 89.62 356 THR A C 1
ATOM 2726 O O . THR A 1 356 ? -12.127 -2.325 27.228 1.00 89.62 356 THR A O 1
ATOM 2729 N N . VAL A 1 357 ? -10.114 -2.646 26.254 1.00 88.81 357 VAL A N 1
ATOM 2730 C CA . VAL A 1 357 ? -9.487 -3.427 27.334 1.00 88.81 357 VAL A CA 1
ATOM 2731 C C . VAL A 1 357 ? -8.329 -2.672 27.988 1.00 88.81 357 VAL A C 1
ATOM 2733 O O . VAL A 1 357 ? -8.148 -2.757 29.201 1.00 88.81 357 VAL A O 1
ATOM 2736 N N . LEU A 1 358 ? -7.546 -1.943 27.195 1.00 90.44 358 LEU A N 1
ATOM 2737 C CA . LEU A 1 358 ? -6.293 -1.315 27.607 1.00 90.44 358 LEU A CA 1
ATOM 2738 C C . LEU A 1 358 ? -6.507 0.138 28.063 1.00 90.44 358 LEU A C 1
ATOM 2740 O O . LEU A 1 358 ? -7.383 0.832 27.550 1.00 90.44 358 LEU A O 1
ATOM 2744 N N . SER A 1 359 ? -5.671 0.611 28.992 1.00 90.94 359 SER A N 1
ATOM 2745 C CA . SER A 1 359 ? -5.591 2.034 29.361 1.00 90.94 359 SER A CA 1
ATOM 2746 C C . SER A 1 359 ? -4.975 2.871 28.236 1.00 90.94 359 SER A C 1
ATOM 2748 O O . SER A 1 359 ? -4.317 2.321 27.347 1.00 90.94 359 SER A O 1
ATOM 2750 N N . ALA A 1 360 ? -5.136 4.200 28.274 1.00 90.50 360 ALA A N 1
ATOM 2751 C CA . ALA A 1 360 ? -4.650 5.079 27.200 1.00 90.50 360 ALA A CA 1
ATOM 2752 C C . ALA A 1 360 ? -3.149 4.897 26.871 1.00 90.50 360 ALA A C 1
ATOM 2754 O O . ALA A 1 360 ? -2.820 4.685 25.698 1.00 90.50 360 ALA A O 1
ATOM 2755 N N . PRO A 1 361 ? -2.216 4.890 27.852 1.00 92.94 361 PRO A N 1
ATOM 2756 C CA . PRO A 1 361 ? -0.791 4.731 27.555 1.00 92.94 361 PRO A CA 1
ATOM 2757 C C . PRO A 1 361 ? -0.463 3.355 26.966 1.00 92.94 361 PRO A C 1
ATOM 2759 O O . PRO A 1 361 ? 0.343 3.240 26.044 1.00 92.94 361 PRO A O 1
ATOM 2762 N N . VAL A 1 362 ? -1.114 2.303 27.470 1.00 94.00 362 VAL A N 1
ATOM 2763 C CA . VAL A 1 362 ? -0.881 0.927 27.016 1.00 94.00 362 VAL A CA 1
ATOM 2764 C C . VAL A 1 362 ? -1.462 0.717 25.621 1.00 94.00 362 VAL A C 1
ATOM 2766 O O . VAL A 1 362 ? -0.837 0.063 24.790 1.00 94.00 362 VAL A O 1
ATOM 2769 N N . ASN A 1 363 ? -2.617 1.311 25.320 1.00 94.62 363 ASN A N 1
ATOM 2770 C CA . ASN A 1 363 ? -3.235 1.192 24.007 1.00 94.62 363 ASN A CA 1
ATOM 2771 C C . ASN A 1 363 ? -2.457 1.940 22.911 1.00 94.62 363 ASN A C 1
ATOM 2773 O O . ASN A 1 363 ? -2.392 1.475 21.775 1.00 94.62 363 ASN A O 1
ATOM 2777 N N . LEU A 1 364 ? -1.827 3.071 23.249 1.00 94.75 364 LEU A N 1
ATOM 2778 C CA . LEU A 1 364 ? -0.890 3.758 22.352 1.00 94.75 364 LEU A CA 1
ATOM 2779 C C . LEU A 1 364 ? 0.298 2.859 21.990 1.00 94.75 364 LEU A C 1
ATOM 2781 O O . LEU A 1 364 ? 0.614 2.699 20.809 1.00 94.75 364 LEU A O 1
ATOM 2785 N N . LEU A 1 365 ? 0.928 2.244 22.998 1.00 95.50 365 LEU A N 1
ATOM 2786 C CA . LEU A 1 365 ? 2.030 1.302 22.788 1.00 95.50 365 LEU A CA 1
ATOM 2787 C C . LEU A 1 365 ? 1.581 0.089 21.972 1.00 95.50 365 LEU A C 1
ATOM 2789 O O . LEU A 1 365 ? 2.293 -0.329 21.064 1.00 95.50 365 LEU A O 1
ATOM 2793 N N . PHE A 1 366 ? 0.386 -0.434 22.248 1.00 94.56 366 PHE A N 1
ATOM 2794 C CA . PHE A 1 366 ? -0.206 -1.532 21.493 1.00 94.56 366 PHE A CA 1
ATOM 2795 C C . PHE A 1 366 ? -0.399 -1.174 20.013 1.00 94.56 366 PHE A C 1
ATOM 2797 O O . PHE A 1 366 ? 0.072 -1.910 19.149 1.00 94.56 366 PHE A O 1
ATOM 2804 N N . GLY A 1 367 ? -1.021 -0.031 19.702 1.00 94.44 367 GLY A N 1
ATOM 2805 C CA . GLY A 1 367 ? -1.226 0.412 18.319 1.00 94.44 367 GLY A CA 1
ATOM 2806 C C . GLY A 1 367 ? 0.090 0.595 17.554 1.00 94.44 367 GLY A C 1
ATOM 2807 O O . GLY A 1 367 ? 0.209 0.162 16.405 1.00 94.44 367 GLY A O 1
ATOM 2808 N N . LEU A 1 368 ? 1.111 1.160 18.209 1.00 95.50 368 LEU A N 1
ATOM 2809 C CA . LEU A 1 368 ? 2.449 1.293 17.628 1.00 95.50 368 LEU A CA 1
ATOM 2810 C C . LEU A 1 368 ? 3.116 -0.075 17.408 1.00 95.50 368 LEU A C 1
ATOM 2812 O O . LEU A 1 368 ? 3.664 -0.323 16.335 1.00 95.50 368 LEU A O 1
ATOM 2816 N N . ALA A 1 369 ? 3.041 -0.978 18.389 1.00 92.81 369 ALA A N 1
ATOM 2817 C CA . ALA A 1 369 ? 3.612 -2.320 18.302 1.00 92.81 369 ALA A CA 1
ATOM 2818 C C . ALA A 1 369 ? 2.965 -3.153 17.189 1.00 92.81 369 ALA A C 1
ATOM 2820 O O . ALA A 1 369 ? 3.671 -3.857 16.466 1.00 92.81 369 ALA A O 1
ATOM 2821 N N . VAL A 1 370 ? 1.646 -3.038 16.999 1.00 92.62 370 VAL A N 1
ATOM 2822 C CA . VAL A 1 370 ? 0.922 -3.669 15.884 1.00 92.62 370 VAL A CA 1
ATOM 2823 C C . VAL A 1 370 ? 1.471 -3.191 14.542 1.00 92.62 370 VAL A C 1
ATOM 2825 O O . VAL A 1 370 ? 1.730 -4.012 13.664 1.00 92.62 370 VAL A O 1
ATOM 2828 N N . PHE A 1 371 ? 1.695 -1.884 14.382 1.00 94.38 371 PHE A N 1
ATOM 2829 C CA . PHE A 1 371 ? 2.254 -1.343 13.144 1.00 94.38 371 PHE A CA 1
ATOM 2830 C C . PHE A 1 371 ? 3.706 -1.784 12.906 1.00 94.38 371 PHE A C 1
ATOM 2832 O O . PHE A 1 371 ? 4.031 -2.246 11.811 1.00 94.38 371 PHE A O 1
ATOM 2839 N N . VAL A 1 372 ? 4.575 -1.675 13.918 1.00 92.75 372 VAL A N 1
ATOM 2840 C CA . VAL A 1 372 ? 5.998 -2.046 13.802 1.00 92.75 372 VAL A CA 1
ATOM 2841 C C . VAL A 1 372 ? 6.139 -3.533 13.504 1.00 92.75 372 VAL A C 1
ATOM 2843 O O . VAL A 1 372 ? 6.806 -3.911 12.541 1.00 92.75 372 VAL A O 1
ATOM 2846 N N . THR A 1 373 ? 5.458 -4.381 14.274 1.00 89.81 373 THR A N 1
ATOM 2847 C CA . THR A 1 373 ? 5.536 -5.830 14.079 1.00 89.81 373 THR A CA 1
ATOM 2848 C C . THR A 1 373 ? 4.921 -6.224 12.741 1.00 89.81 373 THR A C 1
ATOM 2850 O O . THR A 1 373 ? 5.525 -6.998 12.007 1.00 89.81 373 THR A O 1
ATOM 2853 N N . GLY A 1 374 ? 3.781 -5.630 12.371 1.00 90.81 374 GLY A N 1
ATOM 2854 C CA . GLY A 1 374 ? 3.136 -5.848 11.075 1.00 90.81 374 GLY A CA 1
ATOM 2855 C C . GLY A 1 374 ? 3.987 -5.422 9.877 1.00 90.81 374 GLY A C 1
ATOM 2856 O O . GLY A 1 374 ? 3.931 -6.057 8.828 1.00 90.81 374 GLY A O 1
ATOM 2857 N N . SER A 1 375 ? 4.824 -4.395 10.034 1.00 90.38 375 SER A N 1
ATOM 2858 C CA . SER A 1 375 ? 5.794 -3.984 9.007 1.00 90.38 375 SER A CA 1
ATOM 2859 C C . SER A 1 375 ? 6.940 -4.991 8.869 1.00 90.38 375 SER A C 1
ATOM 2861 O O . SER A 1 375 ? 7.450 -5.207 7.772 1.00 90.38 375 SER A O 1
ATOM 2863 N N . MET A 1 376 ? 7.316 -5.663 9.961 1.00 87.69 376 MET A N 1
ATOM 2864 C CA . MET A 1 376 ? 8.369 -6.682 9.959 1.00 87.69 376 MET A CA 1
ATOM 2865 C C . MET A 1 376 ? 7.916 -8.058 9.444 1.00 87.69 376 MET A C 1
ATOM 2867 O O . MET A 1 376 ? 8.766 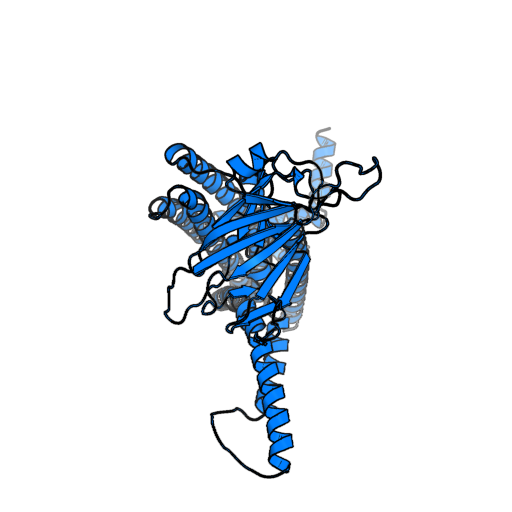-8.876 9.094 1.00 87.69 376 MET A O 1
ATOM 2871 N N . VAL A 1 377 ? 6.605 -8.315 9.347 1.00 87.12 377 VAL A N 1
ATOM 2872 C CA . VAL A 1 377 ? 6.040 -9.611 8.911 1.00 87.12 377 VAL A CA 1
ATOM 2873 C C . VAL A 1 377 ? 6.606 -10.075 7.567 1.00 87.12 377 VAL A C 1
ATOM 2875 O O . VAL A 1 377 ? 6.937 -11.253 7.442 1.00 87.12 377 VAL A O 1
ATOM 2878 N N . GLY A 1 378 ? 6.766 -9.173 6.593 1.00 83.19 378 GLY A N 1
ATOM 2879 C CA . GLY A 1 378 ? 7.317 -9.499 5.272 1.00 83.19 378 GLY A CA 1
ATOM 2880 C C . GLY A 1 378 ? 8.728 -10.087 5.354 1.00 83.19 378 GLY A C 1
ATOM 2881 O O . GLY A 1 378 ? 8.965 -11.185 4.861 1.00 83.19 378 GLY A O 1
ATOM 2882 N N . TYR A 1 379 ? 9.629 -9.430 6.090 1.00 81.50 379 TYR A N 1
ATOM 2883 C CA . TYR A 1 379 ? 11.000 -9.911 6.307 1.00 81.50 379 TYR A CA 1
ATOM 2884 C C . TYR A 1 379 ? 11.041 -11.272 7.007 1.00 81.50 379 TYR A C 1
ATOM 2886 O O . TYR A 1 379 ? 11.816 -12.155 6.640 1.00 81.50 379 TYR A O 1
ATOM 2894 N N . VAL A 1 380 ? 10.182 -11.469 8.013 1.00 80.19 380 VAL A N 1
ATOM 2895 C CA . VAL A 1 380 ? 10.104 -12.755 8.713 1.00 80.19 380 VAL A CA 1
ATOM 2896 C C . VAL A 1 380 ? 9.597 -13.844 7.766 1.00 80.19 380 VAL A C 1
ATOM 2898 O O . VAL A 1 380 ? 10.193 -14.919 7.723 1.00 80.19 380 VAL A O 1
ATOM 2901 N N . ARG A 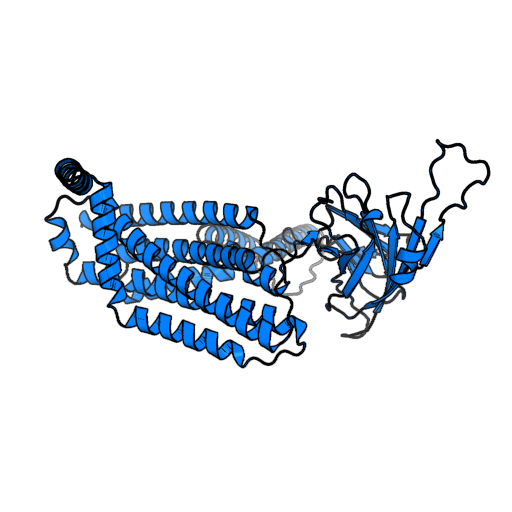1 381 ? 8.561 -13.571 6.958 1.00 80.50 381 ARG A N 1
ATOM 2902 C CA . ARG A 1 381 ? 8.040 -14.513 5.951 1.00 80.50 381 ARG A CA 1
ATOM 2903 C C . ARG A 1 381 ? 9.090 -14.884 4.912 1.00 80.50 381 ARG A C 1
ATOM 2905 O O . ARG A 1 381 ? 9.202 -16.061 4.588 1.00 80.50 381 ARG A O 1
ATOM 2912 N N . GLU A 1 382 ? 9.883 -13.923 4.451 1.00 77.56 382 GLU A N 1
ATOM 2913 C CA . GLU A 1 382 ? 10.981 -14.164 3.508 1.00 77.56 382 GLU A CA 1
ATOM 2914 C C . GLU A 1 382 ? 12.098 -15.034 4.104 1.00 77.56 382 GLU A C 1
ATOM 2916 O O . GLU A 1 382 ? 12.738 -15.788 3.375 1.00 77.56 382 GLU A O 1
ATOM 2921 N N . SER A 1 383 ? 12.309 -14.998 5.425 1.00 76.69 383 SER A N 1
ATOM 2922 C CA . SER A 1 383 ? 13.310 -15.843 6.096 1.00 76.69 383 SER A CA 1
ATOM 2923 C C . SER A 1 383 ? 12.849 -17.278 6.403 1.00 76.69 383 SER A C 1
ATOM 2925 O O . SER A 1 383 ? 13.687 -18.167 6.573 1.00 76.69 383 SER A O 1
ATOM 2927 N N . LEU A 1 384 ? 11.535 -17.541 6.452 1.00 75.31 384 LEU A N 1
ATOM 2928 C CA . LEU A 1 384 ? 10.990 -18.861 6.806 1.00 75.31 384 LEU A CA 1
ATOM 2929 C C . LEU A 1 384 ? 11.423 -20.013 5.874 1.00 75.31 384 LEU A C 1
ATOM 2931 O O . LEU A 1 384 ? 11.701 -21.096 6.400 1.00 75.31 384 LEU A O 1
ATOM 2935 N N . PRO A 1 385 ? 11.493 -19.846 4.537 1.00 76.88 385 PRO A N 1
ATOM 2936 C CA . PRO A 1 385 ? 11.970 -20.895 3.636 1.00 76.88 385 PRO A CA 1
ATOM 2937 C C . PRO A 1 385 ? 13.395 -21.346 3.962 1.00 76.88 385 PRO A C 1
ATOM 2939 O O . PRO A 1 385 ? 13.661 -22.544 3.964 1.00 76.88 385 PRO A O 1
ATOM 2942 N N . THR A 1 386 ? 14.278 -20.416 4.334 1.00 72.44 386 THR A N 1
ATOM 2943 C CA . THR A 1 386 ? 15.664 -20.712 4.728 1.00 72.44 386 THR A CA 1
ATOM 2944 C C . THR A 1 386 ? 15.722 -21.601 5.970 1.00 72.44 386 THR A C 1
ATOM 2946 O O . THR A 1 386 ? 16.523 -22.531 6.040 1.00 72.44 386 THR A O 1
ATOM 2949 N N . VAL A 1 387 ? 14.850 -21.355 6.953 1.00 70.94 387 VAL A N 1
ATOM 2950 C CA . VAL A 1 387 ? 14.742 -22.206 8.152 1.00 70.94 387 VAL A CA 1
ATOM 2951 C C . VAL A 1 387 ? 14.195 -23.586 7.785 1.00 70.94 387 VAL A C 1
ATOM 2953 O O . VAL A 1 387 ? 14.692 -24.596 8.275 1.00 70.94 387 VAL A O 1
ATOM 2956 N N . ALA A 1 388 ? 13.206 -23.651 6.891 1.00 73.62 388 ALA A N 1
ATOM 2957 C CA . ALA A 1 388 ? 12.650 -24.918 6.423 1.00 73.62 388 ALA A CA 1
ATOM 2958 C C . ALA A 1 388 ? 13.671 -25.756 5.628 1.00 73.62 388 ALA A C 1
ATOM 2960 O O . ALA A 1 388 ? 13.697 -26.976 5.770 1.00 73.62 388 ALA A O 1
ATOM 2961 N N . GLU A 1 389 ? 14.520 -25.117 4.818 1.00 73.88 389 GLU A N 1
ATOM 2962 C CA . GLU A 1 389 ? 15.629 -25.760 4.101 1.00 73.88 389 GLU A CA 1
ATOM 2963 C C . GLU A 1 389 ? 16.649 -26.338 5.088 1.00 73.88 389 GLU A C 1
ATOM 2965 O O . GLU A 1 389 ? 17.003 -27.508 4.976 1.00 73.88 389 GLU A O 1
ATOM 2970 N N . ARG A 1 390 ? 17.030 -25.577 6.123 1.00 69.88 390 ARG A N 1
ATOM 2971 C CA . ARG A 1 390 ? 17.922 -26.065 7.189 1.00 69.88 390 ARG A CA 1
ATOM 2972 C C . ARG A 1 390 ? 17.363 -27.274 7.934 1.00 69.88 390 ARG A C 1
ATOM 2974 O O . ARG A 1 390 ? 18.110 -28.203 8.201 1.00 69.88 390 ARG A O 1
ATOM 2981 N N . ILE A 1 391 ? 16.059 -27.298 8.227 1.00 70.25 391 ILE A N 1
ATOM 2982 C CA . ILE A 1 391 ? 15.419 -28.470 8.849 1.00 70.25 391 ILE A CA 1
ATOM 2983 C C . ILE A 1 391 ? 15.552 -29.698 7.939 1.00 70.25 391 ILE A C 1
ATOM 2985 O O . ILE A 1 391 ? 15.882 -30.773 8.426 1.00 70.25 391 ILE A O 1
ATOM 2989 N N . LYS A 1 392 ? 15.347 -29.547 6.623 1.00 76.75 392 LYS A N 1
ATOM 2990 C CA . LYS A 1 392 ? 15.506 -30.658 5.669 1.00 76.75 392 LYS A CA 1
ATOM 2991 C C . LYS A 1 392 ? 16.944 -31.174 5.613 1.00 76.75 392 LYS A C 1
ATOM 2993 O O . LYS A 1 392 ? 17.129 -32.384 5.562 1.00 76.75 392 LYS A O 1
ATOM 2998 N N . VAL A 1 393 ? 17.927 -30.271 5.631 1.00 75.31 393 VAL A N 1
ATOM 2999 C CA . VAL A 1 393 ? 19.357 -30.627 5.633 1.00 75.31 393 VAL A CA 1
ATOM 3000 C C . VAL A 1 393 ? 19.733 -31.350 6.929 1.00 75.31 393 VAL A C 1
ATOM 3002 O O . VAL A 1 393 ? 20.310 -32.432 6.876 1.00 75.31 393 VAL A O 1
ATOM 3005 N N . ALA A 1 394 ? 19.311 -30.832 8.084 1.00 69.00 394 ALA A N 1
ATOM 3006 C CA . ALA A 1 394 ? 19.550 -31.478 9.374 1.00 69.00 394 ALA A CA 1
ATOM 3007 C C . ALA A 1 394 ? 18.888 -32.867 9.467 1.00 69.00 394 ALA A C 1
ATOM 3009 O O . ALA A 1 394 ? 19.472 -33.802 10.005 1.00 69.00 394 ALA A O 1
ATOM 3010 N N . GLU A 1 395 ? 17.688 -33.038 8.898 1.00 71.94 395 GLU A N 1
ATOM 3011 C CA . GLU A 1 395 ? 17.017 -34.343 8.822 1.00 71.94 395 GLU A CA 1
ATOM 3012 C C . GLU A 1 395 ? 17.731 -35.334 7.889 1.00 71.94 395 GLU A C 1
ATOM 3014 O O . GLU A 1 395 ? 17.672 -36.540 8.132 1.00 71.94 395 GLU A O 1
ATOM 3019 N N . SER A 1 396 ? 18.381 -34.869 6.814 1.00 71.31 396 SER A N 1
ATOM 3020 C CA . SER A 1 396 ? 19.231 -35.736 5.985 1.00 71.31 396 SER A CA 1
ATOM 3021 C C . SER A 1 396 ? 20.530 -36.111 6.691 1.00 71.31 396 SER A C 1
ATOM 3023 O O . SER A 1 396 ? 20.921 -37.273 6.641 1.00 71.31 396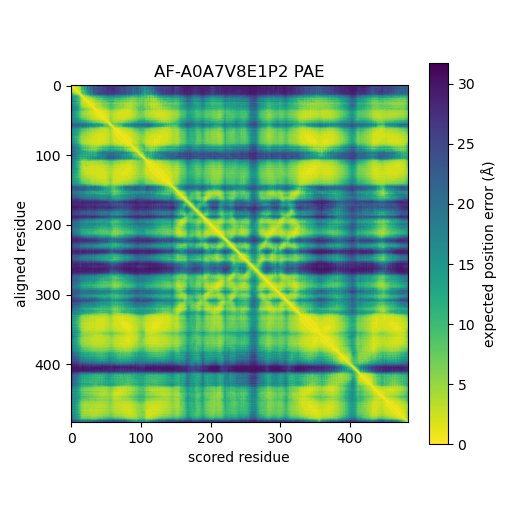 SER A O 1
ATOM 3025 N N . GLU A 1 397 ? 21.146 -35.176 7.414 1.00 69.62 397 GLU A N 1
ATOM 3026 C CA . GLU A 1 397 ? 22.378 -35.426 8.166 1.00 69.62 397 GLU A CA 1
ATOM 3027 C C . GLU A 1 397 ? 22.152 -36.377 9.350 1.00 69.62 397 GLU A C 1
ATOM 3029 O O . GLU A 1 397 ? 22.977 -37.253 9.588 1.00 69.62 397 GLU A O 1
ATOM 3034 N N . GLU A 1 398 ? 21.021 -36.285 10.062 1.00 66.12 398 GLU A N 1
ATOM 3035 C CA . GLU A 1 398 ? 20.678 -37.236 11.134 1.00 66.12 398 GLU A CA 1
ATOM 3036 C C . GLU A 1 398 ? 20.467 -38.657 10.585 1.00 66.12 398 GLU A C 1
ATOM 3038 O O . GLU A 1 398 ? 20.901 -39.632 11.200 1.00 66.12 398 GLU A O 1
ATOM 3043 N N . LYS A 1 399 ? 19.868 -38.782 9.391 1.00 65.81 399 LYS A N 1
ATOM 3044 C CA . LYS A 1 399 ? 19.700 -40.073 8.701 1.00 65.81 399 LYS A CA 1
ATOM 3045 C C . LYS A 1 399 ? 21.025 -40.665 8.217 1.00 65.81 399 LYS A C 1
ATOM 3047 O O . LYS A 1 399 ? 21.170 -41.883 8.224 1.00 65.81 399 LYS A O 1
ATOM 3052 N N . GLU A 1 400 ? 21.978 -39.834 7.802 1.00 63.75 400 GLU A N 1
ATOM 3053 C CA . GLU A 1 400 ? 23.317 -40.276 7.383 1.00 63.75 400 GLU A CA 1
ATOM 3054 C C . GLU A 1 400 ? 24.242 -40.560 8.580 1.00 63.75 400 GLU A C 1
ATOM 3056 O O . GLU A 1 400 ? 25.058 -41.484 8.535 1.00 63.75 400 GLU A O 1
ATOM 3061 N N . ALA A 1 401 ? 24.079 -39.838 9.692 1.00 58.88 401 ALA A N 1
ATOM 3062 C CA . ALA A 1 401 ? 24.844 -40.042 10.922 1.00 58.88 401 ALA A CA 1
ATOM 3063 C C . ALA A 1 401 ? 24.566 -41.402 11.591 1.00 58.88 401 ALA A C 1
ATOM 3065 O O . ALA A 1 401 ? 25.455 -41.936 12.262 1.00 58.88 401 ALA A O 1
ATOM 3066 N N . ASP A 1 402 ? 23.389 -41.993 11.358 1.00 58.00 402 ASP A N 1
ATOM 3067 C CA . ASP A 1 402 ? 23.040 -43.361 11.778 1.00 58.00 402 ASP A CA 1
ATOM 3068 C C . ASP A 1 402 ? 23.833 -44.444 11.001 1.00 58.00 402 ASP A C 1
ATOM 3070 O O . ASP A 1 402 ? 23.828 -45.624 11.354 1.00 58.00 402 ASP A O 1
ATOM 3074 N N . HIS A 1 403 ? 24.580 -44.056 9.956 1.00 56.72 403 HIS A N 1
ATOM 3075 C CA . HIS A 1 403 ? 25.438 -44.935 9.146 1.00 56.72 403 HIS A CA 1
ATOM 3076 C C . HIS A 1 403 ? 26.943 -44.634 9.239 1.00 56.72 403 HIS A C 1
ATOM 3078 O O . HIS A 1 403 ? 27.738 -45.198 8.489 1.00 56.72 403 HIS A O 1
ATOM 3084 N N . GLY A 1 404 ? 27.361 -43.865 10.248 1.00 48.22 404 GLY A N 1
ATOM 3085 C CA . GLY A 1 404 ? 28.760 -43.785 10.661 1.00 48.22 404 GLY A CA 1
ATOM 3086 C C . GLY A 1 404 ? 29.566 -42.712 9.935 1.00 48.22 404 GLY A C 1
ATOM 3087 O O . GLY A 1 404 ? 30.198 -42.971 8.925 1.00 48.22 404 GLY A O 1
ATOM 3088 N N . HIS A 1 405 ? 29.587 -41.514 10.514 1.00 47.84 405 HIS A N 1
ATOM 3089 C CA . HIS A 1 405 ? 30.778 -40.719 10.849 1.00 47.84 405 HIS A CA 1
ATOM 3090 C C . HIS A 1 405 ? 30.295 -39.356 11.361 1.00 47.84 405 HIS A C 1
ATOM 3092 O O . HIS A 1 405 ? 29.618 -38.613 10.659 1.00 47.84 405 HIS A O 1
ATOM 3098 N N . LYS A 1 406 ? 30.638 -39.013 12.609 1.00 48.72 406 LYS A N 1
ATOM 3099 C CA . LYS A 1 406 ? 30.344 -37.693 13.180 1.00 48.72 406 LYS A CA 1
ATOM 3100 C C . LYS A 1 406 ? 31.401 -36.693 12.722 1.00 48.72 406 LYS A C 1
ATOM 3102 O O . LYS A 1 406 ? 32.496 -36.673 13.282 1.00 48.72 406 LYS A O 1
ATOM 3107 N N . HIS A 1 407 ? 31.050 -35.823 11.781 1.00 47.75 407 HIS A N 1
ATOM 3108 C CA . HIS A 1 407 ? 31.696 -34.519 11.674 1.00 47.75 407 HIS A CA 1
ATOM 3109 C C . HIS A 1 407 ? 30.801 -33.477 12.335 1.00 47.75 407 HIS A C 1
ATOM 3111 O O . HIS A 1 407 ? 29.750 -33.115 11.827 1.00 47.75 407 HIS A O 1
ATOM 3117 N N . GLY A 1 408 ? 31.215 -33.045 13.527 1.00 51.78 408 GLY A N 1
ATOM 3118 C CA . GLY A 1 408 ? 30.638 -31.884 14.185 1.00 51.78 408 GLY A CA 1
ATOM 3119 C C . GLY A 1 408 ? 31.100 -30.598 13.507 1.00 51.78 408 GLY A C 1
ATOM 3120 O O . GLY A 1 408 ? 32.266 -30.480 13.127 1.00 51.78 408 GLY A O 1
ATOM 3121 N N . GLY A 1 409 ? 30.197 -29.625 13.414 1.00 42.22 409 GLY A N 1
ATOM 3122 C CA . GLY A 1 409 ? 30.551 -28.280 12.988 1.00 42.22 409 GLY A CA 1
ATOM 3123 C C . GLY A 1 409 ? 29.362 -27.337 12.856 1.00 42.22 409 GLY A C 1
ATOM 3124 O O . GLY A 1 409 ? 28.903 -27.111 11.748 1.00 42.22 409 GLY A O 1
ATOM 3125 N N . GLY A 1 410 ? 28.972 -26.705 13.968 1.00 44.53 410 GLY A N 1
ATOM 3126 C CA . GLY A 1 410 ? 28.408 -25.350 13.939 1.00 44.53 410 GLY A CA 1
ATOM 3127 C C . GLY A 1 410 ? 26.998 -25.198 14.500 1.00 44.53 410 GLY A C 1
ATOM 3128 O O . GLY A 1 410 ? 26.042 -25.283 13.757 1.00 44.53 410 GLY A O 1
ATOM 3129 N N . GLU A 1 411 ? 26.893 -24.893 15.797 1.00 54.00 411 GLU A N 1
ATOM 3130 C CA . GLU A 1 411 ? 25.790 -24.124 16.415 1.00 54.00 411 GLU A CA 1
ATOM 3131 C C . GLU A 1 411 ? 24.329 -24.427 15.990 1.00 54.00 411 GLU A C 1
ATOM 3133 O O . GLU A 1 411 ? 23.480 -23.535 16.029 1.00 54.00 411 GLU A O 1
ATOM 3138 N N . ASP A 1 412 ? 23.987 -25.664 15.624 1.00 65.25 412 ASP A N 1
ATOM 3139 C CA . ASP A 1 412 ? 22.621 -25.990 15.213 1.00 65.25 412 ASP A CA 1
ATOM 3140 C C . ASP A 1 412 ? 21.703 -26.243 16.416 1.00 65.25 412 ASP A C 1
ATOM 3142 O O . ASP A 1 412 ? 21.970 -27.054 17.309 1.00 65.25 412 ASP A O 1
ATOM 3146 N N . PHE A 1 413 ? 20.577 -25.526 16.445 1.00 66.62 413 PHE A N 1
ATOM 3147 C CA . PHE A 1 413 ? 19.503 -25.786 17.398 1.00 66.62 413 PHE A CA 1
ATOM 3148 C C . PHE A 1 413 ? 18.934 -27.201 17.181 1.00 66.62 413 PHE A C 1
ATOM 3150 O O . PHE A 1 413 ? 18.784 -27.622 16.033 1.00 66.62 413 PHE A O 1
ATOM 3157 N N . PRO A 1 414 ? 18.520 -27.920 18.244 1.00 78.75 414 PRO A N 1
ATOM 3158 C CA . PRO A 1 414 ? 17.897 -29.234 18.095 1.00 78.75 414 PRO A CA 1
ATOM 3159 C C . PRO A 1 414 ? 16.682 -29.191 17.152 1.00 78.75 414 PRO A C 1
ATOM 3161 O O . PRO A 1 414 ? 15.866 -28.270 17.242 1.00 78.75 414 PRO A O 1
ATOM 3164 N N . ILE A 1 415 ? 16.489 -30.213 16.307 1.00 76.00 415 ILE A N 1
ATOM 3165 C CA . ILE A 1 415 ? 15.363 -30.291 15.348 1.00 76.00 415 ILE A CA 1
ATOM 3166 C C . ILE A 1 415 ? 13.989 -30.032 16.007 1.00 76.00 415 ILE A C 1
ATOM 3168 O O . ILE A 1 415 ? 13.193 -29.276 15.440 1.00 76.00 415 ILE A O 1
ATOM 3172 N N . PRO A 1 416 ? 13.680 -30.550 17.217 1.00 80.75 416 PRO A N 1
ATOM 3173 C CA . PRO A 1 416 ? 12.429 -30.217 17.902 1.00 80.75 416 PRO A CA 1
ATOM 3174 C C . PRO A 1 416 ? 12.275 -28.721 18.216 1.00 80.75 416 PRO A C 1
ATOM 3176 O O . PRO A 1 416 ? 11.173 -28.184 18.106 1.00 80.75 416 PRO A O 1
ATOM 3179 N N . VAL A 1 417 ? 13.371 -28.035 18.559 1.00 80.19 417 VAL A N 1
ATOM 3180 C CA . VAL A 1 417 ? 13.394 -26.585 18.820 1.00 80.19 417 VAL A CA 1
ATOM 3181 C C . VAL A 1 417 ? 13.159 -25.808 17.526 1.00 80.19 417 VAL A C 1
ATOM 3183 O O . VAL A 1 417 ? 12.372 -24.862 17.523 1.00 80.19 417 VAL A O 1
ATOM 3186 N N . LEU A 1 418 ? 13.761 -26.235 16.411 1.00 78.56 418 LEU A N 1
ATOM 3187 C CA . LEU A 1 418 ? 13.527 -25.635 15.093 1.00 78.56 418 LEU A CA 1
ATOM 3188 C C . LEU A 1 418 ? 12.068 -25.797 14.638 1.00 78.56 418 LEU A C 1
ATOM 3190 O O . LEU A 1 418 ? 11.452 -24.826 14.197 1.00 78.56 418 LEU A O 1
ATOM 3194 N N . ARG A 1 419 ? 11.476 -26.988 14.807 1.00 78.38 419 ARG A N 1
ATOM 3195 C CA . ARG A 1 419 ? 10.055 -27.237 14.497 1.00 78.38 419 ARG A CA 1
ATOM 3196 C C . ARG A 1 419 ? 9.120 -26.416 15.381 1.00 78.38 419 ARG A C 1
ATOM 3198 O O . ARG A 1 419 ? 8.145 -25.854 14.884 1.00 78.38 419 ARG A O 1
ATOM 3205 N N . PHE A 1 420 ? 9.422 -26.320 16.675 1.00 79.69 420 PHE A N 1
ATOM 3206 C CA . PHE A 1 420 ? 8.661 -25.487 17.602 1.00 79.69 420 PHE A CA 1
ATOM 3207 C C . PHE A 1 420 ? 8.741 -24.005 17.218 1.00 79.69 420 PHE A C 1
ATOM 3209 O O . PHE A 1 420 ? 7.710 -23.343 17.126 1.00 79.69 420 PHE A O 1
ATOM 3216 N N . SER A 1 421 ? 9.941 -23.509 16.905 1.00 79.81 421 SER A N 1
ATOM 3217 C CA . SER A 1 421 ? 10.153 -22.150 16.402 1.00 79.81 421 SER A CA 1
ATOM 3218 C C . SER A 1 421 ? 9.329 -21.890 15.136 1.00 79.81 421 SER A C 1
ATOM 3220 O O . SER A 1 421 ? 8.552 -20.939 15.093 1.00 79.81 421 SER A O 1
ATOM 3222 N N . GLN A 1 422 ? 9.377 -22.793 14.148 1.00 80.50 422 GLN A N 1
ATOM 3223 C CA . GLN A 1 422 ? 8.606 -22.671 12.907 1.00 80.50 422 GLN A CA 1
ATOM 3224 C C . GLN A 1 422 ? 7.086 -22.667 13.148 1.00 80.50 422 GLN A C 1
ATOM 3226 O O . GLN A 1 422 ? 6.356 -21.901 12.510 1.00 80.50 422 GLN A O 1
ATOM 3231 N N . PHE A 1 423 ? 6.599 -23.499 14.073 1.00 80.38 423 PHE A N 1
ATOM 3232 C CA . PHE A 1 423 ? 5.191 -23.538 14.470 1.00 80.38 423 PHE A CA 1
ATOM 3233 C C . PHE A 1 423 ? 4.748 -22.219 15.113 1.00 80.38 423 PHE A C 1
ATOM 3235 O O . PHE A 1 423 ? 3.760 -21.624 14.674 1.00 80.38 423 PHE A O 1
ATOM 3242 N N . VAL A 1 424 ? 5.509 -21.730 16.097 1.00 79.00 424 VAL A N 1
ATOM 3243 C CA . VAL A 1 424 ? 5.238 -20.454 16.772 1.00 79.00 424 VAL A CA 1
ATOM 3244 C C . VAL A 1 424 ? 5.269 -19.306 15.765 1.00 79.00 424 VAL A C 1
ATOM 3246 O O . VAL A 1 424 ? 4.312 -18.538 15.703 1.00 79.00 424 VAL A O 1
ATOM 3249 N N . SER A 1 425 ? 6.292 -19.233 14.907 1.00 79.38 425 SER A N 1
ATOM 3250 C CA . SER A 1 425 ? 6.390 -18.199 13.873 1.00 79.38 425 SER A CA 1
ATOM 3251 C C . SER A 1 425 ? 5.186 -18.206 12.932 1.00 79.38 425 SER A C 1
ATOM 3253 O O . SER A 1 425 ? 4.631 -17.145 12.664 1.00 79.38 425 SER A O 1
ATOM 3255 N N . ARG A 1 426 ? 4.718 -19.370 12.460 1.00 78.12 426 ARG A N 1
ATOM 3256 C CA . ARG A 1 426 ? 3.532 -19.441 11.583 1.00 78.12 426 ARG A CA 1
ATOM 3257 C C . ARG A 1 426 ? 2.268 -18.922 12.263 1.00 78.12 426 ARG A C 1
ATOM 3259 O O . ARG A 1 426 ? 1.514 -18.182 11.636 1.00 78.12 426 ARG A O 1
ATOM 3266 N N . ILE A 1 427 ? 2.051 -19.271 13.530 1.00 76.56 427 ILE A N 1
ATOM 3267 C CA . ILE A 1 427 ? 0.897 -18.779 14.296 1.00 76.56 427 ILE A CA 1
ATOM 3268 C C . ILE A 1 427 ? 0.996 -17.265 14.500 1.00 76.56 427 ILE A C 1
ATOM 3270 O O . ILE A 1 427 ? 0.030 -16.545 14.243 1.00 76.56 427 ILE A O 1
ATOM 3274 N N . SER A 1 428 ? 2.166 -16.762 14.899 1.00 73.50 428 SER A N 1
ATOM 3275 C CA . SER A 1 428 ? 2.394 -15.326 15.081 1.00 73.50 428 SER A CA 1
ATOM 3276 C C . SER A 1 428 ? 2.166 -14.539 13.785 1.00 73.50 428 SER A C 1
ATOM 3278 O O . SER A 1 428 ? 1.502 -13.505 13.803 1.00 73.50 428 SER A O 1
ATOM 3280 N N . LEU A 1 429 ? 2.640 -15.049 12.645 1.00 77.94 429 LEU A N 1
ATOM 3281 C CA . LEU A 1 429 ? 2.481 -14.408 11.332 1.00 77.94 429 LEU A CA 1
ATOM 3282 C C . LEU A 1 429 ? 1.060 -14.497 10.761 1.00 77.94 429 LEU A C 1
ATOM 3284 O O . LEU A 1 429 ? 0.745 -13.762 9.823 1.00 77.94 429 LEU A O 1
ATOM 3288 N N . ALA A 1 430 ? 0.226 -15.402 11.279 1.00 74.56 430 ALA A N 1
ATOM 3289 C CA . ALA A 1 430 ? -1.193 -15.478 10.943 1.00 74.56 430 ALA A CA 1
ATOM 3290 C C . ALA A 1 430 ? -2.026 -14.483 11.768 1.00 74.56 430 ALA A C 1
ATOM 3292 O O . ALA A 1 430 ? -3.011 -13.940 11.272 1.00 74.56 430 ALA A O 1
ATOM 3293 N N . ALA A 1 431 ? -1.625 -14.221 13.015 1.00 73.88 431 ALA A N 1
ATOM 3294 C CA . ALA A 1 431 ? -2.319 -13.285 13.897 1.00 73.88 431 ALA A CA 1
ATOM 3295 C C . ALA A 1 431 ? -2.037 -11.812 13.551 1.00 73.88 431 ALA A C 1
ATOM 3297 O O . ALA A 1 431 ? -2.914 -10.960 13.708 1.00 73.88 431 ALA A O 1
ATOM 3298 N N . ILE A 1 432 ? -0.824 -11.501 13.086 1.00 84.06 432 ILE A N 1
ATOM 3299 C CA . ILE A 1 432 ? -0.379 -10.125 12.844 1.00 84.06 432 ILE A CA 1
ATOM 3300 C C . ILE A 1 432 ? -0.640 -9.729 11.380 1.00 84.06 432 ILE A C 1
ATOM 3302 O O . ILE A 1 432 ? -0.209 -10.444 10.475 1.00 84.06 432 ILE A O 1
ATOM 3306 N N . PRO A 1 433 ? -1.317 -8.595 11.121 1.00 88.62 433 PRO A N 1
ATOM 3307 C CA . PRO A 1 433 ? -1.516 -8.090 9.763 1.00 88.62 433 PRO A CA 1
ATOM 3308 C C . PRO A 1 433 ? -0.187 -7.747 9.080 1.00 88.62 433 PRO A C 1
ATOM 3310 O O . PRO A 1 433 ? 0.619 -6.992 9.621 1.00 88.62 433 PRO A O 1
ATOM 3313 N N . ASP A 1 434 ? 0.008 -8.254 7.862 1.00 90.50 434 ASP A N 1
ATOM 3314 C CA . ASP A 1 434 ? 1.147 -7.901 7.015 1.00 90.50 434 ASP A CA 1
ATOM 3315 C C . ASP A 1 434 ? 0.940 -6.519 6.382 1.00 90.50 434 ASP A C 1
ATOM 3317 O O . ASP A 1 434 ? 0.177 -6.353 5.421 1.00 90.50 434 ASP A O 1
ATOM 3321 N N . MET A 1 435 ? 1.626 -5.514 6.931 1.00 91.19 435 MET A N 1
ATOM 3322 C CA . MET A 1 435 ? 1.496 -4.124 6.484 1.00 91.19 435 MET A CA 1
ATOM 3323 C C . MET A 1 435 ? 2.141 -3.886 5.116 1.00 91.19 435 MET A C 1
ATOM 3325 O O . MET A 1 435 ? 1.782 -2.921 4.439 1.00 91.19 435 MET A O 1
ATOM 3329 N N . ASN A 1 436 ? 3.036 -4.777 4.670 1.00 89.81 436 ASN A N 1
ATOM 3330 C CA . ASN A 1 436 ? 3.709 -4.652 3.374 1.00 89.81 436 ASN A CA 1
ATOM 3331 C C . ASN A 1 436 ? 2.743 -4.833 2.197 1.00 89.81 436 ASN A C 1
ATOM 3333 O O . ASN A 1 436 ? 2.996 -4.318 1.108 1.00 89.81 436 ASN A O 1
ATOM 3337 N N . THR A 1 437 ? 1.588 -5.467 2.430 1.00 89.69 437 THR A N 1
ATOM 3338 C CA . THR A 1 437 ? 0.481 -5.569 1.462 1.00 89.69 437 THR A CA 1
ATOM 3339 C C . THR A 1 437 ? 0.066 -4.196 0.916 1.00 89.69 437 THR A C 1
ATOM 3341 O O . THR A 1 437 ? -0.282 -4.066 -0.257 1.00 89.69 437 THR A O 1
ATOM 3344 N N . PHE A 1 438 ? 0.155 -3.154 1.747 1.00 92.81 438 PHE A N 1
ATOM 3345 C CA . PHE A 1 438 ? -0.236 -1.787 1.402 1.00 92.81 438 PHE A CA 1
ATOM 3346 C C . PHE A 1 438 ? 0.927 -0.905 0.929 1.00 92.81 438 PHE A C 1
ATOM 3348 O O . PHE A 1 438 ? 0.698 0.265 0.608 1.00 92.81 438 PHE A O 1
ATOM 3355 N N . ASP A 1 439 ? 2.164 -1.419 0.885 1.00 89.81 439 ASP A N 1
ATOM 3356 C CA . ASP A 1 439 ? 3.328 -0.616 0.507 1.00 89.81 439 ASP A CA 1
ATOM 3357 C C . ASP A 1 439 ? 3.270 -0.253 -0.985 1.00 89.81 439 ASP A C 1
ATOM 3359 O O . ASP A 1 439 ? 3.453 -1.088 -1.877 1.00 89.81 439 ASP A O 1
ATOM 3363 N N . ALA A 1 440 ? 2.994 1.022 -1.245 1.00 90.50 440 ALA A N 1
ATOM 3364 C CA . ALA A 1 440 ? 2.946 1.633 -2.568 1.00 90.50 440 ALA A CA 1
ATOM 3365 C C . ALA A 1 440 ? 4.225 2.415 -2.917 1.00 90.50 440 ALA A C 1
ATOM 3367 O O . ALA A 1 440 ? 4.338 2.948 -4.018 1.00 90.50 440 ALA A O 1
ATOM 3368 N N . SER A 1 441 ? 5.209 2.469 -2.018 1.00 88.19 441 SER A N 1
ATOM 3369 C CA . SER A 1 441 ? 6.436 3.231 -2.260 1.00 88.19 441 SER A CA 1
ATOM 3370 C C . SER A 1 441 ? 7.406 2.521 -3.203 1.00 88.19 441 SER A C 1
ATOM 3372 O O . SER A 1 441 ? 8.140 3.188 -3.920 1.00 88.19 441 SER A O 1
ATOM 3374 N N . THR A 1 442 ? 7.412 1.183 -3.239 1.00 85.94 442 THR A N 1
ATOM 3375 C CA . THR A 1 442 ? 8.332 0.434 -4.108 1.00 85.94 442 THR A CA 1
ATOM 3376 C C . THR A 1 442 ? 7.973 0.538 -5.594 1.00 85.94 442 THR A C 1
ATOM 3378 O O . THR A 1 442 ? 8.901 0.739 -6.378 1.00 85.94 442 THR A O 1
ATOM 3381 N N . PRO A 1 443 ? 6.691 0.492 -6.027 1.00 85.00 443 PRO A N 1
ATOM 3382 C CA . PRO A 1 443 ? 6.332 0.800 -7.412 1.00 85.00 443 PRO A CA 1
ATOM 3383 C C . PRO A 1 443 ? 6.607 2.263 -7.768 1.00 85.00 443 PRO A C 1
ATOM 3385 O O . PRO A 1 443 ? 7.183 2.524 -8.819 1.00 85.00 443 PRO A O 1
ATOM 3388 N N . ILE A 1 444 ? 6.291 3.203 -6.868 1.00 86.25 444 ILE A N 1
ATOM 3389 C CA . ILE A 1 444 ? 6.554 4.634 -7.077 1.00 86.25 444 ILE A CA 1
ATOM 3390 C C . ILE A 1 444 ? 8.042 4.900 -7.286 1.00 86.25 444 ILE A C 1
ATOM 3392 O O . ILE A 1 444 ? 8.409 5.532 -8.269 1.00 86.25 444 ILE A O 1
ATOM 3396 N N . LEU A 1 445 ? 8.906 4.338 -6.438 1.00 84.62 445 LEU A N 1
ATOM 3397 C CA . LEU A 1 445 ? 10.357 4.480 -6.556 1.00 84.62 445 LEU A CA 1
ATOM 3398 C C . LEU A 1 445 ? 10.899 3.954 -7.896 1.00 84.62 445 LEU A C 1
ATOM 3400 O O . LEU A 1 445 ? 11.932 4.415 -8.370 1.00 84.62 445 LEU A O 1
ATOM 3404 N N . ARG A 1 446 ? 10.212 2.989 -8.516 1.00 79.12 446 ARG A N 1
ATOM 3405 C CA . ARG A 1 446 ? 10.559 2.455 -9.843 1.00 79.12 446 ARG A CA 1
ATOM 3406 C C . ARG A 1 446 ? 9.942 3.261 -10.996 1.00 79.12 446 ARG A C 1
ATOM 3408 O O . ARG A 1 446 ? 10.202 2.951 -12.159 1.00 79.12 446 ARG A O 1
ATOM 3415 N N . GLY A 1 447 ? 9.120 4.268 -10.701 1.00 78.06 447 GLY A N 1
ATOM 3416 C CA . GLY A 1 447 ? 8.333 5.014 -11.686 1.00 78.06 447 GLY A CA 1
ATOM 3417 C C . GLY A 1 447 ? 7.202 4.183 -12.300 1.00 78.06 447 GLY A C 1
ATOM 3418 O O . GLY A 1 447 ? 6.825 4.407 -13.452 1.00 78.06 447 GLY A O 1
ATOM 3419 N N . VAL A 1 448 ? 6.700 3.189 -11.561 1.00 83.12 448 VAL A N 1
ATOM 3420 C CA . VAL A 1 448 ? 5.757 2.186 -12.064 1.00 83.12 448 VAL A CA 1
ATOM 3421 C C . VAL A 1 448 ? 4.337 2.469 -11.591 1.00 83.12 448 VAL A C 1
ATOM 3423 O O . VAL A 1 448 ? 4.113 2.906 -10.457 1.00 83.12 448 VAL A O 1
ATOM 3426 N N . ASP A 1 449 ? 3.367 2.209 -12.462 1.00 85.88 449 ASP A N 1
ATOM 3427 C CA . ASP A 1 449 ? 1.954 2.287 -12.120 1.00 85.88 449 ASP A CA 1
ATOM 3428 C C . ASP A 1 449 ? 1.556 1.190 -11.117 1.00 85.88 449 ASP A C 1
ATOM 3430 O O . ASP A 1 449 ? 1.931 0.022 -11.234 1.00 85.88 449 ASP A O 1
ATOM 3434 N N . ILE A 1 450 ? 0.795 1.572 -10.096 1.00 87.50 450 ILE A N 1
ATOM 3435 C CA . ILE A 1 450 ? 0.286 0.655 -9.084 1.00 87.50 450 ILE A CA 1
ATOM 3436 C C . ILE A 1 450 ? -0.911 -0.087 -9.689 1.00 87.50 450 ILE A C 1
ATOM 3438 O O . ILE A 1 450 ? -1.930 0.553 -9.987 1.00 87.50 450 ILE A O 1
ATOM 3442 N N . PRO A 1 451 ? -0.839 -1.425 -9.824 1.00 85.56 451 PRO A N 1
ATOM 3443 C CA . PRO A 1 451 ? -1.918 -2.195 -10.422 1.00 85.56 451 PRO A CA 1
ATOM 3444 C C . PRO A 1 451 ? -3.178 -2.118 -9.555 1.00 85.56 451 PRO A C 1
ATOM 3446 O O . PRO A 1 451 ? -3.118 -2.236 -8.328 1.00 85.56 451 PRO A O 1
ATOM 3449 N N . ALA A 1 452 ? -4.334 -1.941 -10.199 1.00 86.62 452 ALA A N 1
ATOM 3450 C CA . ALA A 1 452 ? -5.621 -1.841 -9.509 1.00 86.62 452 ALA A CA 1
ATOM 3451 C C . ALA A 1 452 ? -5.958 -3.117 -8.715 1.00 86.62 452 ALA A C 1
ATOM 3453 O O . ALA A 1 452 ? -6.525 -3.028 -7.624 1.00 86.62 452 ALA A O 1
ATOM 3454 N N . ASP A 1 453 ? -5.531 -4.283 -9.207 1.00 87.06 453 ASP A N 1
ATOM 3455 C CA . ASP A 1 453 ? -5.719 -5.572 -8.536 1.00 87.06 453 ASP A CA 1
ATOM 3456 C C . ASP A 1 453 ? -5.062 -5.602 -7.153 1.00 87.06 453 ASP A C 1
ATOM 3458 O O . ASP A 1 453 ? -5.682 -6.039 -6.184 1.00 87.06 453 ASP A O 1
ATOM 3462 N N . LYS A 1 454 ? -3.858 -5.027 -7.019 1.00 88.38 454 LYS A N 1
ATOM 3463 C CA . LYS A 1 454 ? -3.162 -4.921 -5.727 1.00 88.38 454 LYS A CA 1
ATOM 3464 C C . LYS A 1 454 ? -3.965 -4.090 -4.724 1.00 88.38 454 LYS A C 1
ATOM 3466 O O . LYS A 1 454 ? -4.024 -4.423 -3.543 1.00 88.38 454 LYS A O 1
ATOM 3471 N N . ILE A 1 455 ? -4.620 -3.022 -5.180 1.00 92.12 455 ILE A N 1
ATOM 3472 C CA . ILE A 1 455 ? -5.462 -2.175 -4.318 1.00 92.12 455 ILE A CA 1
ATOM 3473 C C . ILE A 1 455 ? -6.721 -2.930 -3.903 1.00 92.12 455 ILE A C 1
ATOM 3475 O O . ILE A 1 455 ? -7.129 -2.855 -2.746 1.00 92.12 455 ILE A O 1
ATOM 3479 N N . TYR A 1 456 ? -7.326 -3.678 -4.824 1.00 92.25 456 TYR A N 1
ATOM 3480 C CA . TYR A 1 456 ? -8.491 -4.504 -4.528 1.00 92.25 456 TYR A CA 1
ATOM 3481 C C . TYR A 1 456 ? -8.166 -5.624 -3.526 1.00 92.25 456 TYR A C 1
ATOM 3483 O O . TYR A 1 456 ? -8.940 -5.879 -2.599 1.00 92.25 456 TYR A O 1
ATOM 3491 N N . GLU A 1 457 ? -7.005 -6.264 -3.654 1.00 91.12 457 GLU A N 1
ATOM 3492 C CA . GLU A 1 457 ? -6.496 -7.222 -2.668 1.00 91.12 457 GLU A CA 1
ATOM 3493 C C . GLU A 1 457 ? -6.264 -6.571 -1.306 1.00 91.12 457 GLU A C 1
ATOM 3495 O O . GLU A 1 457 ? -6.759 -7.081 -0.296 1.00 91.12 457 GLU A O 1
ATOM 3500 N N . GLY A 1 458 ? -5.621 -5.401 -1.285 1.00 93.62 458 GLY A N 1
ATOM 3501 C CA . GLY A 1 458 ? -5.464 -4.592 -0.079 1.00 93.62 458 GLY A CA 1
ATOM 3502 C C . GLY A 1 458 ? -6.805 -4.223 0.561 1.00 93.62 458 GLY A C 1
ATOM 3503 O O . GLY A 1 458 ? -6.951 -4.307 1.777 1.00 93.62 458 GLY A O 1
ATOM 3504 N N . LEU A 1 459 ? -7.824 -3.882 -0.230 1.00 95.94 459 LEU A N 1
ATOM 3505 C CA . LEU A 1 459 ? -9.163 -3.552 0.263 1.00 95.94 459 LEU A CA 1
ATOM 3506 C C . LEU A 1 459 ? -9.838 -4.754 0.930 1.00 95.94 459 LEU A C 1
ATOM 3508 O O . LEU A 1 459 ? -10.374 -4.615 2.031 1.00 95.94 459 LEU A O 1
ATOM 3512 N N . LYS A 1 460 ? -9.802 -5.931 0.292 1.00 94.50 460 LYS A N 1
ATOM 3513 C CA . LYS A 1 460 ? -10.333 -7.176 0.878 1.00 94.50 460 LYS A CA 1
ATOM 3514 C C . LYS A 1 460 ? -9.632 -7.494 2.197 1.00 94.50 460 LYS A C 1
ATOM 3516 O O . LYS A 1 460 ? -10.296 -7.792 3.190 1.00 94.50 460 LYS A O 1
ATOM 3521 N N . PHE A 1 461 ? -8.304 -7.388 2.207 1.00 92.88 461 PHE A N 1
ATOM 3522 C CA . PHE A 1 461 ? -7.485 -7.610 3.393 1.00 92.88 461 PHE A CA 1
ATOM 3523 C C . PHE A 1 461 ? -7.847 -6.625 4.513 1.00 92.88 461 PHE A C 1
ATOM 3525 O O . PHE A 1 461 ? -8.145 -7.038 5.633 1.00 92.88 461 PHE A O 1
ATOM 3532 N N . ALA A 1 462 ? -7.916 -5.328 4.203 1.00 95.44 462 ALA A N 1
ATOM 3533 C CA . ALA A 1 462 ? -8.285 -4.294 5.161 1.00 95.44 462 ALA A CA 1
ATOM 3534 C C . ALA A 1 462 ? -9.683 -4.525 5.742 1.00 95.44 462 ALA A C 1
ATOM 3536 O O . ALA A 1 462 ? -9.859 -4.467 6.957 1.00 95.44 462 ALA A O 1
ATOM 3537 N N . LEU A 1 463 ? -10.669 -4.838 4.897 1.00 95.50 463 LEU A N 1
ATOM 3538 C CA . LEU A 1 463 ? -12.040 -5.091 5.331 1.00 95.50 463 LEU A CA 1
ATOM 3539 C C . LEU A 1 463 ? -12.116 -6.278 6.298 1.00 95.50 463 LEU A C 1
ATOM 3541 O O . LEU A 1 463 ? -12.781 -6.176 7.329 1.00 95.50 463 LEU A O 1
ATOM 3545 N N . ALA A 1 464 ? -11.412 -7.373 5.999 1.00 93.56 464 ALA A N 1
ATOM 3546 C CA . ALA A 1 464 ? -11.373 -8.552 6.859 1.00 93.56 464 ALA A CA 1
ATOM 3547 C C . ALA A 1 464 ? -10.835 -8.214 8.261 1.00 93.56 464 ALA A C 1
ATOM 3549 O O . ALA A 1 464 ? -11.477 -8.540 9.264 1.00 93.56 464 ALA A O 1
ATOM 3550 N N . TYR A 1 465 ? -9.712 -7.493 8.340 1.00 92.25 465 TYR A N 1
ATOM 3551 C CA . TYR A 1 465 ? -9.132 -7.075 9.621 1.00 92.25 465 TYR A CA 1
ATOM 3552 C C . TYR A 1 465 ? -9.988 -6.042 10.354 1.00 92.25 465 TYR A C 1
ATOM 3554 O O . TYR A 1 465 ? -10.153 -6.150 11.567 1.00 92.25 465 TYR A O 1
ATOM 3562 N N . VAL A 1 466 ? -10.564 -5.065 9.649 1.00 95.25 466 VAL A N 1
ATOM 3563 C CA . VAL A 1 466 ? -11.433 -4.045 10.254 1.00 95.25 466 VAL A CA 1
ATOM 3564 C C . VAL A 1 466 ? -12.666 -4.694 10.876 1.00 95.25 466 VAL A C 1
ATOM 3566 O O . VAL A 1 466 ? -12.972 -4.440 12.041 1.00 95.25 466 VAL A O 1
ATOM 3569 N N . VAL A 1 467 ? -13.356 -5.566 10.138 1.00 94.88 467 VAL A N 1
ATOM 3570 C CA . VAL A 1 467 ? -14.537 -6.274 10.650 1.00 94.88 467 VAL A CA 1
ATOM 3571 C C . VAL A 1 467 ? -14.153 -7.173 11.826 1.00 94.88 467 VAL A C 1
ATOM 3573 O O . VAL A 1 467 ? -14.798 -7.103 12.873 1.00 94.88 467 VAL A O 1
ATOM 3576 N N . GLY A 1 468 ? -13.081 -7.960 11.696 1.00 93.75 468 GLY A N 1
ATOM 3577 C CA . GLY A 1 468 ? -12.596 -8.834 12.766 1.00 93.75 468 GLY A CA 1
ATOM 3578 C C . GLY A 1 468 ? -12.241 -8.070 14.046 1.00 93.75 468 GLY A C 1
ATOM 3579 O O . GLY A 1 468 ? -12.690 -8.438 15.131 1.00 93.75 468 GLY A O 1
ATOM 3580 N N . ALA A 1 469 ? -11.509 -6.962 13.925 1.00 93.38 469 ALA A N 1
ATOM 3581 C CA . ALA A 1 469 ? -11.111 -6.129 15.056 1.00 93.38 469 ALA A CA 1
ATOM 3582 C C . ALA A 1 469 ? -12.315 -5.463 15.738 1.00 93.38 469 ALA A C 1
ATOM 3584 O O . ALA A 1 469 ? -12.416 -5.477 16.965 1.00 93.38 469 ALA A O 1
ATOM 3585 N N . LEU A 1 470 ? -13.270 -4.930 14.969 1.00 93.19 470 LEU A N 1
ATOM 3586 C CA . LEU A 1 470 ? -14.477 -4.322 15.534 1.00 93.19 470 LEU A CA 1
ATOM 3587 C C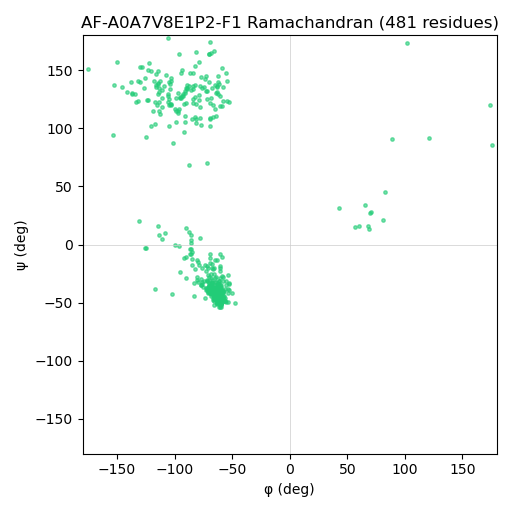 . LEU A 1 470 ? -15.369 -5.356 16.241 1.00 93.19 470 LEU A C 1
ATOM 3589 O O . LEU A 1 470 ? -15.931 -5.053 17.294 1.00 93.19 470 LEU A O 1
ATOM 3593 N N . LEU A 1 471 ? -15.474 -6.581 15.714 1.00 93.69 471 LEU A N 1
ATOM 3594 C CA . LEU A 1 471 ? -16.180 -7.679 16.384 1.00 93.69 471 LEU A CA 1
ATOM 3595 C C . LEU A 1 471 ? -15.477 -8.107 17.679 1.00 93.69 471 LEU A C 1
ATOM 3597 O O . LEU A 1 471 ? -16.147 -8.298 18.695 1.00 93.69 471 LEU A O 1
ATOM 3601 N N . ALA A 1 472 ? -14.144 -8.200 17.672 1.00 92.00 472 ALA A N 1
ATOM 3602 C CA . ALA A 1 472 ? -13.359 -8.487 18.871 1.00 92.00 472 ALA A CA 1
ATOM 3603 C C . ALA A 1 472 ? -13.547 -7.397 19.941 1.00 92.00 472 ALA A C 1
ATOM 3605 O O . ALA A 1 472 ? -13.869 -7.705 21.087 1.00 92.00 472 ALA A O 1
ATOM 3606 N N . GLY A 1 473 ? -13.460 -6.119 19.554 1.00 89.94 473 GLY A N 1
ATOM 3607 C CA . GLY A 1 473 ? -13.736 -4.988 20.445 1.00 89.94 473 GLY A CA 1
ATOM 3608 C C . GLY A 1 473 ? -15.156 -5.021 21.021 1.00 89.94 473 GLY A C 1
ATOM 3609 O O . GLY A 1 473 ? -15.357 -4.780 22.211 1.00 89.94 473 GLY A O 1
ATOM 3610 N N . LEU A 1 474 ? -16.156 -5.394 20.214 1.00 90.00 474 LEU A N 1
ATOM 3611 C CA . LEU A 1 474 ? -17.531 -5.580 20.686 1.00 90.00 474 LEU A CA 1
ATOM 3612 C C . LEU A 1 474 ? -17.638 -6.711 21.723 1.00 90.00 474 LEU A C 1
ATOM 3614 O O . LEU A 1 474 ? -18.352 -6.566 22.718 1.00 90.00 474 LEU A O 1
ATOM 3618 N N . ALA A 1 475 ? -16.957 -7.834 21.489 1.00 89.12 475 ALA A N 1
ATOM 3619 C CA . ALA A 1 475 ? -16.947 -8.967 22.407 1.00 89.12 475 ALA A CA 1
ATOM 3620 C C . ALA A 1 475 ? -16.311 -8.587 23.753 1.00 89.12 475 ALA A C 1
ATOM 3622 O O . ALA A 1 475 ? -16.901 -8.858 24.800 1.00 89.12 475 ALA A O 1
ATOM 3623 N N . PHE A 1 476 ? -15.180 -7.879 23.738 1.00 88.25 476 PHE A N 1
ATOM 3624 C CA . PHE A 1 476 ? -14.518 -7.402 24.955 1.00 88.25 476 PHE A CA 1
ATOM 3625 C C . PHE A 1 476 ? -15.378 -6.423 25.755 1.00 88.25 476 PHE A C 1
ATOM 3627 O O . PHE A 1 476 ? -15.493 -6.561 26.975 1.00 88.25 476 PHE A O 1
ATOM 3634 N N . LEU A 1 477 ? -16.062 -5.495 25.078 1.00 83.06 477 LEU A N 1
ATOM 3635 C CA . LEU A 1 477 ? -17.023 -4.600 25.729 1.00 83.06 477 LEU A CA 1
ATOM 3636 C C . LEU A 1 477 ? -18.162 -5.366 26.411 1.00 83.06 477 LEU A C 1
ATOM 3638 O O . LEU A 1 477 ? -18.608 -4.963 27.480 1.00 83.06 477 LEU A O 1
ATOM 3642 N N . ARG A 1 478 ? -18.638 -6.472 25.823 1.00 82.44 478 ARG A N 1
ATOM 3643 C CA . ARG A 1 478 ? -19.668 -7.316 26.453 1.00 82.44 478 ARG A CA 1
ATOM 3644 C C . ARG A 1 478 ? -19.144 -8.062 27.678 1.00 82.44 478 ARG A C 1
ATOM 3646 O O . ARG A 1 478 ? -19.869 -8.158 28.658 1.00 82.44 478 ARG A O 1
ATOM 3653 N N . MET A 1 479 ? -17.916 -8.578 27.635 1.00 80.00 479 MET A N 1
ATOM 3654 C CA . MET A 1 479 ? -17.338 -9.346 28.747 1.00 80.00 479 MET A CA 1
ATOM 3655 C C . MET A 1 479 ? -17.086 -8.487 29.991 1.00 80.00 479 MET A C 1
ATOM 3657 O O . MET A 1 479 ? -17.274 -8.962 31.108 1.00 80.00 479 MET A O 1
ATOM 3661 N N . ARG A 1 480 ? -16.682 -7.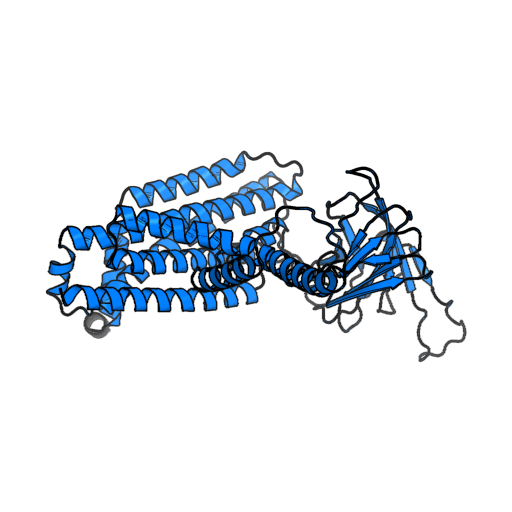224 29.808 1.00 72.56 480 ARG A N 1
ATOM 3662 C CA . ARG A 1 480 ? -16.317 -6.322 30.911 1.00 72.56 480 ARG A CA 1
ATOM 3663 C C . ARG A 1 480 ? -17.488 -5.946 31.825 1.00 72.56 480 ARG A C 1
ATOM 3665 O O . ARG A 1 480 ? -17.247 -5.551 32.952 1.00 72.56 480 ARG A O 1
ATOM 3672 N N . GLU A 1 481 ? -18.726 -6.077 31.363 1.00 57.47 481 GLU A N 1
ATOM 3673 C CA . GLU A 1 481 ? -19.924 -5.726 32.138 1.00 57.47 481 GLU A CA 1
ATOM 3674 C C . GLU A 1 481 ? -20.430 -6.833 33.071 1.00 57.47 481 GLU A C 1
ATOM 3676 O O . GLU A 1 481 ? -21.287 -6.575 33.909 1.00 57.47 481 GLU A O 1
ATOM 3681 N N . PHE A 1 482 ? -19.931 -8.064 32.929 1.00 49.56 482 PHE A N 1
ATOM 3682 C CA . PHE A 1 482 ? -20.265 -9.173 33.833 1.00 49.56 482 PHE A CA 1
ATOM 3683 C C . PHE A 1 482 ? -19.341 -9.236 35.066 1.00 49.56 482 PHE A C 1
ATOM 3685 O O . PHE A 1 482 ? -19.357 -10.225 35.799 1.00 49.56 482 PHE A O 1
ATOM 3692 N N . ARG A 1 483 ? -18.533 -8.195 35.290 1.00 42.78 483 ARG A N 1
ATOM 3693 C CA . ARG A 1 483 ? -17.717 -7.950 36.485 1.00 42.78 483 ARG A CA 1
ATOM 3694 C C . ARG A 1 483 ? -18.096 -6.601 37.067 1.00 42.78 483 ARG A C 1
ATOM 3696 O O . ARG A 1 483 ? -18.090 -6.512 38.311 1.00 42.78 483 ARG A O 1
#